Protein AF-A0AAV7Z1B2-F1 (afdb_monomer)

Organism: NCBI:txid1746091

Nearest PDB structures (foldseek):
  4up4-assembly2_B  TM=7.564E-01  e=2.086E-03  Lacrymaria velutina
  5mb4-assembly1_A  TM=7.212E-01  e=1.987E-03  Psathyrella
  2bwm-assembly1_A  TM=6.985E-01  e=1.093E-02  Lacrymaria velutina
  6y0f-assembly1_B  TM=4.339E-01  e=5.673E-05  Homo sapiens
  6ams-assembly2_D  TM=1.333E-01  e=9.569E-04  Pseudomonas aeruginosa PAO1

Solvent-accessible surface area (backbone atoms only — not comparable to full-atom values): 25175 Å² total; per-residue (Å²): 131,77,53,78,40,80,48,80,57,51,54,84,61,4,39,91,66,60,34,69,40,66,76,23,40,74,34,54,47,77,51,72,58,84,72,31,42,36,42,37,26,32,47,64,72,26,22,44,33,36,37,33,39,62,87,78,62,42,80,43,82,50,76,54,43,48,68,57,2,40,90,49,64,35,67,44,66,78,24,38,73,40,50,48,72,50,70,51,88,91,34,45,34,43,36,29,32,47,69,62,29,30,45,36,33,36,40,41,79,86,83,58,41,79,43,80,48,75,59,49,49,86,55,4,38,91,67,58,42,65,41,67,80,22,41,74,40,51,48,75,50,71,53,87,69,26,44,35,40,35,31,33,45,67,72,24,27,45,34,33,38,33,40,65,87,81,58,45,79,45,82,50,75,60,41,57,82,53,3,39,90,66,56,36,65,41,67,72,24,41,75,41,49,47,75,50,72,50,91,78,26,45,33,43,35,30,35,44,66,66,33,30,45,34,34,36,35,40,60,90,78,60,43,80,44,81,48,78,58,50,47,83,61,3,40,90,63,56,32,61,41,66,83,25,40,73,42,52,48,72,50,70,52,89,80,29,46,34,42,35,31,38,39,67,70,32,30,46,33,34,36,37,40,70,86,80,57,43,79,42,81,48,78,58,50,42,77,68,2,40,85,51,66,30,68,45,67,84,26,42,74,43,50,48,72,48,71,51,88,77,27,45,33,42,35,30,33,45,67,63,32,27,47,35,33,36,38,40,67,87,79,60,40,80,42,83,48,84,55,49,49,72,58,2,37,89,54,65,38,65,44,66,81,22,44,75,38,54,48,73,50,70,50,86,66,30,41,33,42,35,30,35,47,67,67,35,29,46,34,34,36,36,55,57,78,82,73,78,74,68,85,64,93,79,70,81,88,64,62,76,70,62,54,55,57,58,39,71,75,37,75,68,37,50,55,52,54,51,51,54,52,52,71,77,50,87,81,65,95,73,78,75,51,72,70,57,54,52,50,47,58,72,78,34,96,67,50,72,70,55,50,52,51,55,54,49,62,58,74,104

Radius of gyration: 24.75 Å; Cα contacts (8 Å, |Δi|>4): 970; chains: 1; bounding box: 58×73×54 Å

Foldseek 3Di:
DFDKDWADWFQCCFVVVVNLDCLWLLLWDWDDAAQKIKTWTEDAQWTWIWIQRNVVSDIDTADTHRCCHVVVVVSDCLWSNQWDWDDARRKIKIWTADQFWIWIWIQDPVVSDIDTFDIGRCCHVVVVVSDCLWSNQWDWDDAHRKIWTWTADQQWIWIWIQDPVVRDIDTADTGRCCHVVVVVSDCLWSLQWDWDDAHRKIKIWTADQAWIWIWIQDPVVSDIDTADIGRCCHVVVVVSDCLWSLQWDWDDAHRKIKIWTEEQAWIWIWIQDPVVRDIDTADIGGCCHVVVVNSDCLWSNQWDWDDAHRKIKIWTEDQFWIWIWIQDPVVSDIDTDDIGGCCHVVVVVSDCSWSVQWDWDDRHRKIKIWTHDNRIIIIIITHDPPPVCPPCVPPDPDDPVRVLVVLLPDPVSLVVVVVVVVVVDPPDDDQDDPVVLVVCVVVDVHDPVSSVVSVVSNVD

InterPro domains:
  IPR015915 Kelch-type beta-propeller [SSF117281] (38-338)

Mean predicted aligned error: 9.02 Å

Secondary structure (DSSP, 8-state):
---EEEE---STTSGGGTTTSHHHHTT-EEEEETTEEEEEEE-SSSEEEEEEETTTTEEEEEEEEGGGSGGGTTTSHHHHTT-EEEEETTEEEEEEE-SSSEEEEEEETTTTEEEEEEEESTTSIIIIITSHHHHTT-EEEEETTEEEEEEE-SSSEEEEEEETTTTEEEEEEEEGGGSTTTTTTSHHHHTT-EEEEETTEEEEEEE-SSSEEEEEEETTTTEEEEE---STTSIIIIITSHHHHTT-EEEEETTEEEEEEE-SSSEEEEEEETTTTEEEEE---STTSTTTTTTSHHHHTT-EEEEETTEEEEEEE-SSSEEEEEEETTTTEEEEEEEESTTSGGGTTTSHHHHTT-EEEEETTEEEEEEE-SSSEEEEEEE---------TT-SS--HHHHHHHHHT-HHHHHHHHHHHHHH-TT------HHHHHHHHHHS---HHHHHHHHHHHH-

Structure (mmCIF, N/CA/C/O backbone):
data_AF-A0AAV7Z1B2-F1
#
_entry.id   AF-A0AAV7Z1B2-F1
#
loop_
_atom_site.group_PDB
_atom_site.id
_atom_site.type_symbol
_atom_site.label_atom_id
_atom_site.label_alt_id
_atom_site.label_comp_id
_atom_site.label_asym_id
_atom_site.label_entity_id
_atom_site.label_seq_id
_atom_site.pdbx_PDB_ins_code
_atom_site.Cartn_x
_atom_site.Cartn_y
_atom_site.Cartn_z
_atom_site.occupancy
_atom_site.B_iso_or_equiv
_atom_site.auth_seq_id
_atom_site.auth_comp_id
_atom_site.auth_asym_id
_atom_site.auth_atom_id
_atom_site.pdbx_PDB_model_num
ATOM 1 N N . MET A 1 1 ? 10.833 28.748 8.405 1.00 54.78 1 MET A N 1
ATOM 2 C CA . MET A 1 1 ? 11.796 27.670 8.095 1.00 54.78 1 MET A CA 1
ATOM 3 C C . MET A 1 1 ? 11.018 26.377 7.949 1.00 54.78 1 MET A C 1
ATOM 5 O O . MET A 1 1 ? 10.050 26.204 8.675 1.00 54.78 1 MET A O 1
ATOM 9 N N . GLU A 1 2 ? 11.386 25.528 6.995 1.00 69.00 2 GLU A N 1
ATOM 10 C CA . GLU A 1 2 ? 10.828 24.178 6.873 1.00 69.00 2 GLU A CA 1
ATOM 11 C C . GLU A 1 2 ? 11.439 23.318 7.974 1.00 69.00 2 GLU A C 1
ATOM 13 O O . GLU A 1 2 ? 12.635 23.034 7.951 1.00 69.00 2 GLU A O 1
ATOM 18 N N . GLN A 1 3 ? 10.651 22.992 8.991 1.00 85.69 3 GLN A N 1
ATOM 19 C CA . GLN A 1 3 ? 11.127 22.232 10.137 1.00 85.69 3 GLN A CA 1
ATOM 20 C C . GLN A 1 3 ? 10.090 21.196 10.533 1.00 85.69 3 GLN A C 1
ATOM 22 O O . GLN A 1 3 ? 8.883 21.451 10.505 1.00 85.69 3 GLN A O 1
ATOM 27 N N . TRP A 1 4 ? 10.593 20.029 10.919 1.00 91.25 4 TRP A N 1
ATOM 28 C CA . TRP A 1 4 ? 9.795 18.989 11.539 1.00 91.25 4 TRP A CA 1
ATOM 29 C C . TRP A 1 4 ? 9.331 19.450 12.918 1.00 91.25 4 TRP A C 1
ATOM 31 O O . TRP A 1 4 ? 10.137 19.863 13.751 1.00 91.25 4 TRP A O 1
ATOM 41 N N . LYS A 1 5 ? 8.028 19.354 13.171 1.00 93.75 5 LYS A N 1
ATOM 42 C CA . LYS A 1 5 ? 7.419 19.631 14.471 1.00 93.75 5 LYS A CA 1
ATOM 43 C C . LYS A 1 5 ? 6.903 18.332 15.077 1.00 93.75 5 LYS A C 1
ATOM 45 O O . LYS A 1 5 ? 6.081 17.657 14.459 1.00 93.75 5 LYS A O 1
ATOM 50 N N . SER A 1 6 ? 7.343 18.012 16.296 1.00 93.38 6 SER A N 1
ATOM 51 C CA . SER A 1 6 ? 6.739 16.930 17.080 1.00 93.38 6 SER A CA 1
ATOM 52 C C . SER A 1 6 ? 5.316 17.308 17.481 1.00 93.38 6 SER A C 1
ATOM 54 O O . SER A 1 6 ? 5.056 18.429 17.919 1.00 93.38 6 SER A O 1
ATOM 56 N N . LEU A 1 7 ? 4.408 16.352 17.352 1.00 93.25 7 LEU A N 1
ATOM 57 C CA . LEU A 1 7 ? 3.020 16.444 17.775 1.00 93.25 7 LEU A CA 1
ATOM 58 C C . LEU A 1 7 ? 2.781 15.537 18.989 1.00 93.25 7 LEU A C 1
ATOM 60 O O . LEU A 1 7 ? 3.601 14.652 19.258 1.00 93.25 7 LEU A O 1
ATOM 64 N N . PRO A 1 8 ? 1.680 15.742 19.735 1.00 93.12 8 PRO A N 1
ATOM 65 C CA . PRO A 1 8 ? 1.323 14.867 20.841 1.00 93.12 8 PRO A CA 1
ATOM 66 C C . PRO A 1 8 ? 1.167 13.414 20.381 1.00 93.12 8 PRO A C 1
ATOM 68 O O . PRO A 1 8 ? 0.368 13.103 19.493 1.00 93.12 8 PRO A O 1
ATOM 71 N N . GLY A 1 9 ? 1.942 12.528 21.001 1.00 89.31 9 GLY A N 1
ATOM 72 C CA . GLY A 1 9 ? 1.777 11.085 20.883 1.00 89.31 9 GLY A CA 1
ATOM 73 C C . GLY A 1 9 ? 0.608 10.561 21.716 1.00 89.31 9 GLY A C 1
ATOM 74 O O . GLY A 1 9 ? -0.131 11.323 22.342 1.00 89.31 9 GLY A O 1
ATOM 75 N N . PHE A 1 10 ? 0.465 9.240 21.766 1.00 88.50 10 PHE A N 1
ATOM 76 C CA . PHE A 1 10 ? -0.424 8.563 22.708 1.00 88.50 10 PHE A CA 1
ATOM 77 C C . PHE A 1 10 ? 0.142 7.193 23.095 1.00 88.50 10 PHE A C 1
ATOM 79 O O . PHE A 1 10 ? 0.892 6.574 22.340 1.00 88.50 10 PHE A O 1
ATOM 86 N N . ASN A 1 11 ? -0.196 6.721 24.295 1.00 88.50 11 ASN A N 1
ATOM 87 C CA . ASN A 1 11 ? 0.474 5.563 24.904 1.00 88.50 11 ASN A CA 1
ATOM 88 C C . ASN A 1 11 ? -0.257 4.233 24.668 1.00 88.50 11 ASN A C 1
ATOM 90 O O . ASN A 1 11 ? 0.285 3.172 24.968 1.00 88.50 11 ASN A O 1
ATOM 94 N N . SER A 1 12 ? -1.471 4.259 24.110 1.00 87.88 12 SER A N 1
ATOM 95 C CA . SER A 1 12 ? -2.317 3.064 23.976 1.00 87.88 12 SER A CA 1
ATOM 96 C C . SER A 1 12 ? -1.752 1.993 23.034 1.00 87.88 12 SER A C 1
ATOM 98 O O . SER A 1 12 ? -2.186 0.848 23.113 1.00 87.88 12 SER A O 1
ATOM 100 N N . LEU A 1 13 ? -0.781 2.346 22.181 1.00 88.38 13 LEU A N 1
ATOM 101 C CA . LEU A 1 13 ? -0.093 1.432 21.257 1.00 88.38 13 LEU A CA 1
ATOM 102 C C . LEU A 1 13 ? 1.350 1.086 21.693 1.00 88.38 13 LEU A C 1
ATOM 104 O O . LEU A 1 13 ? 2.141 0.585 20.895 1.00 88.38 13 LEU A O 1
ATOM 108 N N . GLY A 1 14 ? 1.737 1.373 22.940 1.00 89.62 14 GLY A N 1
ATOM 109 C CA . GLY A 1 14 ? 3.069 1.046 23.469 1.00 89.62 14 GLY A CA 1
ATOM 110 C C . GLY A 1 14 ? 3.261 -0.445 23.784 1.00 89.62 14 GLY A C 1
ATOM 111 O O . GLY A 1 14 ? 2.297 -1.209 23.868 1.00 89.62 14 GLY A O 1
ATOM 112 N N . ASP A 1 15 ? 4.511 -0.870 24.013 1.00 91.44 15 ASP A N 1
ATOM 113 C CA . ASP A 1 15 ? 4.841 -2.261 24.379 1.00 91.44 15 ASP A CA 1
ATOM 114 C C . ASP A 1 15 ? 4.101 -2.722 25.645 1.00 91.44 15 ASP A C 1
ATOM 116 O O . ASP A 1 15 ? 3.648 -3.865 25.704 1.00 91.44 15 ASP A O 1
ATOM 120 N N . GLY A 1 16 ? 3.905 -1.822 26.618 1.00 87.38 16 GLY A N 1
ATOM 121 C CA . GLY A 1 16 ? 3.155 -2.102 27.849 1.00 87.38 16 GLY A CA 1
ATOM 122 C C . GLY A 1 16 ? 1.687 -2.487 27.618 1.00 87.38 16 GLY A C 1
ATOM 123 O O . GLY A 1 16 ? 1.099 -3.159 28.455 1.00 87.38 16 GLY A O 1
ATOM 124 N N . GLY A 1 17 ? 1.109 -2.127 26.466 1.00 85.62 17 GLY A N 1
ATOM 125 C CA . GLY A 1 17 ? -0.233 -2.546 26.045 1.00 85.62 17 GLY A CA 1
ATOM 126 C C . GLY A 1 17 ? -0.259 -3.857 25.251 1.00 85.62 17 GLY A C 1
ATOM 127 O O . GLY A 1 17 ? -1.279 -4.186 24.655 1.00 85.62 17 GLY A O 1
ATOM 128 N N . GLY A 1 18 ? 0.862 -4.582 25.170 1.00 90.19 18 GLY A N 1
ATOM 129 C CA . GLY A 1 18 ? 0.987 -5.832 24.415 1.00 90.19 18 GLY A CA 1
ATOM 130 C C . GLY A 1 18 ? 1.401 -5.659 22.951 1.00 90.19 18 GLY A C 1
ATOM 131 O O . GLY A 1 18 ? 1.691 -6.656 22.294 1.00 90.19 18 GLY A O 1
ATOM 132 N N . TRP A 1 19 ? 1.525 -4.425 22.448 1.00 93.94 19 TRP A N 1
ATOM 133 C CA . TRP A 1 19 ? 1.812 -4.104 21.038 1.00 93.94 19 TRP A CA 1
ATOM 134 C C . TRP A 1 19 ? 3.224 -4.452 20.557 1.00 93.94 19 TRP A C 1
ATOM 136 O O . TRP A 1 19 ? 3.553 -4.224 19.396 1.00 93.94 19 TRP A O 1
ATOM 146 N N . GLY A 1 20 ? 4.055 -5.051 21.410 1.00 93.69 20 GLY A N 1
ATOM 147 C CA . GLY A 1 20 ? 5.356 -5.589 21.017 1.00 93.69 20 GLY A CA 1
ATOM 148 C C . GLY A 1 20 ? 5.279 -6.840 20.130 1.00 93.69 20 GLY A C 1
ATOM 149 O O . GLY A 1 20 ? 6.299 -7.234 19.567 1.00 93.69 20 GLY A O 1
ATOM 150 N N . LYS A 1 21 ? 4.102 -7.474 19.981 1.00 94.50 21 LYS A N 1
ATOM 151 C CA . LYS A 1 21 ? 3.941 -8.691 19.160 1.00 94.50 21 LYS A CA 1
ATOM 152 C C . LYS A 1 21 ? 3.668 -8.364 17.679 1.00 94.50 21 LYS A C 1
ATOM 154 O O . LYS A 1 21 ? 2.816 -7.511 17.416 1.00 94.50 21 LYS A O 1
ATOM 159 N N . PRO A 1 22 ? 4.281 -9.089 16.714 1.00 93.69 22 PRO A N 1
ATOM 160 C CA . PRO A 1 22 ? 4.089 -8.869 15.273 1.00 93.69 22 PRO A CA 1
ATOM 161 C C . PRO A 1 22 ? 2.638 -8.871 14.824 1.00 93.69 22 PRO A C 1
ATOM 163 O O . PRO A 1 22 ? 2.245 -8.036 14.015 1.00 93.69 22 PRO A O 1
ATOM 166 N N . GLN A 1 23 ? 1.830 -9.766 15.387 1.00 94.25 23 GLN A N 1
ATOM 167 C CA . GLN A 1 23 ? 0.405 -9.825 15.096 1.00 94.25 23 GLN A CA 1
ATOM 168 C C . GLN A 1 23 ? -0.309 -8.497 15.355 1.00 94.25 23 GLN A C 1
ATOM 170 O O . GLN A 1 23 ? -1.238 -8.179 14.633 1.00 94.25 23 GLN A O 1
ATOM 175 N N . TYR A 1 24 ? 0.106 -7.693 16.339 1.00 95.69 24 TYR A N 1
ATOM 176 C CA . TYR A 1 24 ? -0.530 -6.408 16.637 1.00 95.69 24 TYR A CA 1
ATOM 177 C C . TYR A 1 24 ? 0.104 -5.271 15.829 1.00 95.69 24 TYR A C 1
ATOM 179 O O . TYR A 1 24 ? -0.584 -4.608 15.053 1.00 95.69 24 TYR A O 1
ATOM 187 N N . TYR A 1 25 ? 1.425 -5.070 15.915 1.00 95.19 25 TYR A N 1
ATOM 188 C CA . TYR A 1 25 ? 2.045 -3.899 15.281 1.00 95.19 25 TYR A CA 1
ATOM 189 C C . TYR A 1 25 ? 2.031 -3.933 13.742 1.00 95.19 25 TYR A C 1
ATOM 191 O O . TYR A 1 25 ? 2.014 -2.874 13.116 1.00 95.19 25 TYR A O 1
ATOM 199 N N . ASN A 1 26 ? 1.975 -5.114 13.110 1.00 94.69 26 ASN A N 1
ATOM 200 C CA . ASN A 1 26 ? 1.865 -5.217 11.646 1.00 94.69 26 ASN A CA 1
ATOM 201 C C . ASN A 1 26 ? 0.484 -4.816 11.114 1.00 94.69 26 ASN A C 1
ATOM 203 O O . ASN A 1 26 ? 0.327 -4.622 9.912 1.00 94.69 26 ASN A O 1
ATOM 207 N N . THR A 1 27 ? -0.505 -4.682 11.997 1.00 95.81 27 THR A N 1
ATOM 208 C CA . THR A 1 27 ? -1.872 -4.283 11.638 1.00 95.81 27 THR A CA 1
ATOM 209 C C . THR A 1 27 ? -2.132 -2.802 11.876 1.00 95.81 27 THR A C 1
ATOM 211 O O . THR A 1 27 ? -3.270 -2.360 11.737 1.00 95.81 27 THR A O 1
ATOM 214 N N . ILE A 1 28 ? -1.102 -2.029 12.252 1.00 95.44 28 ILE A N 1
ATOM 215 C CA . ILE A 1 28 ? -1.271 -0.594 12.444 1.00 95.44 28 ILE A CA 1
ATOM 216 C C . ILE A 1 28 ? -1.373 0.084 11.076 1.00 95.44 28 ILE A C 1
ATOM 218 O O . ILE A 1 28 ? -0.448 0.026 10.257 1.00 95.44 28 ILE A O 1
ATOM 222 N N . LEU A 1 29 ? -2.516 0.720 10.842 1.00 94.75 29 LEU A N 1
ATOM 223 C CA . LEU A 1 29 ? -2.892 1.356 9.581 1.00 94.75 29 LEU A CA 1
ATOM 224 C C . LEU A 1 29 ? -3.301 2.807 9.833 1.00 94.75 29 LEU A C 1
ATOM 226 O O . LEU A 1 29 ? -3.646 3.168 10.961 1.00 94.75 29 LEU A O 1
ATOM 230 N N . THR A 1 30 ? -3.301 3.622 8.775 1.00 94.75 30 THR A N 1
ATOM 231 C CA . THR A 1 30 ? -3.858 4.978 8.813 1.00 94.75 30 THR A CA 1
ATOM 232 C C . THR A 1 30 ? -4.670 5.338 7.596 1.00 94.75 30 THR A C 1
ATOM 234 O O . THR A 1 30 ? -4.392 4.862 6.502 1.00 94.75 30 THR A O 1
ATOM 237 N N . ASN A 1 31 ? -5.611 6.256 7.805 1.00 94.69 31 ASN A N 1
ATOM 238 C CA . ASN A 1 31 ? -6.342 6.944 6.749 1.00 94.69 31 ASN A CA 1
ATOM 239 C C . ASN A 1 31 ? -6.504 8.416 7.114 1.00 94.69 31 ASN A C 1
ATOM 241 O O . ASN A 1 31 ? -6.474 8.772 8.293 1.00 94.69 31 ASN A O 1
ATOM 245 N N . VAL A 1 32 ? -6.734 9.253 6.110 1.00 93.69 32 VAL A N 1
ATOM 246 C CA . VAL A 1 32 ? -7.042 10.673 6.284 1.00 93.69 32 VAL A CA 1
ATOM 247 C C . VAL A 1 32 ? -8.437 10.931 5.737 1.00 93.69 32 VAL A C 1
ATOM 249 O O . VAL A 1 32 ? -8.745 10.503 4.628 1.00 93.69 32 VAL A O 1
ATOM 252 N N . ILE A 1 33 ? -9.264 11.648 6.499 1.00 91.25 33 ILE A N 1
ATOM 253 C CA . ILE A 1 33 ? -10.542 12.184 6.015 1.00 91.25 33 ILE A CA 1
ATOM 254 C C . ILE A 1 33 ? -10.611 13.653 6.400 1.00 91.25 33 ILE A C 1
ATOM 256 O O . ILE A 1 33 ? -10.583 14.000 7.581 1.00 91.25 33 ILE A O 1
ATOM 260 N N . GLY A 1 34 ? -10.691 14.527 5.396 1.00 90.44 34 GLY A N 1
ATOM 261 C CA . GLY A 1 34 ? -10.634 15.968 5.611 1.00 90.44 34 GLY A CA 1
ATOM 262 C C . GLY A 1 34 ? -9.331 16.368 6.308 1.00 90.44 34 GLY A C 1
ATOM 263 O O . GLY A 1 34 ? -8.249 16.159 5.769 1.00 90.44 34 GLY A O 1
ATOM 264 N N . GLN A 1 35 ? -9.450 16.942 7.507 1.00 91.06 35 GLN A N 1
ATOM 265 C CA . GLN A 1 35 ? -8.318 17.351 8.350 1.00 91.06 35 GLN A CA 1
ATOM 266 C C . GLN A 1 35 ? -8.006 16.340 9.460 1.00 91.06 35 GLN A C 1
ATOM 268 O O . GLN A 1 35 ? -7.167 16.602 10.314 1.00 91.06 35 GLN A O 1
ATOM 273 N N . ASP A 1 36 ? -8.674 15.193 9.486 1.00 92.12 36 ASP A N 1
ATOM 274 C CA . ASP A 1 36 ? -8.531 14.221 10.559 1.00 92.12 36 ASP A CA 1
ATOM 275 C C . ASP A 1 36 ? -7.674 13.035 10.120 1.00 92.12 36 ASP A C 1
ATOM 277 O O . ASP A 1 36 ? -7.848 12.487 9.028 1.00 92.12 36 ASP A O 1
ATOM 281 N N . LEU A 1 37 ? -6.772 12.609 11.006 1.00 94.44 37 LEU A N 1
ATOM 282 C CA . LEU A 1 37 ? -6.002 11.380 10.844 1.00 94.44 37 LEU A CA 1
ATOM 283 C C . LEU A 1 37 ? -6.640 10.269 11.673 1.00 94.44 37 LEU A C 1
ATOM 285 O O . LEU A 1 37 ? -6.893 10.429 12.860 1.00 94.44 37 LEU A O 1
ATOM 289 N N . TYR A 1 38 ? -6.833 9.109 11.071 1.00 95.06 38 TYR A N 1
ATOM 290 C CA . TYR A 1 38 ? -7.411 7.941 11.715 1.00 95.06 38 TYR A CA 1
ATOM 291 C C . TYR A 1 38 ? -6.355 6.851 11.833 1.00 95.06 38 TYR A C 1
ATOM 293 O O . TYR A 1 38 ? -5.806 6.448 10.811 1.00 95.06 38 TYR A O 1
ATOM 301 N N . VAL A 1 39 ? -6.086 6.372 13.049 1.00 95.31 39 VAL A N 1
ATOM 302 C CA . VAL A 1 39 ? -5.130 5.292 13.346 1.00 95.31 39 VAL A CA 1
ATOM 303 C C . VAL A 1 39 ? -5.878 4.071 13.847 1.00 95.31 39 VAL A C 1
ATOM 305 O O . VAL A 1 39 ? -6.806 4.163 14.648 1.00 95.31 39 VAL A O 1
ATOM 308 N N . TRP A 1 40 ? -5.421 2.916 13.399 1.00 94.81 40 TRP A N 1
ATOM 309 C CA . TRP A 1 40 ? -6.079 1.641 13.606 1.00 94.81 40 TRP A CA 1
ATOM 310 C C . TRP A 1 40 ? -5.053 0.623 14.030 1.00 94.81 40 TRP A C 1
ATOM 312 O O . TRP A 1 40 ? -3.894 0.745 13.647 1.00 94.81 40 TRP A O 1
ATOM 322 N N . GLY A 1 41 ? -5.472 -0.409 14.741 1.00 95.06 41 GLY A N 1
ATOM 323 C CA . GLY A 1 41 ? -4.642 -1.582 14.925 1.00 95.06 41 GLY A CA 1
ATOM 324 C C . GLY A 1 41 ? -5.404 -2.692 15.615 1.00 95.06 41 GLY A C 1
ATOM 325 O O . GLY A 1 41 ? -6.241 -2.455 16.482 1.00 95.06 41 GLY A O 1
ATOM 326 N N . ARG A 1 42 ? -5.077 -3.927 15.277 1.00 95.25 42 ARG A N 1
ATOM 327 C CA . ARG A 1 42 ? -5.615 -5.097 15.952 1.00 95.25 42 ARG A CA 1
ATOM 328 C C . ARG A 1 42 ? -4.867 -5.307 17.267 1.00 95.25 42 ARG A C 1
ATOM 330 O O . ARG A 1 42 ? -3.649 -5.455 17.258 1.00 95.25 42 ARG A O 1
ATOM 337 N N . GLY A 1 43 ? -5.601 -5.318 18.374 1.00 93.56 43 GLY A N 1
ATOM 338 C CA . GLY A 1 43 ? -5.139 -5.747 19.693 1.00 93.56 43 GLY A CA 1
ATOM 339 C C . GLY A 1 43 ? -5.616 -7.165 20.009 1.00 93.56 43 GLY A C 1
ATOM 340 O O . GLY A 1 43 ? -6.108 -7.874 19.134 1.00 93.56 43 GLY A O 1
ATOM 341 N N . TYR A 1 44 ? -5.478 -7.583 21.268 1.00 93.56 44 TYR A N 1
ATOM 342 C CA . TYR A 1 44 ? -5.930 -8.907 21.712 1.00 93.56 44 TYR A CA 1
ATOM 343 C C . TYR A 1 44 ? -7.461 -9.045 21.635 1.00 93.56 44 TYR A C 1
ATOM 345 O O . TYR A 1 44 ? -7.972 -9.942 20.972 1.00 93.56 44 TYR A O 1
ATOM 353 N N . SER A 1 45 ? -8.201 -8.125 22.261 1.00 91.50 45 SER A N 1
ATOM 354 C CA . SER A 1 45 ? -9.664 -8.218 22.403 1.00 91.50 45 SER A CA 1
ATOM 355 C C . SER A 1 45 ? -10.460 -7.431 21.358 1.00 91.50 45 SER A C 1
ATOM 357 O O . SER A 1 45 ? -11.670 -7.609 21.239 1.00 91.50 45 SER A O 1
ATOM 359 N N . THR A 1 46 ? -9.825 -6.512 20.627 1.00 94.31 46 THR A N 1
ATOM 360 C CA . THR A 1 46 ? -10.527 -5.645 19.674 1.00 94.31 46 THR A CA 1
ATOM 361 C C . THR A 1 46 ? -9.596 -5.078 18.610 1.00 94.31 46 THR A C 1
ATOM 363 O O . THR A 1 46 ? -8.383 -4.967 18.805 1.00 94.31 46 THR A O 1
ATOM 366 N N . PHE A 1 47 ? -10.174 -4.663 17.488 1.00 94.31 47 PHE A N 1
ATOM 367 C CA . PHE A 1 47 ? -9.540 -3.748 16.550 1.00 94.31 47 PHE A CA 1
ATOM 368 C C . PHE A 1 47 ? -9.685 -2.315 17.064 1.00 94.31 47 PHE A C 1
ATOM 370 O O . PHE A 1 47 ? -10.760 -1.724 16.984 1.00 94.31 47 PHE A O 1
ATOM 377 N N . HIS A 1 48 ? -8.616 -1.781 17.649 1.00 95.12 48 HIS A N 1
ATOM 378 C CA . HIS A 1 48 ? -8.571 -0.444 18.219 1.00 95.12 48 HIS A CA 1
ATOM 379 C C . HIS A 1 48 ? -8.633 0.618 17.128 1.00 95.12 48 HIS A C 1
ATOM 381 O O . HIS A 1 48 ? -7.992 0.493 16.082 1.00 95.12 48 HIS A O 1
ATOM 387 N N . PHE A 1 49 ? -9.367 1.688 17.417 1.00 96.06 49 PHE A N 1
ATOM 388 C CA . PHE A 1 49 ? -9.626 2.752 16.471 1.00 96.06 49 PHE A CA 1
ATOM 389 C C . PHE A 1 49 ? -9.493 4.118 17.150 1.00 96.06 49 PHE A C 1
ATOM 391 O O . PHE A 1 49 ? -10.118 4.385 18.177 1.00 96.06 49 PHE A O 1
ATOM 398 N N . TYR A 1 50 ? -8.653 4.981 16.586 1.00 95.69 50 TYR A N 1
ATOM 399 C CA . TYR A 1 50 ? -8.337 6.303 17.108 1.00 95.69 50 TYR A CA 1
ATOM 400 C C . TYR A 1 50 ? -8.456 7.357 16.014 1.00 95.69 50 TYR A C 1
ATOM 402 O O . TYR A 1 50 ? -8.155 7.113 14.848 1.00 95.69 50 TYR A O 1
ATOM 410 N N . LYS A 1 51 ? -8.831 8.564 16.424 1.00 95.12 51 LYS A N 1
ATOM 411 C CA . LYS A 1 51 ? -8.866 9.765 15.597 1.00 95.12 51 LYS A CA 1
ATOM 412 C C . LYS A 1 51 ? -7.943 10.816 16.201 1.00 95.12 51 LYS A C 1
ATOM 414 O O . LYS A 1 51 ? -8.027 11.081 17.397 1.00 95.12 51 LYS A O 1
ATOM 419 N N . PHE A 1 52 ? -7.108 11.435 15.383 1.00 95.25 52 PHE A N 1
ATOM 420 C CA . PHE A 1 52 ? -6.357 12.633 15.715 1.00 95.25 52 PHE A CA 1
ATOM 421 C C . PHE A 1 52 ? -6.976 13.830 15.007 1.00 95.25 52 PHE A C 1
ATOM 423 O O . PHE A 1 52 ? -6.974 13.916 13.779 1.00 95.25 52 PHE A O 1
ATOM 430 N N . ASP A 1 53 ? -7.484 14.751 15.814 1.00 92.56 53 ASP A N 1
ATOM 431 C CA . ASP A 1 53 ? -7.937 16.060 15.372 1.00 92.56 53 ASP A CA 1
ATOM 432 C C . ASP A 1 53 ? -6.704 16.949 15.174 1.00 92.56 53 ASP A C 1
ATOM 434 O O . ASP A 1 53 ? -6.044 17.327 16.148 1.00 92.56 53 ASP A O 1
ATOM 438 N N . THR A 1 54 ? -6.366 17.271 13.924 1.00 89.00 54 THR A N 1
ATOM 439 C CA . THR A 1 54 ? -5.172 18.079 13.618 1.00 89.00 54 THR A CA 1
ATOM 440 C C . THR A 1 54 ? -5.308 19.537 14.039 1.00 89.00 54 THR A C 1
ATOM 442 O O . THR A 1 54 ? -4.297 20.172 14.351 1.00 89.00 54 THR A O 1
ATOM 445 N N . LYS A 1 55 ? -6.537 20.062 14.123 1.00 89.38 55 LYS A N 1
ATOM 446 C CA . LYS A 1 55 ? -6.809 21.438 14.548 1.00 89.38 55 LYS A CA 1
ATOM 447 C C . LYS A 1 55 ? -6.527 21.597 16.036 1.00 89.38 55 LYS A C 1
ATOM 449 O O . LYS A 1 55 ? -5.814 22.514 16.439 1.00 89.38 55 LYS A O 1
ATOM 454 N N . ASN A 1 56 ? -7.047 20.678 16.845 1.00 92.62 56 ASN A N 1
ATOM 455 C CA . ASN A 1 56 ? -6.901 20.718 18.300 1.00 92.62 56 ASN A CA 1
ATOM 456 C C . ASN A 1 56 ? -5.685 19.936 18.820 1.00 92.62 56 ASN A C 1
ATOM 458 O O . ASN A 1 56 ? -5.365 20.034 20.004 1.00 92.62 56 ASN A O 1
ATOM 462 N N . GLN A 1 57 ? -5.012 19.173 17.955 1.00 92.88 57 GLN A N 1
ATOM 463 C CA . GLN A 1 57 ? -3.888 18.285 18.273 1.00 92.88 57 GLN A CA 1
ATOM 464 C C . GLN A 1 57 ? -4.216 17.286 19.392 1.00 92.88 57 GLN A C 1
ATOM 466 O O . GLN A 1 57 ? -3.430 17.079 20.318 1.00 92.88 57 GLN A O 1
ATOM 471 N N . LYS A 1 58 ? -5.403 16.670 19.319 1.00 94.19 58 LYS A N 1
ATOM 472 C CA . LYS A 1 58 ? -5.899 15.729 20.332 1.00 94.19 58 LYS A CA 1
ATOM 473 C C . LYS A 1 58 ? -6.265 14.386 19.723 1.00 94.19 58 LYS A C 1
ATOM 475 O O . LYS A 1 58 ? -6.902 14.316 18.676 1.00 94.19 58 LYS A O 1
ATOM 480 N N . TRP A 1 59 ? -5.914 13.327 20.447 1.00 94.81 59 TRP A N 1
ATOM 481 C CA . TRP A 1 59 ? -6.368 11.971 20.171 1.00 94.81 59 TRP A CA 1
ATOM 482 C C . TRP A 1 59 ? -7.720 11.708 20.838 1.00 94.81 59 TRP A C 1
ATOM 484 O O . TRP A 1 59 ? -7.933 12.061 21.998 1.00 94.81 59 TRP A O 1
ATOM 494 N N . LYS A 1 60 ? -8.615 11.040 20.115 1.00 95.38 60 LYS A N 1
ATOM 495 C CA . LYS A 1 60 ? -9.892 10.513 20.600 1.00 95.38 60 LYS A CA 1
ATOM 496 C C . LYS A 1 60 ? -9.961 9.025 20.264 1.00 95.38 60 LYS A C 1
ATOM 498 O O . LYS A 1 60 ? -9.761 8.648 19.112 1.00 95.38 60 LYS A O 1
ATOM 503 N N . SER A 1 61 ? -10.262 8.184 21.253 1.00 95.44 61 SER A N 1
ATOM 504 C CA . SER A 1 61 ? -10.610 6.782 20.992 1.00 95.44 61 SER A CA 1
ATOM 505 C C . SER A 1 61 ? -12.015 6.708 20.409 1.00 95.44 61 SER A C 1
ATOM 507 O O . SER A 1 61 ? -12.922 7.402 20.870 1.00 95.44 61 SER A O 1
ATOM 509 N N . LEU A 1 62 ? -12.189 5.854 19.412 1.00 96.12 62 LEU A N 1
ATOM 510 C CA . LEU A 1 62 ? -13.467 5.537 18.792 1.00 96.12 62 LEU A CA 1
ATOM 511 C C . LEU A 1 62 ? -13.818 4.062 19.054 1.00 96.12 62 LEU A C 1
ATOM 513 O O . LEU A 1 62 ? -12.949 3.297 19.493 1.00 96.12 62 LEU A O 1
ATOM 517 N N . PRO A 1 63 ? -15.079 3.651 18.834 1.00 96.25 63 PRO A N 1
ATOM 518 C CA . PRO A 1 63 ? -15.478 2.255 18.982 1.00 96.25 63 PRO A CA 1
ATOM 519 C C . PRO A 1 63 ? -14.676 1.331 18.059 1.00 96.25 63 PRO A C 1
ATOM 521 O O . PRO A 1 63 ? -14.486 1.624 16.879 1.00 96.25 63 PRO A O 1
ATOM 524 N N . GLY A 1 64 ? -14.183 0.223 18.613 1.00 95.44 64 GLY A N 1
ATOM 525 C CA . GLY A 1 64 ? -13.424 -0.791 17.877 1.00 95.44 64 GLY A CA 1
ATOM 526 C C . GLY A 1 64 ? -14.287 -1.937 17.343 1.00 95.44 64 GLY A C 1
ATOM 527 O O . GLY A 1 64 ? -15.473 -2.027 17.655 1.00 95.44 64 GLY A O 1
ATOM 528 N N . ILE A 1 65 ? -13.671 -2.854 16.590 1.00 95.81 65 ILE A N 1
ATOM 529 C CA . ILE A 1 65 ? -14.332 -4.047 16.028 1.00 95.81 65 ILE A CA 1
ATOM 530 C C . ILE A 1 65 ? -13.863 -5.296 16.784 1.00 95.81 65 ILE A C 1
ATOM 532 O O . ILE A 1 65 ? -12.747 -5.775 16.570 1.00 95.81 65 ILE A O 1
ATOM 536 N N . LYS A 1 66 ? -14.706 -5.849 17.665 1.00 94.56 66 LYS A N 1
ATOM 537 C CA . LYS A 1 66 ? -14.348 -7.027 18.485 1.00 94.56 66 LYS A CA 1
ATOM 538 C C . LYS A 1 66 ? -14.099 -8.285 17.649 1.00 94.56 66 LYS A C 1
ATOM 540 O O . LYS A 1 66 ? -13.177 -9.039 17.936 1.00 94.56 66 LYS A O 1
ATOM 545 N N . THR A 1 67 ? -14.879 -8.486 16.587 1.00 94.62 67 THR A N 1
ATOM 546 C CA . THR A 1 67 ? -14.795 -9.673 15.715 1.00 94.62 67 THR A CA 1
ATOM 547 C C . THR A 1 67 ? -13.473 -9.786 14.962 1.00 94.62 67 THR A C 1
ATOM 549 O O . THR A 1 67 ? -13.146 -10.867 14.489 1.00 94.62 67 THR A O 1
ATOM 552 N N . LEU A 1 68 ? -12.702 -8.698 14.866 1.00 95.00 68 LEU A N 1
ATOM 553 C CA . LEU A 1 68 ? -11.365 -8.694 14.279 1.00 95.00 68 LEU A CA 1
ATOM 554 C C . LEU A 1 68 ? -10.251 -8.919 15.319 1.00 95.00 68 LEU A C 1
ATOM 556 O O . LEU A 1 68 ? -9.083 -8.832 14.963 1.00 95.00 68 LEU A O 1
ATOM 560 N N . GLY A 1 69 ? -10.572 -9.184 16.591 1.00 93.94 69 GLY A N 1
ATOM 561 C CA . GLY A 1 69 ? -9.605 -9.545 17.637 1.00 93.94 69 GLY A CA 1
ATOM 562 C C . GLY A 1 69 ? -9.157 -11.014 17.588 1.00 93.94 69 GLY A C 1
ATOM 563 O O . GLY A 1 69 ? -9.586 -11.792 16.733 1.00 93.94 69 GLY A O 1
ATOM 564 N N . ASP A 1 70 ? -8.307 -11.419 18.537 1.00 92.81 70 ASP A N 1
ATOM 565 C CA . ASP A 1 70 ? -7.809 -12.801 18.643 1.00 92.81 70 ASP A CA 1
ATOM 566 C C . ASP A 1 70 ? -8.936 -13.802 18.920 1.00 92.81 70 ASP A C 1
ATOM 568 O O . ASP A 1 70 ? -8.952 -14.884 18.333 1.00 92.81 70 ASP A O 1
ATOM 572 N N . GLU A 1 71 ? -9.917 -13.410 19.736 1.00 89.25 71 GLU A N 1
ATOM 573 C CA . GLU A 1 71 ? -11.131 -14.193 20.017 1.00 89.25 71 GLU A CA 1
ATOM 574 C C . GLU A 1 71 ? -11.989 -14.420 18.761 1.00 89.25 71 GLU A C 1
ATOM 576 O O . GLU A 1 71 ? -12.703 -15.413 18.667 1.00 89.25 71 GLU A O 1
ATOM 581 N N . GLY A 1 72 ? -11.872 -13.539 17.762 1.00 88.81 72 GLY A N 1
ATOM 582 C CA . GLY A 1 72 ? -12.505 -13.690 16.452 1.00 88.81 72 GLY A CA 1
ATOM 583 C C . GLY A 1 72 ? -11.725 -14.575 15.474 1.00 88.81 72 GLY A C 1
ATOM 584 O O . GLY A 1 72 ? -12.088 -14.652 14.304 1.00 88.81 72 GLY A O 1
ATOM 585 N N . GLY A 1 73 ? -10.630 -15.207 15.910 1.00 92.25 73 GLY A N 1
ATOM 586 C CA . GLY A 1 73 ? -9.795 -16.075 15.075 1.00 92.25 73 GLY A CA 1
ATOM 587 C C . GLY A 1 73 ? -8.734 -15.344 14.246 1.00 92.25 73 GLY A C 1
ATOM 588 O O . GLY A 1 73 ? -8.032 -15.980 13.461 1.00 92.25 73 GLY A O 1
ATOM 589 N N . TRP A 1 74 ? -8.550 -14.033 14.432 1.00 96.00 74 TRP A N 1
ATOM 590 C CA . TRP A 1 74 ? -7.605 -13.213 13.656 1.00 96.00 74 TRP A CA 1
ATOM 591 C C . TRP A 1 74 ? -6.168 -13.234 14.188 1.00 96.00 74 TRP A C 1
ATOM 593 O O . TRP A 1 74 ? -5.336 -12.438 13.763 1.00 96.00 74 TRP A O 1
ATOM 603 N N . SER A 1 75 ? -5.833 -14.140 15.106 1.00 95.19 75 SER A N 1
ATOM 604 C CA . SER A 1 75 ? -4.463 -14.291 15.616 1.00 95.19 75 SER A CA 1
ATOM 605 C C . SER A 1 75 ? -3.505 -14.921 14.593 1.00 95.19 75 SER A C 1
ATOM 607 O O . SER A 1 75 ? -2.286 -14.795 14.726 1.00 95.19 75 SER A O 1
ATOM 609 N N . ASN A 1 76 ? -4.029 -15.568 13.545 1.00 95.69 76 ASN A N 1
ATOM 610 C CA . ASN A 1 76 ? -3.224 -16.223 12.516 1.00 95.69 76 ASN A CA 1
ATOM 611 C C . ASN A 1 76 ? -2.667 -15.211 11.483 1.00 95.69 76 ASN A C 1
ATOM 613 O O . ASN A 1 76 ? -3.450 -14.439 10.914 1.00 95.69 76 ASN A O 1
ATOM 617 N N . PRO A 1 77 ? -1.353 -15.243 11.164 1.00 95.81 77 PRO A N 1
ATOM 618 C CA . PRO A 1 77 ? -0.727 -14.366 10.170 1.00 95.81 77 PRO A CA 1
ATOM 619 C C . PRO A 1 77 ? -1.423 -14.285 8.822 1.00 95.81 77 PRO A C 1
ATOM 621 O O . PRO A 1 77 ? -1.519 -13.189 8.270 1.00 95.81 77 PRO A O 1
ATOM 624 N N . LYS A 1 78 ? -1.954 -15.393 8.302 1.00 96.88 78 LYS A N 1
ATOM 625 C CA . LYS A 1 78 ? -2.635 -15.385 6.999 1.00 96.88 78 LYS A CA 1
ATOM 626 C C . LYS A 1 78 ? -3.966 -14.624 6.991 1.00 96.88 78 LYS A C 1
ATOM 628 O O . LYS A 1 78 ? -4.467 -14.319 5.916 1.00 96.88 78 LYS A O 1
ATOM 633 N N . TYR A 1 79 ? -4.513 -14.287 8.162 1.00 97.44 79 TYR A N 1
ATOM 634 C CA . TYR A 1 79 ? -5.709 -13.453 8.282 1.00 97.44 79 TYR A CA 1
ATOM 635 C C . TYR A 1 79 ? -5.331 -12.011 8.618 1.00 97.44 79 TYR A C 1
ATOM 637 O O . TYR A 1 79 ? -5.594 -11.111 7.822 1.00 97.44 79 TYR A O 1
ATOM 645 N N . TYR A 1 80 ? -4.628 -11.760 9.733 1.00 96.81 80 TYR A N 1
ATOM 646 C CA . TYR A 1 80 ? -4.358 -10.376 10.149 1.00 96.81 80 TYR A CA 1
ATOM 647 C C . TYR A 1 80 ? -3.486 -9.601 9.154 1.00 96.81 80 TYR A C 1
ATOM 649 O O . TYR A 1 80 ? -3.610 -8.383 9.051 1.00 96.81 80 TYR A O 1
ATOM 657 N N . SER A 1 81 ? -2.612 -10.279 8.398 1.00 96.62 81 SER A N 1
ATOM 658 C CA . SER A 1 81 ? -1.759 -9.618 7.399 1.00 96.62 81 SER A CA 1
ATOM 659 C C . SER A 1 81 ? -2.535 -9.104 6.187 1.00 96.62 81 SER A C 1
ATOM 661 O O . SER A 1 81 ? -1.987 -8.323 5.406 1.00 96.62 81 SER A O 1
ATOM 663 N N . THR A 1 82 ? -3.804 -9.490 6.049 1.00 97.38 82 THR A N 1
ATOM 664 C CA . THR A 1 82 ? -4.712 -9.026 4.994 1.00 97.38 82 THR A CA 1
ATOM 665 C C . THR A 1 82 ? -5.623 -7.894 5.451 1.00 97.38 82 THR A C 1
ATOM 667 O O . THR A 1 82 ? -6.304 -7.317 4.615 1.00 97.38 82 THR A O 1
ATOM 670 N N . ILE A 1 83 ? -5.625 -7.537 6.744 1.00 97.38 83 ILE A N 1
ATOM 671 C CA . ILE A 1 83 ? -6.453 -6.431 7.229 1.00 97.38 83 ILE A CA 1
ATOM 672 C C . ILE A 1 83 ? -5.985 -5.137 6.567 1.00 97.38 83 ILE A C 1
ATOM 674 O O . ILE A 1 83 ? -4.798 -4.795 6.609 1.00 97.38 83 ILE A O 1
ATOM 678 N N . ARG A 1 84 ? -6.913 -4.412 5.954 1.00 96.44 84 ARG A N 1
ATOM 679 C CA . ARG A 1 84 ? -6.668 -3.103 5.350 1.00 96.44 84 ARG A CA 1
ATOM 680 C C . ARG A 1 84 ? -7.850 -2.185 5.614 1.00 96.44 84 ARG A C 1
ATOM 682 O O . ARG A 1 84 ? -8.901 -2.587 6.112 1.00 96.44 84 ARG A O 1
ATOM 689 N N . THR A 1 85 ? -7.645 -0.933 5.252 1.00 96.06 85 THR A N 1
ATOM 690 C CA . THR A 1 85 ? -8.615 0.139 5.397 1.00 96.06 85 THR A CA 1
ATOM 691 C C . THR A 1 85 ? -8.717 0.921 4.100 1.00 96.06 85 THR A C 1
ATOM 693 O O . THR A 1 85 ? -7.710 1.074 3.411 1.00 96.06 85 THR A O 1
ATOM 696 N N . ASN A 1 86 ? -9.897 1.453 3.805 1.00 95.94 86 ASN A N 1
ATOM 697 C CA . ASN A 1 86 ? -10.108 2.393 2.708 1.00 95.94 86 ASN A CA 1
ATOM 698 C C . ASN A 1 86 ? -11.033 3.532 3.152 1.00 95.94 86 ASN A C 1
ATOM 700 O O . ASN A 1 86 ? -11.776 3.401 4.126 1.00 95.94 86 ASN A O 1
ATOM 704 N N . VAL A 1 87 ? -11.007 4.629 2.400 1.00 94.31 87 VAL A N 1
ATOM 705 C CA . VAL A 1 87 ? -11.962 5.737 2.511 1.00 94.31 87 VAL A CA 1
ATOM 706 C C . VAL A 1 87 ? -12.797 5.757 1.237 1.00 94.31 87 VAL A C 1
ATOM 708 O O . VAL A 1 87 ? -12.230 5.820 0.149 1.00 94.31 87 VAL A O 1
ATOM 711 N N . ILE A 1 88 ? -14.124 5.723 1.366 1.00 92.81 88 ILE A N 1
ATOM 712 C CA . ILE A 1 88 ? -15.057 5.887 0.242 1.00 92.81 88 ILE A CA 1
ATOM 713 C C . ILE A 1 88 ? -15.981 7.049 0.596 1.00 92.81 88 ILE A C 1
ATOM 715 O O . ILE A 1 88 ? -16.740 6.986 1.565 1.00 92.81 88 ILE A O 1
ATOM 719 N N . GLY A 1 89 ? -15.865 8.152 -0.143 1.00 89.44 89 GLY A N 1
ATOM 720 C CA . GLY A 1 89 ? -16.513 9.407 0.233 1.00 89.44 89 GLY A CA 1
ATOM 721 C C . GLY A 1 89 ? -16.007 9.919 1.588 1.00 89.44 89 GLY A C 1
ATOM 722 O O . GLY A 1 89 ? -14.846 10.297 1.713 1.00 89.44 89 GLY A O 1
ATOM 723 N N . GLN A 1 90 ? -16.889 9.955 2.590 1.00 89.19 90 GLN A N 1
ATOM 724 C CA . GLN A 1 90 ? -16.578 10.364 3.973 1.00 89.19 90 GLN A CA 1
ATOM 725 C C . GLN A 1 90 ? -16.603 9.187 4.960 1.00 89.19 90 GLN A C 1
ATOM 727 O O . GLN A 1 90 ? -16.462 9.384 6.166 1.00 89.19 90 GLN A O 1
ATOM 732 N N . ASP A 1 91 ? -16.789 7.972 4.450 1.00 90.88 91 ASP A N 1
ATOM 733 C CA . ASP A 1 91 ? -16.945 6.777 5.262 1.00 90.88 91 ASP A CA 1
ATOM 734 C C . ASP A 1 91 ? -15.656 5.952 5.258 1.00 90.88 91 ASP A C 1
ATOM 736 O O . ASP A 1 91 ? -14.933 5.868 4.259 1.00 90.88 91 ASP A O 1
ATOM 740 N N . LEU A 1 92 ? -15.375 5.327 6.400 1.00 95.50 92 LEU A N 1
ATOM 741 C CA . LEU A 1 92 ? -14.222 4.451 6.582 1.00 95.50 92 LEU A CA 1
ATOM 742 C C . LEU A 1 92 ? -14.648 3.007 6.419 1.00 95.50 92 LEU A C 1
ATOM 744 O O . LEU A 1 92 ? -15.641 2.580 6.999 1.00 95.50 92 LEU A O 1
ATOM 748 N N . TYR A 1 93 ? -13.849 2.246 5.691 1.00 97.25 93 TYR A N 1
ATOM 749 C CA . TYR A 1 93 ? -14.061 0.825 5.495 1.00 97.25 93 TYR A CA 1
ATOM 750 C C . TYR A 1 93 ? -12.877 0.062 6.064 1.00 97.25 93 TYR A C 1
ATOM 752 O O . TYR A 1 93 ? -11.727 0.452 5.860 1.00 97.25 93 TYR A O 1
ATOM 760 N N . VAL A 1 94 ? -13.162 -1.035 6.755 1.00 97.62 94 VAL A N 1
ATOM 761 C CA . VAL A 1 94 ? -12.174 -2.017 7.204 1.00 97.62 94 VAL A CA 1
ATOM 762 C C . VAL A 1 94 ? -12.534 -3.337 6.563 1.00 97.62 94 VAL A C 1
ATOM 764 O O . VAL A 1 94 ? -13.693 -3.744 6.579 1.00 97.62 94 VAL A O 1
ATOM 767 N N . TRP A 1 95 ? -11.543 -4.024 6.022 1.00 97.69 95 TRP A N 1
ATOM 768 C CA . TRP A 1 95 ? -11.742 -5.362 5.500 1.00 97.69 95 TRP A CA 1
ATOM 769 C C . TRP A 1 95 ? -10.580 -6.269 5.845 1.00 97.69 95 TRP A C 1
ATOM 771 O O . TRP A 1 95 ? -9.492 -5.813 6.198 1.00 97.69 95 TRP A O 1
ATOM 781 N N . GLY A 1 96 ? -10.823 -7.566 5.730 1.00 97.56 96 GLY A N 1
ATOM 782 C CA . GLY A 1 96 ? -9.800 -8.585 5.857 1.00 97.56 96 GLY A CA 1
ATOM 783 C C . GLY A 1 96 ? -10.296 -9.918 5.324 1.00 97.56 96 GLY A C 1
ATOM 784 O O . GLY A 1 96 ? -11.495 -10.175 5.235 1.00 97.56 96 GLY A O 1
ATOM 785 N N . ARG A 1 97 ? -9.353 -10.798 5.026 1.00 97.25 97 ARG A N 1
ATOM 786 C CA . ARG A 1 97 ? -9.602 -12.182 4.650 1.00 97.25 97 ARG A CA 1
ATOM 787 C C . ARG A 1 97 ? -9.614 -13.067 5.899 1.00 97.25 97 ARG A C 1
ATOM 789 O O . ARG A 1 97 ? -8.595 -13.190 6.578 1.00 97.25 97 ARG A O 1
ATOM 796 N N . GLY A 1 98 ? -10.752 -13.682 6.190 1.00 96.81 98 GLY A N 1
ATOM 797 C CA . GLY A 1 98 ? -10.898 -14.689 7.237 1.00 96.81 98 GLY A CA 1
ATOM 798 C C . GLY A 1 98 ? -10.612 -16.106 6.733 1.00 96.81 98 GLY A C 1
ATOM 799 O O . GLY A 1 98 ? -10.123 -16.317 5.621 1.00 96.81 98 GLY A O 1
ATOM 800 N N . TYR A 1 99 ? -10.943 -17.098 7.563 1.00 96.31 99 TYR A N 1
ATOM 801 C CA . TYR A 1 99 ? -10.842 -18.515 7.196 1.00 96.31 99 TYR A CA 1
ATOM 802 C C . TYR A 1 99 ? -11.768 -18.870 6.024 1.00 96.31 99 TYR A C 1
ATOM 804 O O . TYR A 1 99 ? -11.329 -19.472 5.047 1.00 96.31 99 TYR A O 1
ATOM 812 N N . SER A 1 100 ? -13.048 -18.500 6.114 1.00 95.12 100 SER A N 1
ATOM 813 C CA . SER A 1 100 ? -14.067 -18.878 5.129 1.00 95.12 100 SER A CA 1
ATOM 814 C C . SER A 1 100 ? -14.365 -17.792 4.102 1.00 95.12 100 SER A C 1
ATOM 816 O O . SER A 1 100 ? -14.686 -18.135 2.973 1.00 95.12 100 SER A O 1
ATOM 818 N N . ALA A 1 101 ? -14.250 -16.517 4.480 1.00 95.62 101 ALA A N 1
ATOM 819 C CA . ALA A 1 101 ? -14.773 -15.410 3.690 1.00 95.62 101 ALA A CA 1
ATOM 820 C C . ALA A 1 101 ? -13.897 -14.155 3.762 1.00 95.62 101 ALA A C 1
ATOM 822 O O . ALA A 1 101 ? -13.094 -13.964 4.679 1.00 95.62 101 ALA A O 1
ATOM 823 N N . PHE A 1 102 ? -14.109 -13.262 2.805 1.00 97.38 102 PHE A N 1
ATOM 824 C CA . PHE A 1 102 ? -13.741 -11.858 2.891 1.00 97.38 102 PHE A CA 1
ATOM 825 C C . PHE A 1 102 ? -14.752 -11.119 3.777 1.00 97.38 102 PHE A C 1
ATOM 827 O O . PHE A 1 102 ? -15.955 -11.214 3.551 1.00 97.38 102 PHE A O 1
ATOM 834 N N . HIS A 1 103 ? -14.279 -10.373 4.771 1.00 97.69 103 HIS A N 1
ATOM 835 C CA . HIS A 1 103 ? -15.113 -9.585 5.677 1.00 97.69 103 HIS A CA 1
ATOM 836 C C . HIS A 1 103 ? -14.963 -8.098 5.367 1.00 97.69 103 HIS A C 1
ATOM 838 O O . HIS A 1 103 ? -13.837 -7.622 5.229 1.00 97.69 103 HIS A O 1
ATOM 844 N N . LEU A 1 104 ? -16.077 -7.366 5.327 1.00 98.12 104 LEU A N 1
ATOM 845 C CA . LEU A 1 104 ? -16.116 -5.923 5.102 1.00 98.12 104 LEU A CA 1
ATOM 846 C C . LEU A 1 104 ? -16.954 -5.250 6.193 1.00 98.12 104 LEU A C 1
ATOM 848 O O . LEU A 1 104 ? -18.036 -5.714 6.542 1.00 98.12 104 LEU A O 1
ATOM 852 N N . TYR A 1 105 ? -16.454 -4.139 6.716 1.00 97.94 105 TYR A N 1
ATOM 853 C CA . TYR A 1 105 ? -17.129 -3.307 7.701 1.00 97.94 105 TYR A CA 1
ATOM 854 C C . TYR A 1 105 ? -17.051 -1.851 7.264 1.00 97.94 105 TYR A C 1
ATOM 856 O O . TYR A 1 105 ? -16.018 -1.409 6.759 1.00 97.94 105 TYR A O 1
ATOM 864 N N . LYS A 1 106 ? -18.117 -1.100 7.515 1.00 96.94 106 LYS A N 1
ATOM 865 C CA . LYS A 1 106 ? -18.206 0.344 7.308 1.00 96.94 106 LYS A CA 1
ATOM 866 C C . LYS A 1 106 ? -18.357 1.045 8.654 1.00 96.94 106 LYS A C 1
ATOM 868 O O . LYS A 1 106 ? -19.157 0.615 9.476 1.00 96.94 106 LYS A O 1
ATOM 873 N N . PHE A 1 107 ? -17.627 2.130 8.873 1.00 96.06 107 PHE A N 1
ATOM 874 C CA . PHE A 1 107 ? -17.844 3.021 10.006 1.00 96.06 107 PHE A CA 1
ATOM 875 C C . PHE A 1 107 ? -18.836 4.106 9.614 1.00 96.06 107 PHE A C 1
ATOM 877 O O . PHE A 1 107 ? -18.547 4.923 8.737 1.00 96.06 107 PHE A O 1
ATOM 884 N N . ASP A 1 108 ? -19.981 4.139 10.282 1.00 88.62 108 ASP A N 1
ATOM 885 C CA . ASP A 1 108 ? -20.898 5.264 10.184 1.00 88.62 108 ASP A CA 1
ATOM 886 C C . ASP A 1 108 ? -20.395 6.388 11.094 1.00 88.62 108 ASP A C 1
ATOM 888 O O . ASP A 1 108 ? -20.403 6.297 12.322 1.00 88.62 108 ASP A O 1
ATOM 892 N N . THR A 1 109 ? -19.931 7.474 10.478 1.00 83.88 109 THR A N 1
ATOM 893 C CA . THR A 1 109 ? -19.381 8.625 11.202 1.00 83.88 109 THR A CA 1
ATOM 894 C C . THR A 1 109 ? -20.430 9.394 12.011 1.00 83.88 109 THR A C 1
ATOM 896 O O . THR A 1 109 ? -20.056 10.093 12.957 1.00 83.88 109 THR A O 1
ATOM 899 N N . LYS A 1 110 ? -21.725 9.265 11.686 1.00 85.31 110 LYS A N 1
ATOM 900 C CA . LYS A 1 110 ? -22.826 9.925 12.402 1.00 85.31 110 LYS A CA 1
ATOM 901 C C . LYS A 1 110 ? -23.188 9.166 13.672 1.00 85.31 110 LYS A C 1
ATOM 903 O O . LYS A 1 110 ? -23.219 9.777 14.739 1.00 85.31 110 LYS A O 1
ATOM 908 N N . SER A 1 111 ? -23.432 7.858 13.573 1.00 90.31 111 SER A N 1
ATOM 909 C CA . SER A 1 111 ? -23.743 7.018 14.742 1.00 90.31 111 SER A CA 1
ATOM 910 C C . SER A 1 111 ? -22.498 6.620 15.544 1.00 90.31 111 SER A C 1
ATOM 912 O O . SER A 1 111 ? -22.613 6.277 16.715 1.00 90.31 111 SER A O 1
ATOM 914 N N . GLN A 1 112 ? -21.302 6.737 14.953 1.00 90.56 112 GLN A N 1
ATOM 915 C CA . GLN A 1 112 ? -20.033 6.222 15.485 1.00 90.56 112 GLN A CA 1
ATOM 916 C C . GLN A 1 112 ? -20.043 4.698 15.675 1.00 90.56 112 GLN A C 1
ATOM 918 O O . GLN A 1 112 ? -19.413 4.180 16.596 1.00 90.56 112 GLN A O 1
ATOM 923 N N . GLU A 1 113 ? -20.717 3.971 14.784 1.00 94.38 113 GLU A N 1
ATOM 924 C CA . GLU A 1 113 ? -20.855 2.516 14.854 1.00 94.38 113 GLU A CA 1
ATOM 925 C C . GLU A 1 113 ? -20.251 1.803 13.644 1.00 94.38 113 GLU A C 1
ATOM 927 O O . GLU A 1 113 ? -20.116 2.354 12.551 1.00 94.38 113 GLU A O 1
ATOM 932 N N . TRP A 1 114 ? -19.892 0.537 13.860 1.00 96.88 114 TRP A N 1
ATOM 933 C CA . TRP A 1 114 ? -19.432 -0.369 12.817 1.00 96.88 114 TRP A CA 1
ATOM 934 C C . TRP A 1 114 ? -20.591 -1.179 12.265 1.00 96.88 114 TRP A C 1
ATOM 936 O O . TRP A 1 114 ? -21.217 -1.950 12.988 1.00 96.88 114 TRP A O 1
ATOM 946 N N . ILE A 1 115 ? -20.818 -1.047 10.965 1.00 97.12 115 ILE A N 1
ATOM 947 C CA . ILE A 1 115 ? -21.843 -1.766 10.222 1.00 97.12 115 ILE A CA 1
ATOM 948 C C . ILE A 1 115 ? -21.147 -2.879 9.430 1.00 97.12 115 ILE A C 1
ATOM 950 O O . ILE A 1 115 ? -20.334 -2.569 8.551 1.00 97.12 115 ILE A O 1
ATOM 954 N N . PRO A 1 116 ? -21.403 -4.166 9.727 1.00 97.38 116 PRO A N 1
ATOM 955 C CA . PRO A 1 116 ? -20.932 -5.249 8.877 1.00 97.38 116 PRO A CA 1
ATOM 956 C C . PRO A 1 116 ? -21.641 -5.172 7.523 1.00 97.38 116 PRO A C 1
ATOM 958 O O . PRO A 1 116 ? -22.850 -4.962 7.455 1.00 97.38 116 PRO A O 1
ATOM 961 N N . LEU A 1 117 ? -20.878 -5.345 6.451 1.00 98.00 117 LEU A N 1
ATOM 962 C CA . LEU A 1 117 ? -21.378 -5.387 5.082 1.00 98.00 117 LEU A CA 1
ATOM 963 C C . LEU A 1 117 ? -21.237 -6.805 4.514 1.00 98.00 117 LEU A C 1
ATOM 965 O O . LEU A 1 117 ? -20.481 -7.611 5.070 1.00 98.00 117 LEU A O 1
ATOM 969 N N . PRO A 1 118 ? -21.941 -7.127 3.413 1.00 97.75 118 PRO A N 1
ATOM 970 C CA . PRO A 1 118 ? -21.802 -8.420 2.757 1.00 97.75 118 PRO A CA 1
ATOM 971 C C . PRO A 1 118 ? -20.344 -8.748 2.411 1.00 97.75 118 PRO A C 1
ATOM 973 O O . PRO A 1 118 ? -19.592 -7.915 1.898 1.00 97.75 118 PRO A O 1
ATOM 976 N N . GLY A 1 119 ? -19.948 -9.976 2.737 1.00 96.50 119 GLY A N 1
ATOM 977 C CA . GLY A 1 119 ? -18.673 -10.578 2.356 1.00 96.50 119 GLY A CA 1
ATOM 978 C C . GLY A 1 119 ? -18.813 -11.490 1.139 1.00 96.50 119 GLY A C 1
ATOM 979 O O . GLY A 1 119 ? -19.881 -11.567 0.537 1.00 96.50 119 GLY A O 1
ATOM 980 N N . PHE A 1 120 ? -17.748 -12.217 0.800 1.00 96.81 120 PHE A N 1
ATOM 981 C CA . PHE A 1 120 ? -17.794 -13.278 -0.213 1.00 96.81 120 PHE A CA 1
ATOM 982 C C . PHE A 1 120 ? -16.717 -14.347 0.027 1.00 96.81 120 PHE A C 1
ATOM 984 O O . PHE A 1 120 ? -15.664 -14.065 0.605 1.00 96.81 120 PHE A O 1
ATOM 991 N N . ASP A 1 121 ? -16.960 -15.570 -0.445 1.00 96.81 121 ASP A N 1
ATOM 992 C CA . ASP A 1 121 ? -16.165 -16.752 -0.068 1.00 96.81 121 ASP A CA 1
ATOM 993 C C . ASP A 1 121 ? -15.034 -17.084 -1.057 1.00 96.81 121 ASP A C 1
ATOM 995 O O . ASP A 1 121 ? -14.127 -17.853 -0.740 1.00 96.81 121 ASP A O 1
ATOM 999 N N . SER A 1 122 ? -15.022 -16.462 -2.243 1.00 96.62 122 SER A N 1
ATOM 1000 C CA . SER A 1 122 ? -14.056 -16.750 -3.322 1.00 96.62 122 SER A CA 1
ATOM 1001 C C . SER A 1 122 ? -12.598 -16.427 -2.968 1.00 96.62 122 SER A C 1
ATOM 1003 O O . SER A 1 122 ? -11.673 -16.810 -3.685 1.00 96.62 122 SER A O 1
ATOM 1005 N N . LEU A 1 123 ? -12.391 -15.704 -1.866 1.00 96.50 123 LEU A N 1
ATOM 1006 C CA . LEU A 1 123 ? -11.102 -15.475 -1.228 1.00 96.50 123 LEU A CA 1
ATOM 1007 C C . LEU A 1 123 ? -11.082 -16.153 0.149 1.00 96.50 123 LEU A C 1
ATOM 1009 O O . LEU A 1 123 ? -10.679 -15.504 1.107 1.00 96.50 123 LEU A O 1
ATOM 1013 N N . GLY A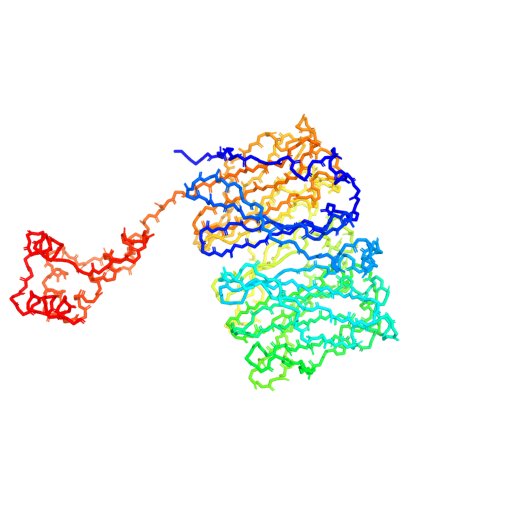 1 124 ? -11.527 -17.409 0.283 1.00 96.75 124 GLY A N 1
ATOM 1014 C CA . GLY A 1 124 ? -11.478 -18.250 1.500 1.00 96.75 124 GLY A CA 1
ATOM 1015 C C . GLY A 1 124 ? -10.328 -19.278 1.486 1.00 96.75 124 GLY A C 1
ATOM 1016 O O . GLY A 1 124 ? -9.648 -19.439 0.478 1.00 96.75 124 GLY A O 1
ATOM 1017 N N . ASP A 1 125 ? -9.983 -19.915 2.614 1.00 97.75 125 ASP A N 1
ATOM 1018 C CA . ASP A 1 125 ? -8.918 -20.949 2.691 1.00 97.75 125 ASP A CA 1
ATOM 1019 C C . ASP A 1 125 ? -9.221 -22.145 1.779 1.00 97.75 125 ASP A C 1
ATOM 1021 O O . ASP A 1 125 ? -8.306 -22.683 1.158 1.00 97.75 125 ASP A O 1
ATOM 1025 N N . LYS A 1 126 ? -10.500 -22.532 1.679 1.00 97.12 126 LYS A N 1
ATOM 1026 C CA . LYS A 1 126 ? -10.968 -23.639 0.827 1.00 97.12 126 LYS A CA 1
ATOM 1027 C C . LYS A 1 126 ? -10.656 -23.414 -0.654 1.00 97.12 126 LYS A C 1
ATOM 1029 O O . LYS A 1 126 ? -10.378 -24.370 -1.365 1.00 97.12 126 LYS A O 1
ATOM 1034 N N . GLU A 1 127 ? -10.590 -22.151 -1.065 1.00 97.12 127 GLU A N 1
ATOM 1035 C CA . GLU A 1 127 ? -10.254 -21.720 -2.424 1.00 97.12 127 GLU A CA 1
ATOM 1036 C C . GLU A 1 127 ? -8.732 -21.594 -2.652 1.00 97.12 127 GLU A C 1
ATOM 1038 O O . GLU A 1 127 ? -8.280 -21.019 -3.639 1.00 97.12 127 GLU A O 1
ATOM 1043 N N . GLY A 1 128 ? -7.903 -22.086 -1.721 1.00 97.19 128 GLY A N 1
ATOM 1044 C CA . GLY A 1 128 ? -6.441 -22.129 -1.844 1.00 97.19 128 GLY A CA 1
ATOM 1045 C C . GLY A 1 128 ? -5.709 -20.870 -1.372 1.00 97.19 128 GLY A C 1
ATOM 1046 O O . GLY A 1 128 ? -4.491 -20.884 -1.221 1.00 97.19 128 GLY A O 1
ATOM 1047 N N . TRP A 1 129 ? -6.426 -19.800 -1.037 1.00 98.19 129 TRP A N 1
ATOM 1048 C CA . TRP A 1 129 ? -5.859 -18.517 -0.598 1.00 98.19 129 TRP A CA 1
ATOM 1049 C C . TRP A 1 129 ? -5.228 -18.536 0.805 1.00 98.19 129 TRP A C 1
ATOM 1051 O O . TRP A 1 129 ? -4.802 -17.498 1.305 1.00 98.19 129 TRP A O 1
ATOM 1061 N N . GLY A 1 130 ? -5.154 -19.697 1.459 1.00 97.75 130 GLY A N 1
ATOM 1062 C CA . GLY A 1 130 ? -4.400 -19.863 2.704 1.00 97.75 130 GLY A CA 1
ATOM 1063 C C . GLY A 1 130 ? -2.877 -19.814 2.517 1.00 97.75 130 GLY A C 1
ATOM 1064 O O . GLY A 1 130 ? -2.155 -19.670 3.504 1.00 97.75 130 GLY A O 1
ATOM 1065 N N . ASP A 1 131 ? -2.389 -19.919 1.277 1.00 98.00 131 ASP A N 1
ATOM 1066 C CA . ASP A 1 131 ? -0.964 -19.875 0.936 1.00 98.00 131 ASP A CA 1
ATOM 1067 C C . ASP A 1 131 ? -0.429 -18.420 0.894 1.00 98.00 131 ASP A C 1
ATOM 1069 O O . ASP A 1 131 ? -1.021 -17.564 0.217 1.00 98.00 131 ASP A O 1
ATOM 1073 N N . PRO A 1 132 ? 0.703 -18.119 1.570 1.00 97.56 132 PRO A N 1
ATOM 1074 C CA . PRO A 1 132 ? 1.358 -16.811 1.540 1.00 97.56 132 PRO A CA 1
ATOM 1075 C C . PRO A 1 132 ? 1.567 -16.202 0.161 1.00 97.56 132 PRO A C 1
ATOM 1077 O O . PRO A 1 132 ? 1.425 -14.984 0.030 1.00 97.56 132 PRO A O 1
ATOM 1080 N N . LYS A 1 133 ? 1.860 -16.996 -0.876 1.00 97.94 133 LYS A N 1
ATOM 1081 C CA . LYS A 1 133 ? 2.081 -16.452 -2.229 1.00 97.94 133 LYS A CA 1
ATOM 1082 C C . LYS A 1 133 ? 0.809 -15.925 -2.903 1.00 97.94 133 LYS A C 1
ATOM 1084 O O . LYS A 1 133 ? 0.912 -15.253 -3.929 1.00 97.94 133 LYS A O 1
ATOM 1089 N N . TYR A 1 134 ? -0.369 -16.210 -2.340 1.00 98.50 134 TYR A N 1
ATOM 1090 C CA . TYR A 1 134 ? -1.645 -15.676 -2.814 1.00 98.50 134 TYR A CA 1
ATOM 1091 C C . TYR A 1 134 ? -2.155 -14.565 -1.895 1.00 98.50 134 TYR A C 1
ATOM 1093 O O . TYR A 1 134 ? -2.304 -13.430 -2.349 1.00 98.50 134 TYR A O 1
ATOM 1101 N N . TYR A 1 135 ? -2.351 -14.815 -0.590 1.00 98.12 135 TYR A N 1
ATOM 1102 C CA . TYR A 1 135 ? -2.968 -13.798 0.280 1.00 98.12 135 TYR A CA 1
ATOM 1103 C C . TYR A 1 135 ? -2.118 -12.532 0.439 1.00 98.12 135 TYR A C 1
ATOM 1105 O O . TYR A 1 135 ? -2.666 -11.451 0.650 1.00 98.12 135 TYR A O 1
ATOM 1113 N N . SER A 1 136 ? -0.788 -12.628 0.313 1.00 97.44 136 SER A N 1
ATOM 1114 C CA . SER A 1 136 ? 0.096 -11.455 0.401 1.00 97.44 136 SER A CA 1
ATOM 1115 C C . SER A 1 136 ? -0.054 -10.493 -0.779 1.00 97.44 136 SER A C 1
ATOM 1117 O O . SER A 1 136 ? 0.397 -9.351 -0.699 1.00 97.44 136 SER A O 1
ATOM 1119 N N . THR A 1 137 ? -0.708 -10.936 -1.855 1.00 98.12 137 THR A N 1
ATOM 1120 C CA . THR A 1 137 ? -0.987 -10.115 -3.034 1.00 98.12 137 THR A CA 1
ATOM 1121 C C . THR A 1 137 ? -2.335 -9.402 -2.956 1.00 98.12 137 THR A C 1
ATOM 1123 O O . THR A 1 137 ? -2.571 -8.520 -3.778 1.00 98.12 137 THR A O 1
ATOM 1126 N N . ILE A 1 138 ? -3.192 -9.740 -1.977 1.00 98.25 138 ILE A N 1
ATOM 1127 C CA . ILE A 1 138 ? -4.524 -9.141 -1.853 1.00 98.25 138 ILE A CA 1
ATOM 1128 C C . ILE A 1 138 ? -4.393 -7.658 -1.513 1.00 98.25 138 ILE A C 1
ATOM 1130 O O . ILE A 1 138 ? -3.776 -7.270 -0.515 1.00 98.25 138 ILE A O 1
ATOM 1134 N N . GLN A 1 139 ? -4.998 -6.831 -2.349 1.00 97.38 139 GLN A N 1
ATOM 1135 C CA . GLN A 1 139 ? -4.937 -5.379 -2.284 1.00 97.38 139 GLN A CA 1
ATOM 1136 C C . GLN A 1 139 ? -6.294 -4.796 -2.690 1.00 97.38 139 GLN A C 1
ATOM 1138 O O . GLN A 1 139 ? -7.140 -5.482 -3.268 1.00 97.38 139 GLN A O 1
ATOM 1143 N N . THR A 1 140 ? -6.501 -3.519 -2.370 1.00 97.12 140 THR A N 1
ATOM 1144 C CA . THR A 1 140 ? -7.725 -2.795 -2.721 1.00 97.12 140 THR A CA 1
ATOM 1145 C C . THR A 1 140 ? -7.452 -1.446 -3.333 1.00 97.12 140 THR A C 1
ATOM 1147 O O . THR A 1 140 ? -6.447 -0.815 -3.018 1.00 97.12 140 THR A O 1
ATOM 1150 N N . ASN A 1 141 ? -8.402 -0.984 -4.140 1.00 97.19 141 ASN A N 1
ATOM 1151 C CA . ASN A 1 141 ? -8.466 0.390 -4.615 1.00 97.19 141 ASN A CA 1
ATOM 1152 C C . ASN A 1 141 ? -9.912 0.879 -4.565 1.00 97.19 141 ASN A C 1
ATOM 1154 O O . ASN A 1 141 ? -10.839 0.079 -4.666 1.00 97.19 141 ASN A O 1
ATOM 1158 N N . VAL A 1 142 ? -10.095 2.190 -4.453 1.00 97.06 142 VAL A N 1
ATOM 1159 C CA . VAL A 1 142 ? -11.407 2.832 -4.559 1.00 97.06 142 VAL A CA 1
ATOM 1160 C C . VAL A 1 142 ? -11.457 3.580 -5.886 1.00 97.06 142 VAL A C 1
ATOM 1162 O O . VAL A 1 142 ? -10.554 4.367 -6.174 1.00 97.06 142 VAL A O 1
ATOM 1165 N N . ILE A 1 143 ? -12.488 3.325 -6.692 1.00 96.75 143 ILE A N 1
ATOM 1166 C CA . ILE A 1 143 ? -12.735 4.019 -7.963 1.00 96.75 143 ILE A CA 1
ATOM 1167 C C . ILE A 1 143 ? -14.176 4.516 -7.928 1.00 96.75 143 ILE A C 1
ATOM 1169 O O . ILE A 1 143 ? -15.112 3.727 -7.825 1.00 96.75 143 ILE A O 1
ATOM 1173 N N . GLY A 1 144 ? -14.362 5.836 -7.953 1.00 95.25 144 GLY A N 1
ATOM 1174 C CA . GLY A 1 144 ? -15.678 6.426 -7.719 1.00 95.25 144 GLY A CA 1
ATOM 1175 C C . GLY A 1 144 ? -16.190 6.114 -6.308 1.00 95.25 144 GLY A C 1
ATOM 1176 O O . GLY A 1 144 ? -15.586 6.544 -5.326 1.00 95.25 144 GLY A O 1
ATOM 1177 N N . GLN A 1 145 ? -17.314 5.400 -6.217 1.00 95.56 145 GLN A N 1
ATOM 1178 C CA . GLN A 1 145 ? -17.905 4.938 -4.952 1.00 95.56 145 GLN A CA 1
ATOM 1179 C C . GLN A 1 145 ? -17.678 3.441 -4.703 1.00 95.56 145 GLN A C 1
ATOM 1181 O O . GLN A 1 145 ? -18.139 2.921 -3.691 1.00 95.56 145 GLN A O 1
ATOM 1186 N N . ASP A 1 146 ? -16.950 2.761 -5.584 1.00 96.75 146 ASP A N 1
ATOM 1187 C CA . ASP A 1 146 ? -16.833 1.310 -5.544 1.00 96.75 146 ASP A CA 1
ATOM 1188 C C . ASP A 1 146 ? -15.475 0.880 -4.998 1.00 96.75 146 ASP A C 1
ATOM 1190 O O . ASP A 1 146 ? -14.441 1.523 -5.225 1.00 96.75 146 ASP A O 1
ATOM 1194 N N . LEU A 1 147 ? -15.477 -0.244 -4.284 1.00 97.94 147 LEU A N 1
ATOM 1195 C CA . LEU A 1 147 ? -14.275 -0.857 -3.736 1.00 97.94 147 LEU A CA 1
ATOM 1196 C C . LEU A 1 147 ? -13.863 -2.047 -4.598 1.00 97.94 147 LEU A C 1
ATOM 1198 O O . LEU A 1 147 ? -14.540 -3.067 -4.638 1.00 97.94 147 LEU A O 1
ATOM 1202 N N . TYR A 1 148 ? -12.702 -1.950 -5.227 1.00 98.38 148 TYR A N 1
ATOM 1203 C CA . TYR A 1 148 ? -12.117 -3.033 -6.004 1.00 98.38 148 TYR A CA 1
ATOM 1204 C C . TYR A 1 148 ? -11.172 -3.839 -5.120 1.00 98.38 148 TYR A C 1
ATOM 1206 O O . TYR A 1 148 ? -10.223 -3.279 -4.570 1.00 98.38 148 TYR A O 1
ATOM 1214 N N . VAL A 1 149 ? -11.400 -5.147 -5.016 1.00 98.38 149 VAL A N 1
ATOM 1215 C CA . VAL A 1 149 ? -10.509 -6.115 -4.363 1.00 98.38 149 VAL A CA 1
ATOM 1216 C C . VAL A 1 149 ? -9.876 -6.980 -5.429 1.00 98.38 149 VAL A C 1
ATOM 1218 O O . VAL A 1 149 ? -10.550 -7.499 -6.315 1.00 98.38 149 VAL A O 1
ATOM 1221 N N . TRP A 1 150 ? -8.577 -7.192 -5.321 1.00 97.94 150 TRP A N 1
ATOM 1222 C CA . TRP A 1 150 ? -7.872 -8.055 -6.248 1.00 97.94 150 TRP A CA 1
ATOM 1223 C C . TRP A 1 150 ? -6.779 -8.836 -5.548 1.00 97.94 150 TRP A C 1
ATOM 1225 O O . TRP A 1 150 ? -6.347 -8.486 -4.452 1.00 97.94 150 TRP A O 1
ATOM 1235 N N . GLY A 1 151 ? -6.327 -9.895 -6.202 1.00 98.00 151 GLY A N 1
ATOM 1236 C CA . GLY A 1 151 ? -5.199 -10.694 -5.755 1.00 98.00 151 GLY A CA 1
ATOM 1237 C C . GLY A 1 151 ? -4.803 -11.707 -6.816 1.00 98.00 151 GLY A C 1
ATOM 1238 O O . GLY A 1 151 ? -5.563 -12.023 -7.731 1.00 98.00 151 GLY A O 1
ATOM 1239 N N . ARG A 1 152 ? -3.615 -12.267 -6.671 1.00 98.06 152 ARG A N 1
ATOM 1240 C CA . ARG A 1 152 ? -3.093 -13.319 -7.530 1.00 98.06 152 ARG A CA 1
ATOM 1241 C C . ARG A 1 152 ? -3.410 -14.690 -6.931 1.00 98.06 152 ARG A C 1
ATOM 1243 O O . ARG A 1 152 ? -2.930 -15.012 -5.848 1.00 98.06 152 ARG A O 1
ATOM 1250 N N . GLY A 1 153 ? -4.197 -15.487 -7.646 1.00 98.19 153 GLY A N 1
ATOM 1251 C CA . GLY A 1 153 ? -4.387 -16.910 -7.373 1.00 98.19 153 GLY A CA 1
ATOM 1252 C C . GLY A 1 153 ? -3.371 -17.769 -8.131 1.00 98.19 153 GLY A C 1
ATOM 1253 O O . GLY A 1 153 ? -2.487 -17.259 -8.821 1.00 98.19 153 GLY A O 1
ATOM 1254 N N . SER A 1 154 ? -3.515 -19.091 -8.040 1.00 98.06 154 SER A N 1
ATOM 1255 C CA . SER A 1 154 ? -2.638 -20.038 -8.746 1.00 98.06 154 SER A CA 1
ATOM 1256 C C . SER A 1 154 ? -2.782 -19.954 -10.269 1.00 98.06 154 SER A C 1
ATOM 1258 O O . SER A 1 154 ? -1.787 -20.002 -10.990 1.00 98.06 154 SER A O 1
ATOM 1260 N N . SER A 1 155 ? -4.014 -19.808 -10.762 1.00 97.62 155 SER A N 1
ATOM 1261 C CA . SER A 1 155 ? -4.350 -19.879 -12.189 1.00 97.62 155 SER A CA 1
ATOM 1262 C C . SER A 1 155 ? -4.468 -18.520 -12.872 1.00 97.62 155 SER A C 1
ATOM 1264 O O . SER A 1 155 ? -4.272 -18.433 -14.082 1.00 97.62 155 SER A O 1
ATOM 1266 N N . LYS A 1 156 ? -4.791 -17.462 -12.121 1.00 97.31 156 LYS A N 1
ATOM 1267 C CA . LYS A 1 156 ? -4.978 -16.109 -12.650 1.00 97.31 156 LYS A CA 1
ATOM 1268 C C . LYS A 1 156 ? -4.904 -15.047 -11.560 1.00 97.31 156 LYS A C 1
ATOM 1270 O O . LYS A 1 156 ? -4.990 -15.326 -10.367 1.00 97.31 156 LYS A O 1
ATOM 1275 N N . PHE A 1 157 ? -4.813 -13.802 -11.995 1.00 97.75 157 PHE A N 1
ATOM 1276 C CA . PHE A 1 157 ? -5.170 -12.627 -11.217 1.00 97.75 157 PHE A CA 1
ATOM 1277 C C . PHE A 1 157 ? -6.698 -12.511 -11.125 1.00 97.75 157 PHE A C 1
ATOM 1279 O O . PHE A 1 157 ? -7.375 -12.556 -12.151 1.00 97.75 157 PHE A O 1
ATOM 1286 N N . HIS A 1 158 ? -7.239 -12.372 -9.918 1.00 98.31 158 HIS A N 1
ATOM 1287 C CA . HIS A 1 158 ? -8.664 -12.212 -9.641 1.00 98.31 158 HIS A CA 1
ATOM 1288 C C . HIS A 1 158 ? -8.985 -10.749 -9.337 1.00 98.31 158 HIS A C 1
ATOM 1290 O O . HIS A 1 158 ? -8.228 -10.093 -8.623 1.00 98.31 158 HIS A O 1
ATOM 1296 N N . LEU A 1 159 ? -10.127 -10.275 -9.834 1.00 98.50 159 LEU A N 1
ATOM 1297 C CA . LEU A 1 159 ? -10.658 -8.942 -9.579 1.00 98.50 159 LEU A CA 1
ATOM 1298 C C . LEU A 1 159 ? -12.132 -9.058 -9.173 1.00 98.50 159 LEU A C 1
ATOM 1300 O O . LEU A 1 159 ? -12.908 -9.775 -9.807 1.00 98.50 159 LEU A O 1
ATOM 1304 N N . TYR A 1 160 ? -12.501 -8.349 -8.117 1.00 98.50 160 TYR A N 1
ATOM 1305 C CA . TYR A 1 160 ? -13.860 -8.218 -7.611 1.00 98.50 160 TYR A CA 1
ATOM 1306 C C . TYR A 1 160 ? -14.146 -6.741 -7.365 1.00 98.50 160 TYR A C 1
ATOM 1308 O O . TYR A 1 160 ? -13.239 -5.990 -7.000 1.00 98.50 160 TYR A O 1
ATOM 1316 N N . VAL A 1 161 ? -15.396 -6.333 -7.532 1.00 98.31 161 VAL A N 1
ATOM 1317 C CA . VAL A 1 161 ? -15.869 -4.988 -7.203 1.00 98.31 161 VAL A CA 1
ATOM 1318 C C . VAL A 1 161 ? -17.028 -5.089 -6.224 1.00 98.31 161 VAL A C 1
ATOM 1320 O O . VAL A 1 161 ? -17.920 -5.912 -6.413 1.00 98.31 161 VAL A O 1
ATOM 1323 N N . PHE A 1 162 ? -16.986 -4.280 -5.173 1.00 98.31 162 PHE A N 1
ATOM 1324 C CA . PHE A 1 162 ? -18.100 -4.039 -4.273 1.00 98.31 162 PHE A CA 1
ATOM 1325 C C . PHE A 1 162 ? -18.753 -2.721 -4.652 1.00 98.31 162 PHE A C 1
ATOM 1327 O O . PHE A 1 162 ? -18.127 -1.663 -4.525 1.00 98.31 162 PHE A O 1
ATOM 1334 N N . ASP A 1 163 ? -19.999 -2.804 -5.096 1.00 97.06 163 ASP A N 1
ATOM 1335 C CA . ASP A 1 163 ? -20.828 -1.634 -5.343 1.00 97.06 163 ASP A CA 1
ATOM 1336 C C . ASP A 1 163 ? -21.357 -1.127 -3.997 1.00 97.06 163 ASP A C 1
ATOM 1338 O O . ASP A 1 163 ? -22.159 -1.789 -3.334 1.00 97.06 163 ASP A O 1
ATOM 1342 N N . ALA A 1 164 ? -20.905 0.051 -3.562 1.00 93.50 164 ALA A N 1
ATOM 1343 C CA . ALA A 1 164 ? -21.281 0.570 -2.246 1.00 93.50 164 ALA A CA 1
ATOM 1344 C C . ALA A 1 164 ? -22.750 1.015 -2.161 1.00 93.50 164 ALA A C 1
ATOM 1346 O O . ALA A 1 164 ? -23.294 1.129 -1.058 1.00 93.50 164 ALA A O 1
ATOM 1347 N N . LYS A 1 165 ? -23.399 1.274 -3.303 1.00 92.81 165 LYS A N 1
ATOM 1348 C CA . LYS A 1 165 ? -24.806 1.673 -3.375 1.00 92.81 165 LYS A CA 1
ATOM 1349 C C . LYS A 1 165 ? -25.722 0.462 -3.228 1.00 92.81 165 LYS A C 1
ATOM 1351 O O . LYS A 1 165 ? -26.700 0.547 -2.488 1.00 92.81 165 LYS A O 1
ATOM 1356 N N . PHE A 1 166 ? -25.421 -0.637 -3.917 1.00 96.31 166 PHE A N 1
ATOM 1357 C CA . PHE A 1 166 ? -26.213 -1.871 -3.860 1.00 96.31 166 PHE A CA 1
ATOM 1358 C C . PHE A 1 166 ? -25.735 -2.856 -2.788 1.00 96.31 166 PHE A C 1
ATOM 1360 O O . PHE A 1 166 ? -26.464 -3.783 -2.453 1.00 96.31 166 PHE A O 1
ATOM 1367 N N . GLN A 1 167 ? -24.558 -2.612 -2.206 1.00 96.06 167 GLN A N 1
ATOM 1368 C CA . GLN A 1 167 ? -23.906 -3.457 -1.207 1.00 96.06 167 GLN A CA 1
ATOM 1369 C C . GLN A 1 167 ? -23.688 -4.895 -1.686 1.00 96.06 167 GLN A C 1
ATOM 1371 O O . GLN A 1 167 ? -23.917 -5.841 -0.936 1.00 96.06 167 GLN A O 1
ATOM 1376 N N . ASP A 1 168 ? -23.222 -5.057 -2.923 1.00 97.75 168 ASP A N 1
ATOM 1377 C CA . ASP A 1 168 ? -23.041 -6.371 -3.540 1.00 97.75 168 ASP A CA 1
ATOM 1378 C C . ASP A 1 168 ? -21.669 -6.521 -4.206 1.00 97.75 168 ASP A C 1
ATOM 1380 O O . ASP A 1 168 ? -21.054 -5.538 -4.628 1.00 97.75 168 ASP A O 1
ATOM 1384 N N . TRP A 1 169 ? -21.194 -7.765 -4.289 1.00 98.38 169 TRP A N 1
ATOM 1385 C CA . TRP A 1 169 ? -19.919 -8.133 -4.895 1.00 98.38 169 TRP A CA 1
ATOM 1386 C C . TRP A 1 169 ? -20.115 -8.730 -6.284 1.00 98.38 169 TRP A C 1
ATOM 1388 O O . TRP A 1 169 ? -20.806 -9.726 -6.464 1.00 98.38 169 TRP A O 1
ATOM 1398 N N . THR A 1 170 ? -19.393 -8.197 -7.265 1.00 98.31 170 THR A N 1
ATOM 1399 C CA . THR A 1 170 ? -19.327 -8.755 -8.619 1.00 98.31 170 THR A CA 1
ATOM 1400 C C . THR A 1 170 ? -17.906 -9.205 -8.938 1.00 98.31 170 THR A C 1
ATOM 1402 O O . THR A 1 170 ? -16.943 -8.469 -8.717 1.00 98.31 170 THR A O 1
ATOM 1405 N N . SER A 1 171 ? -17.752 -10.419 -9.476 1.00 98.19 171 SER A N 1
ATOM 1406 C CA . SER A 1 171 ? -16.473 -10.867 -10.035 1.00 98.19 171 SER A CA 1
ATOM 1407 C C . SER A 1 171 ? -16.285 -10.284 -11.431 1.00 98.19 171 SER A C 1
ATOM 1409 O O . SER A 1 171 ? -17.172 -10.381 -12.275 1.00 98.19 171 SER A O 1
ATOM 1411 N N . LEU A 1 172 ? -15.116 -9.699 -11.668 1.00 98.44 172 LEU A N 1
ATOM 1412 C CA . LEU A 1 172 ? -14.736 -9.107 -12.944 1.00 98.44 172 LEU A CA 1
ATOM 1413 C C . LEU A 1 172 ? -13.705 -9.991 -13.667 1.00 98.44 172 LEU A C 1
ATOM 1415 O O . LEU A 1 172 ? -13.092 -10.874 -13.048 1.00 98.44 172 LEU A O 1
ATOM 1419 N N . PRO A 1 173 ? -13.479 -9.773 -14.976 1.00 98.06 173 PRO A N 1
ATOM 1420 C CA . PRO A 1 173 ? -12.454 -10.495 -15.721 1.00 98.06 173 PRO A CA 1
ATOM 1421 C C . PRO A 1 173 ? -11.068 -10.405 -15.067 1.00 98.06 173 PRO A C 1
ATOM 1423 O O . PRO A 1 173 ? -10.665 -9.370 -14.537 1.00 98.06 173 PRO A O 1
ATOM 1426 N N . GLY A 1 174 ? -10.333 -11.518 -15.098 1.00 96.94 174 GLY A N 1
ATOM 1427 C CA . GLY A 1 174 ? -8.987 -11.648 -14.531 1.00 96.94 174 GLY A CA 1
ATOM 1428 C C . GLY A 1 174 ? -7.878 -11.664 -15.587 1.00 96.94 174 GLY A C 1
ATOM 1429 O O . GLY A 1 174 ? -8.153 -11.586 -16.781 1.00 96.94 174 GLY A O 1
ATOM 1430 N N . ILE A 1 175 ? -6.624 -11.839 -15.151 1.00 96.69 175 ILE A N 1
ATOM 1431 C CA . ILE A 1 175 ? -5.442 -11.935 -16.036 1.00 96.69 175 ILE A CA 1
ATOM 1432 C C . ILE A 1 175 ? -4.709 -13.261 -15.807 1.00 96.69 175 ILE A C 1
ATOM 1434 O O . ILE A 1 175 ? -4.194 -13.506 -14.717 1.00 96.69 175 ILE A O 1
ATOM 1438 N N . ASN A 1 176 ? -4.581 -14.097 -16.839 1.00 97.25 176 ASN A N 1
ATOM 1439 C CA . ASN A 1 176 ? -3.853 -15.375 -16.739 1.00 97.25 176 ASN A CA 1
ATOM 1440 C C . ASN A 1 176 ? -2.321 -15.203 -16.777 1.00 97.25 176 ASN A C 1
ATOM 1442 O O . ASN A 1 176 ? -1.590 -16.040 -16.252 1.00 97.25 176 ASN A O 1
ATOM 1446 N N . ALA A 1 177 ? -1.835 -14.098 -17.355 1.00 96.94 177 ALA A N 1
ATOM 1447 C CA . ALA A 1 177 ? -0.409 -13.802 -17.523 1.00 96.94 177 ALA A CA 1
ATOM 1448 C C . ALA A 1 177 ? 0.363 -13.607 -16.199 1.00 96.94 177 ALA A C 1
ATOM 1450 O O . ALA A 1 177 ? 1.588 -13.574 -16.205 1.00 96.94 177 ALA A O 1
ATOM 1451 N N . LEU A 1 178 ? -0.348 -13.483 -15.070 1.00 96.88 178 LEU A N 1
ATOM 1452 C CA . LEU A 1 178 ? 0.218 -13.353 -13.722 1.00 96.88 178 LEU A CA 1
ATOM 1453 C C . LEU A 1 178 ? 0.065 -14.647 -12.890 1.00 96.88 178 LEU A C 1
ATOM 1455 O O . LEU A 1 178 ? 0.009 -14.608 -11.662 1.00 96.88 178 LEU A O 1
ATOM 1459 N N . SER A 1 179 ? -0.074 -15.808 -13.533 1.00 97.81 179 SER A N 1
ATOM 1460 C CA . SER A 1 179 ? -0.313 -17.099 -12.863 1.00 97.81 179 SER A CA 1
ATOM 1461 C C . SER A 1 179 ? 0.973 -17.828 -12.447 1.00 97.81 179 SER A C 1
ATOM 1463 O O . SER A 1 179 ? 2.077 -17.451 -12.839 1.00 97.81 179 SER A O 1
ATOM 1465 N N . ASP A 1 180 ? 0.839 -18.905 -11.661 1.00 98.25 180 ASP A N 1
ATOM 1466 C CA . ASP A 1 180 ? 1.971 -19.775 -11.294 1.00 98.25 180 ASP A CA 1
ATOM 1467 C C . ASP A 1 180 ? 2.636 -20.401 -12.516 1.00 98.25 180 ASP A C 1
ATOM 1469 O O . ASP A 1 180 ? 3.860 -20.513 -12.559 1.00 98.25 180 ASP A O 1
ATOM 1473 N N . LYS A 1 181 ? 1.830 -20.773 -13.517 1.00 97.94 181 LYS A N 1
ATOM 1474 C CA . LYS A 1 181 ? 2.308 -21.357 -14.774 1.00 97.94 181 LYS A CA 1
ATOM 1475 C C . LYS A 1 181 ? 3.250 -20.408 -15.520 1.00 97.94 181 LYS A C 1
ATOM 1477 O O . LYS A 1 181 ? 4.203 -20.865 -16.137 1.00 97.94 181 LYS A O 1
ATOM 1482 N N . GLU A 1 182 ? 3.013 -19.105 -15.399 1.00 97.62 182 GLU A N 1
ATOM 1483 C CA . GLU A 1 182 ? 3.837 -18.050 -15.999 1.00 97.62 182 GLU A CA 1
ATOM 1484 C C . GLU A 1 182 ? 5.007 -17.621 -15.086 1.00 97.62 182 GLU A C 1
ATOM 1486 O O . GLU A 1 182 ? 5.641 -16.595 -15.313 1.00 97.62 182 GLU A O 1
ATOM 1491 N N . GLY A 1 183 ? 5.294 -18.381 -14.022 1.00 97.62 183 GLY A N 1
ATOM 1492 C CA . GLY A 1 183 ? 6.425 -18.153 -13.119 1.00 97.62 183 GLY A CA 1
ATOM 1493 C C . GLY A 1 183 ? 6.141 -17.218 -11.941 1.00 97.62 183 GLY A C 1
ATOM 1494 O O . GLY A 1 183 ? 6.980 -17.096 -11.052 1.00 97.62 183 GLY A O 1
ATOM 1495 N N . TRP A 1 184 ? 4.949 -16.619 -11.843 1.00 98.31 184 TRP A N 1
ATOM 1496 C CA . TRP A 1 184 ? 4.615 -15.667 -10.770 1.00 98.31 184 TRP A CA 1
ATOM 1497 C C . TRP A 1 184 ? 4.414 -16.302 -9.390 1.00 98.31 184 TRP A C 1
ATOM 1499 O O . TRP A 1 184 ? 4.088 -15.604 -8.434 1.00 98.31 184 TRP A O 1
ATOM 1509 N N . GLY A 1 185 ? 4.628 -17.610 -9.254 1.00 98.06 185 GLY A N 1
ATOM 1510 C CA . GLY A 1 185 ? 4.690 -18.275 -7.953 1.00 98.06 185 GLY A CA 1
ATOM 1511 C C . GLY A 1 185 ? 5.941 -17.925 -7.133 1.00 98.06 185 GLY A C 1
ATOM 1512 O O . GLY A 1 185 ? 5.948 -18.170 -5.929 1.00 98.06 185 GLY A O 1
ATOM 1513 N N . ASP A 1 186 ? 6.980 -17.348 -7.749 1.00 98.12 186 ASP A N 1
ATOM 1514 C CA . ASP A 1 186 ? 8.233 -16.985 -7.072 1.00 98.12 186 ASP A CA 1
ATOM 1515 C C . ASP A 1 186 ? 8.096 -15.668 -6.264 1.00 98.12 186 ASP A C 1
ATOM 1517 O O . ASP A 1 186 ? 7.641 -14.650 -6.812 1.00 98.12 186 ASP A O 1
ATOM 1521 N N . PRO A 1 187 ? 8.520 -15.638 -4.980 1.00 97.62 187 PRO A N 1
ATOM 1522 C CA . PRO A 1 187 ? 8.533 -14.438 -4.143 1.00 97.62 187 PRO A CA 1
ATOM 1523 C C . PRO A 1 187 ? 9.150 -13.196 -4.772 1.00 97.62 187 PRO A C 1
ATOM 1525 O O . PRO A 1 187 ? 8.633 -12.101 -4.537 1.00 97.62 187 PRO A O 1
ATOM 1528 N N . LYS A 1 188 ? 10.202 -13.316 -5.588 1.00 97.81 188 LYS A N 1
ATOM 1529 C CA . LYS A 1 188 ? 10.838 -12.144 -6.221 1.00 97.81 188 LYS A CA 1
ATOM 1530 C C . LYS A 1 188 ? 9.991 -11.499 -7.326 1.00 97.81 188 LYS A C 1
ATOM 1532 O O . LYS A 1 188 ? 10.340 -10.410 -7.787 1.00 97.81 188 LYS A O 1
ATOM 1537 N N . TYR A 1 189 ? 8.897 -12.148 -7.735 1.00 98.50 189 TYR A N 1
ATOM 1538 C CA . TYR A 1 189 ? 7.940 -11.631 -8.711 1.00 98.50 189 TYR A CA 1
ATOM 1539 C C . TYR A 1 189 ? 6.627 -11.221 -8.035 1.00 98.50 189 TYR A C 1
ATOM 1541 O O . TYR A 1 189 ? 6.288 -10.035 -8.057 1.00 98.50 189 TYR A O 1
ATOM 1549 N N . TYR A 1 190 ? 5.912 -12.125 -7.342 1.00 98.19 190 TYR A N 1
ATOM 1550 C CA . TYR A 1 190 ? 4.591 -11.773 -6.785 1.00 98.19 190 TYR A CA 1
ATOM 1551 C C . TYR A 1 190 ? 4.652 -10.672 -5.722 1.00 98.19 190 TYR A C 1
ATOM 1553 O O . TYR A 1 190 ? 3.723 -9.874 -5.604 1.00 98.19 190 TYR A O 1
ATOM 1561 N N . SER A 1 191 ? 5.755 -10.575 -4.968 1.00 97.50 191 SER A N 1
ATOM 1562 C CA . SER A 1 191 ? 5.910 -9.536 -3.942 1.00 97.50 191 SER A CA 1
ATOM 1563 C C . SER A 1 191 ? 6.057 -8.130 -4.526 1.00 97.50 191 SER A C 1
ATOM 1565 O O . SER A 1 191 ? 5.964 -7.149 -3.784 1.00 97.50 191 SER A O 1
ATOM 1567 N N . THR A 1 192 ? 6.244 -8.017 -5.843 1.00 98.00 192 THR A N 1
ATOM 1568 C CA . THR A 1 192 ? 6.323 -6.747 -6.572 1.00 98.00 192 THR A CA 1
ATOM 1569 C C . THR A 1 192 ? 4.997 -6.340 -7.207 1.00 98.00 192 THR A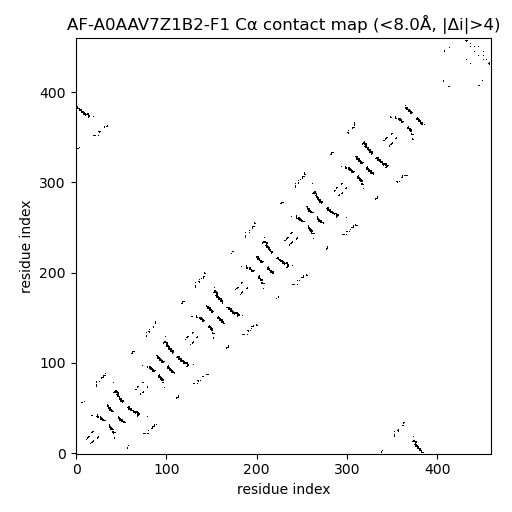 C 1
ATOM 1571 O O . THR A 1 192 ? 4.900 -5.216 -7.682 1.00 98.00 192 THR A O 1
ATOM 1574 N N . ILE A 1 193 ? 3.969 -7.201 -7.192 1.00 98.12 193 ILE A N 1
ATOM 1575 C CA . ILE A 1 193 ? 2.682 -6.873 -7.815 1.00 98.12 193 ILE A CA 1
ATOM 1576 C C . ILE A 1 193 ? 2.001 -5.754 -7.026 1.00 98.12 193 ILE A C 1
ATOM 1578 O O . ILE A 1 193 ? 1.807 -5.856 -5.808 1.00 98.12 193 ILE A O 1
ATOM 1582 N N . ARG A 1 194 ? 1.614 -4.682 -7.708 1.00 97.19 194 ARG A N 1
ATOM 1583 C CA . ARG A 1 194 ? 0.879 -3.554 -7.121 1.00 97.19 194 ARG A CA 1
ATOM 1584 C C . ARG A 1 194 ? -0.183 -3.061 -8.086 1.00 97.19 194 ARG A C 1
ATOM 1586 O O . ARG A 1 194 ? -0.167 -3.386 -9.274 1.00 97.19 194 ARG A O 1
ATOM 1593 N N . THR A 1 195 ? -1.052 -2.206 -7.562 1.00 96.56 195 THR A N 1
ATOM 1594 C CA . THR A 1 195 ? -2.004 -1.444 -8.360 1.00 96.56 195 THR A CA 1
ATOM 1595 C C . THR A 1 195 ? -1.930 0.040 -8.116 1.00 96.56 195 THR A C 1
ATOM 1597 O O . THR A 1 195 ? -1.523 0.484 -7.047 1.00 96.56 195 THR A O 1
ATOM 1600 N N . ASN A 1 196 ? -2.410 0.790 -9.101 1.00 96.50 196 ASN A N 1
ATOM 1601 C CA . ASN A 1 196 ? -2.729 2.199 -8.965 1.00 96.50 196 ASN A CA 1
ATOM 1602 C C . ASN A 1 196 ? -4.036 2.496 -9.704 1.00 96.50 196 ASN A C 1
ATOM 1604 O O . ASN A 1 196 ? -4.409 1.764 -10.618 1.00 96.50 196 ASN A O 1
ATOM 1608 N N . VAL A 1 197 ? -4.694 3.592 -9.343 1.00 96.81 197 VAL A N 1
ATOM 1609 C CA . VAL A 1 197 ? -5.845 4.127 -10.079 1.00 96.81 197 VAL A CA 1
ATOM 1610 C C . VAL A 1 197 ? -5.401 5.393 -10.798 1.00 96.81 197 VAL A C 1
ATOM 1612 O O . VAL A 1 197 ? -4.803 6.269 -10.174 1.00 96.81 197 VAL A O 1
ATOM 1615 N N . ILE A 1 198 ? -5.678 5.485 -12.100 1.00 95.06 198 ILE A N 1
ATOM 1616 C CA . ILE A 1 198 ? -5.426 6.686 -12.907 1.00 95.06 198 ILE A CA 1
ATOM 1617 C C . ILE A 1 198 ? -6.714 7.004 -13.659 1.00 95.06 198 ILE A C 1
ATOM 1619 O O . ILE A 1 198 ? -7.202 6.193 -14.449 1.00 95.06 198 ILE A O 1
ATOM 1623 N N . GLY A 1 199 ? -7.296 8.168 -13.377 1.00 94.25 199 GLY A N 1
ATOM 1624 C CA . GLY A 1 199 ? -8.640 8.493 -13.847 1.00 94.25 199 GLY A CA 1
ATOM 1625 C C . GLY A 1 199 ? -9.675 7.525 -13.267 1.00 94.25 199 GLY A C 1
ATOM 1626 O O . GLY A 1 199 ? -9.817 7.431 -12.051 1.00 94.25 199 GLY A O 1
ATOM 1627 N N . GLN A 1 200 ? -10.397 6.824 -14.142 1.00 95.69 200 GLN A N 1
ATOM 1628 C CA . GLN A 1 200 ? -11.400 5.813 -13.775 1.00 95.69 200 GLN A CA 1
ATOM 1629 C C . GLN A 1 200 ? -10.906 4.382 -14.003 1.00 95.69 200 GLN A C 1
ATOM 1631 O O . GLN A 1 200 ? -11.693 3.449 -13.915 1.00 95.69 200 GLN A O 1
ATOM 1636 N N . ASP A 1 201 ? -9.622 4.196 -14.304 1.00 96.50 201 ASP A N 1
ATOM 1637 C CA . ASP A 1 201 ? -9.077 2.896 -14.675 1.00 96.50 201 ASP A CA 1
ATOM 1638 C C . ASP A 1 201 ? -8.102 2.377 -13.622 1.00 96.50 201 ASP A C 1
ATOM 1640 O O . ASP A 1 201 ? -7.369 3.132 -12.973 1.00 96.50 201 ASP A O 1
ATOM 1644 N N . LEU A 1 202 ? -8.086 1.054 -13.475 1.00 97.69 202 LEU A N 1
ATOM 1645 C CA . LEU A 1 202 ? -7.177 0.347 -12.585 1.00 97.69 202 LEU A CA 1
ATOM 1646 C C . LEU A 1 202 ? -5.952 -0.102 -13.377 1.00 97.69 202 LEU A C 1
ATOM 1648 O O . LEU A 1 202 ? -6.073 -0.676 -14.448 1.00 97.69 202 LEU A O 1
ATOM 1652 N N . TYR A 1 203 ? -4.762 0.096 -12.834 1.00 97.88 203 TYR A N 1
ATOM 1653 C CA . TYR A 1 203 ? -3.516 -0.343 -13.446 1.00 97.88 203 TYR A CA 1
ATOM 1654 C C . TYR A 1 203 ? -2.851 -1.366 -12.543 1.00 97.88 203 TYR A C 1
ATOM 1656 O O . TYR A 1 203 ? -2.673 -1.094 -11.359 1.00 97.88 203 TYR A O 1
ATOM 1664 N N . VAL A 1 204 ? -2.456 -2.511 -13.096 1.00 97.94 204 VAL A N 1
ATOM 1665 C CA . VAL A 1 204 ? -1.698 -3.564 -12.408 1.00 97.94 204 VAL A CA 1
ATOM 1666 C C . VAL A 1 204 ? -0.315 -3.636 -13.015 1.00 97.94 204 VAL A C 1
ATOM 1668 O O . VAL A 1 204 ? -0.158 -3.644 -14.234 1.00 97.94 204 VAL A O 1
ATOM 1671 N N . TRP A 1 205 ? 0.693 -3.752 -12.168 1.00 97.88 205 TRP A N 1
ATOM 1672 C CA . TRP A 1 205 ? 2.046 -4.010 -12.623 1.00 97.88 205 TRP A CA 1
ATOM 1673 C C . TRP A 1 205 ? 2.768 -4.969 -11.700 1.00 97.88 205 TRP A C 1
ATOM 1675 O O . TRP A 1 205 ? 2.381 -5.159 -10.548 1.00 97.88 205 TRP A O 1
ATOM 1685 N N . GLY A 1 206 ? 3.843 -5.548 -12.216 1.00 97.88 206 GLY A N 1
ATOM 1686 C CA . GLY A 1 206 ? 4.770 -6.360 -11.453 1.00 97.88 206 GLY A CA 1
ATOM 1687 C C . GLY A 1 206 ? 6.065 -6.559 -12.226 1.00 97.88 206 GLY A C 1
ATOM 1688 O O . GLY A 1 206 ? 6.121 -6.439 -13.448 1.00 97.88 206 GLY A O 1
ATOM 1689 N N . ARG A 1 207 ? 7.120 -6.902 -11.506 1.00 97.69 207 ARG A N 1
ATOM 1690 C CA . ARG A 1 207 ? 8.421 -7.220 -12.076 1.00 97.69 207 ARG A CA 1
ATOM 1691 C C . ARG A 1 207 ? 8.487 -8.716 -12.391 1.00 97.69 207 ARG A C 1
ATOM 1693 O O . ARG A 1 207 ? 8.396 -9.531 -11.477 1.00 97.69 207 ARG A O 1
ATOM 1700 N N . GLY A 1 208 ? 8.646 -9.062 -13.665 1.00 97.62 208 GLY A N 1
ATOM 1701 C CA . GLY A 1 208 ? 8.950 -10.421 -14.114 1.00 97.62 208 GLY A CA 1
ATOM 1702 C C . GLY A 1 208 ? 10.457 -10.679 -14.169 1.00 97.62 208 GLY A C 1
ATOM 1703 O O . GLY A 1 208 ? 11.266 -9.841 -13.764 1.00 97.62 208 GLY A O 1
ATOM 1704 N N . SER A 1 209 ? 10.852 -11.838 -14.697 1.00 97.62 209 SER A N 1
ATOM 1705 C CA . SER A 1 209 ? 12.266 -12.204 -14.854 1.00 97.62 209 SER A CA 1
ATOM 1706 C C . SER A 1 209 ? 13.005 -11.282 -15.829 1.00 97.62 209 SER A C 1
ATOM 1708 O O . SER A 1 209 ? 14.096 -10.810 -15.515 1.00 97.62 209 SER A O 1
ATOM 1710 N N . SER A 1 210 ? 12.397 -10.980 -16.978 1.00 96.88 210 SER A N 1
ATOM 1711 C CA . SER A 1 210 ? 13.010 -10.221 -18.078 1.00 96.88 210 SER A CA 1
ATOM 1712 C C . SER A 1 210 ? 12.422 -8.823 -18.281 1.00 96.88 210 SER A C 1
ATOM 1714 O O . SER A 1 210 ? 13.091 -7.944 -18.824 1.00 96.88 210 SER A O 1
ATOM 1716 N N . THR A 1 211 ? 11.183 -8.587 -17.845 1.00 96.50 211 THR A N 1
ATOM 1717 C CA . THR A 1 211 ? 10.473 -7.330 -18.101 1.00 96.50 211 THR A CA 1
ATOM 1718 C C . THR A 1 211 ? 9.596 -6.905 -16.931 1.00 96.50 211 THR A C 1
ATOM 1720 O O . THR A 1 211 ? 9.150 -7.714 -16.116 1.00 96.50 211 THR A O 1
ATOM 1723 N N . PHE A 1 212 ? 9.332 -5.609 -16.855 1.00 96.88 212 PHE A N 1
ATOM 1724 C CA . PHE A 1 212 ? 8.259 -5.040 -16.060 1.00 96.88 212 PHE A CA 1
ATOM 1725 C C . PHE A 1 212 ? 6.928 -5.247 -16.791 1.00 96.88 212 PHE A C 1
ATOM 1727 O O . PHE A 1 212 ? 6.720 -4.703 -17.872 1.00 96.88 212 PHE A O 1
ATOM 1734 N N . HIS A 1 213 ? 6.028 -6.039 -16.218 1.00 97.88 213 HIS A N 1
ATOM 1735 C CA . HIS A 1 213 ? 4.703 -6.286 -16.776 1.00 97.88 213 HIS A CA 1
ATOM 1736 C C . HIS A 1 213 ? 3.741 -5.193 -16.329 1.00 97.88 213 HIS A C 1
ATOM 1738 O O . HIS A 1 213 ? 3.699 -4.857 -15.145 1.00 97.88 213 HIS A O 1
ATOM 1744 N N . PHE A 1 214 ? 2.953 -4.668 -17.265 1.00 98.00 214 PHE A N 1
ATOM 1745 C CA . PHE A 1 214 ? 2.042 -3.562 -17.011 1.00 98.00 214 PHE A CA 1
ATOM 1746 C C . PHE A 1 214 ? 0.723 -3.766 -17.755 1.00 98.00 214 PHE A C 1
ATOM 1748 O O . PHE A 1 214 ? 0.713 -4.047 -18.950 1.00 98.00 214 PHE A O 1
ATOM 1755 N N . TYR A 1 215 ? -0.389 -3.645 -17.039 1.00 98.19 215 TYR A N 1
ATOM 1756 C CA . TYR A 1 215 ? -1.735 -3.847 -17.556 1.00 98.19 215 TYR A CA 1
ATOM 1757 C C . TYR A 1 215 ? -2.651 -2.733 -17.064 1.00 98.19 215 TYR A C 1
ATOM 1759 O O . TYR A 1 215 ? -2.529 -2.268 -15.930 1.00 98.19 215 TYR A O 1
ATOM 1767 N N . LYS A 1 216 ? -3.611 -2.361 -17.901 1.00 97.75 216 LYS A N 1
ATOM 1768 C CA . LYS A 1 216 ? -4.712 -1.458 -17.581 1.00 97.75 216 LYS A CA 1
ATOM 1769 C C . LYS A 1 216 ? -6.019 -2.239 -17.628 1.00 97.75 216 LYS A C 1
ATOM 1771 O O . LYS A 1 216 ? -6.291 -2.892 -18.623 1.00 97.75 216 LYS A O 1
ATOM 1776 N N . PHE A 1 217 ? -6.835 -2.154 -16.591 1.00 98.31 217 PHE A N 1
ATOM 1777 C CA . PHE A 1 217 ? -8.230 -2.563 -16.616 1.00 98.31 217 PHE A CA 1
ATOM 1778 C C . PHE A 1 217 ? -9.090 -1.347 -16.932 1.00 98.31 217 PHE A C 1
ATOM 1780 O O . PHE A 1 217 ? -9.178 -0.415 -16.126 1.00 98.31 217 PHE A O 1
ATOM 1787 N N . HIS A 1 218 ? -9.697 -1.357 -18.113 1.00 97.69 218 HIS A N 1
ATOM 1788 C CA . HIS A 1 218 ? -10.640 -0.330 -18.521 1.00 97.69 218 HIS A CA 1
ATOM 1789 C C . HIS A 1 218 ? -11.981 -0.599 -17.837 1.00 97.69 218 HIS A C 1
ATOM 1791 O O . HIS A 1 218 ? -12.685 -1.534 -18.212 1.00 97.69 218 HIS A O 1
ATOM 1797 N N . THR A 1 219 ? -12.369 0.208 -16.850 1.00 96.19 219 THR A N 1
ATOM 1798 C CA . THR A 1 219 ? -13.514 -0.131 -15.976 1.00 96.19 219 THR A CA 1
ATOM 1799 C C . THR A 1 219 ? -14.846 -0.180 -16.716 1.00 96.19 219 THR A C 1
ATOM 1801 O O . THR A 1 219 ? -15.637 -1.088 -16.483 1.00 96.19 219 THR A O 1
ATOM 1804 N N . GLN A 1 220 ? -15.076 0.743 -17.656 1.00 95.69 220 GLN A N 1
ATOM 1805 C CA . GLN A 1 220 ? -16.318 0.771 -18.444 1.00 95.69 220 GLN A CA 1
ATOM 1806 C C . GLN A 1 220 ? -16.444 -0.413 -19.415 1.00 95.69 220 GLN A C 1
ATOM 1808 O O . GLN A 1 220 ? -17.518 -0.991 -19.533 1.00 95.69 220 GLN A O 1
ATOM 1813 N N . ALA A 1 221 ? -15.355 -0.779 -20.099 1.00 97.56 221 ALA A N 1
ATOM 1814 C CA . ALA A 1 221 ? -15.324 -1.903 -21.034 1.00 97.56 221 ALA A CA 1
ATOM 1815 C C . ALA A 1 221 ? -15.113 -3.262 -20.335 1.00 97.56 221 ALA A C 1
ATOM 1817 O O . ALA A 1 221 ? -15.284 -4.306 -20.955 1.00 97.56 221 ALA A O 1
ATOM 1818 N N . GLN A 1 222 ? -14.756 -3.248 -19.046 1.00 97.44 222 GLN A N 1
ATOM 1819 C CA . GLN A 1 222 ? -14.418 -4.417 -18.233 1.00 97.44 222 GLN A CA 1
ATOM 1820 C C . GLN A 1 222 ? -13.354 -5.323 -18.870 1.00 97.44 222 GLN A C 1
ATOM 1822 O O . GLN A 1 222 ? -13.416 -6.548 -18.775 1.00 97.44 222 GLN A O 1
ATOM 1827 N N . GLU A 1 223 ? -12.343 -4.722 -19.493 1.00 97.88 223 GLU A N 1
ATOM 1828 C CA . GLU A 1 223 ? -11.296 -5.442 -20.218 1.00 97.88 223 GLU A CA 1
ATOM 1829 C C . GLU A 1 223 ? -9.894 -5.100 -19.715 1.00 97.88 223 GLU A C 1
ATOM 1831 O O . GLU A 1 223 ? -9.627 -3.991 -19.248 1.00 97.88 223 GLU A O 1
ATOM 1836 N N . TRP A 1 224 ? -8.981 -6.065 -19.841 1.00 98.31 224 TRP A N 1
ATOM 1837 C CA . TRP A 1 224 ? -7.562 -5.874 -19.563 1.00 98.31 224 TRP A CA 1
ATOM 1838 C C . TRP A 1 224 ? -6.793 -5.593 -20.849 1.00 98.31 224 TRP A C 1
ATOM 1840 O O . TRP A 1 224 ? -6.785 -6.403 -21.772 1.00 98.31 224 TRP A O 1
ATOM 1850 N N . ILE A 1 225 ? -6.075 -4.477 -20.860 1.00 98.06 225 ILE A N 1
ATOM 1851 C CA . ILE A 1 225 ? -5.233 -4.014 -21.955 1.00 98.06 225 ILE A CA 1
ATOM 1852 C C . ILE A 1 225 ? -3.772 -4.131 -21.499 1.00 98.06 225 ILE A C 1
ATOM 1854 O O . ILE A 1 225 ? -3.387 -3.469 -20.526 1.00 98.06 225 ILE A O 1
ATOM 1858 N N . PRO A 1 226 ? -2.938 -4.969 -22.142 1.00 97.81 226 PRO A N 1
ATOM 1859 C CA . PRO A 1 226 ? -1.507 -4.977 -21.875 1.00 97.81 226 PRO A CA 1
ATOM 1860 C C . PRO A 1 226 ? -0.886 -3.661 -22.350 1.00 97.81 226 PRO A C 1
ATOM 1862 O O . PRO A 1 226 ? -1.189 -3.175 -23.437 1.00 97.81 226 PRO A O 1
ATOM 1865 N N . LEU A 1 227 ? -0.003 -3.096 -21.534 1.00 97.88 227 LEU A N 1
ATOM 1866 C CA . LEU A 1 227 ? 0.735 -1.876 -21.839 1.00 97.88 227 LEU A CA 1
ATOM 1867 C C . LEU A 1 227 ? 2.232 -2.174 -21.992 1.00 97.88 227 LEU A C 1
ATOM 1869 O O . LEU A 1 227 ? 2.712 -3.199 -21.495 1.00 97.88 227 LEU A O 1
ATOM 1873 N N . PRO A 1 228 ? 2.997 -1.286 -22.652 1.00 97.44 228 PRO A N 1
ATOM 1874 C CA . PRO A 1 228 ? 4.435 -1.464 -22.797 1.00 97.44 228 PRO A CA 1
ATOM 1875 C C . PRO A 1 228 ? 5.156 -1.583 -21.448 1.00 97.44 228 PRO A C 1
ATOM 1877 O O . PRO A 1 228 ? 4.964 -0.780 -20.531 1.00 97.44 228 PRO A O 1
ATOM 1880 N N . GLY A 1 229 ? 5.998 -2.610 -21.344 1.00 96.38 229 GLY A N 1
ATOM 1881 C CA . GLY A 1 229 ? 6.917 -2.831 -20.230 1.00 96.38 229 GLY A CA 1
ATOM 1882 C C . GLY A 1 229 ? 8.293 -2.207 -20.462 1.00 96.38 229 GLY A C 1
AT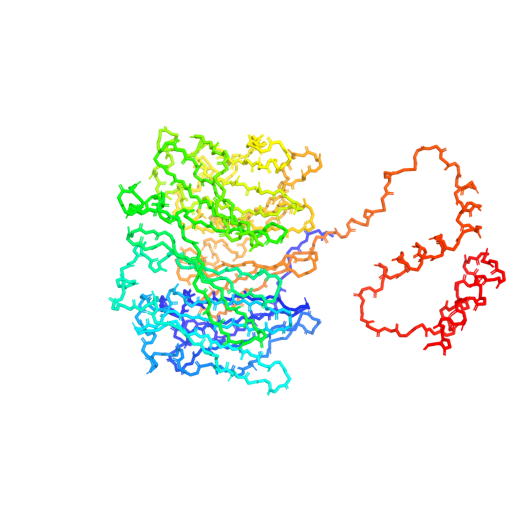OM 1883 O O . GLY A 1 229 ? 8.520 -1.509 -21.448 1.00 96.38 229 GLY A O 1
ATOM 1884 N N . PHE A 1 230 ? 9.240 -2.496 -19.569 1.00 96.06 230 PHE A N 1
ATOM 1885 C CA . PHE A 1 230 ? 10.658 -2.160 -19.745 1.00 96.06 230 PHE A CA 1
ATOM 1886 C C . PHE A 1 230 ? 11.561 -3.122 -18.955 1.00 96.06 230 PHE A C 1
ATOM 1888 O O . PHE A 1 230 ? 11.150 -3.687 -17.942 1.00 96.06 230 PHE A O 1
ATOM 1895 N N . SER A 1 231 ? 12.802 -3.322 -19.406 1.00 96.06 231 SER A N 1
ATOM 1896 C CA . SER A 1 231 ? 13.713 -4.356 -18.878 1.00 96.06 231 SER A CA 1
ATOM 1897 C C . SER A 1 231 ? 14.686 -3.871 -17.799 1.00 96.06 231 SER A C 1
ATOM 1899 O O . SER A 1 231 ? 15.400 -4.678 -17.205 1.00 96.06 231 SER A O 1
ATOM 1901 N N . SER A 1 232 ? 14.731 -2.569 -17.497 1.00 95.81 232 SER A N 1
ATOM 1902 C CA . SER A 1 232 ? 15.732 -2.010 -16.572 1.00 95.81 232 SER A CA 1
ATOM 1903 C C . SER A 1 232 ? 15.596 -2.486 -15.120 1.00 95.81 232 SER A C 1
ATOM 1905 O O . SER A 1 232 ? 16.530 -2.310 -14.340 1.00 95.81 232 SER A O 1
ATOM 1907 N N . LEU A 1 233 ? 14.454 -3.085 -14.760 1.00 96.06 233 LEU A N 1
ATOM 1908 C CA . LEU A 1 233 ? 14.194 -3.702 -13.455 1.00 96.06 233 LEU A CA 1
ATOM 1909 C C . LEU A 1 233 ? 14.180 -5.246 -13.528 1.00 96.06 233 LEU A C 1
ATOM 1911 O O . LEU A 1 233 ? 13.509 -5.905 -12.743 1.00 96.06 233 LEU A O 1
ATOM 1915 N N . SER A 1 234 ? 14.865 -5.857 -14.493 1.00 96.75 234 SER A N 1
ATOM 1916 C CA . SER A 1 234 ? 14.904 -7.319 -14.685 1.00 96.75 234 SER A CA 1
ATOM 1917 C C . SER A 1 234 ? 15.902 -8.041 -13.763 1.00 96.75 234 SER A C 1
ATOM 1919 O O . SER A 1 234 ? 16.712 -7.415 -13.072 1.00 96.75 234 SER A O 1
ATOM 1921 N N . ASP A 1 235 ? 15.857 -9.379 -13.767 1.00 97.88 235 ASP A N 1
ATOM 1922 C CA . ASP A 1 235 ? 16.835 -10.231 -13.073 1.00 97.88 235 ASP A CA 1
ATOM 1923 C C . ASP A 1 235 ? 18.259 -9.997 -13.593 1.00 97.88 235 ASP A C 1
ATOM 1925 O O . ASP A 1 235 ? 19.188 -9.909 -12.791 1.00 97.88 235 ASP A O 1
ATOM 1929 N N . GLU A 1 236 ? 18.421 -9.808 -14.906 1.00 96.69 236 GLU A N 1
ATOM 1930 C CA . GLU A 1 236 ? 19.707 -9.482 -15.542 1.00 96.69 236 GLU A CA 1
ATOM 1931 C C . GLU A 1 236 ? 20.277 -8.148 -15.039 1.00 96.69 236 GLU A C 1
ATOM 1933 O O . GLU A 1 236 ? 21.485 -8.005 -14.865 1.00 96.69 236 GLU A O 1
ATOM 1938 N N . GLY A 1 237 ? 19.402 -7.188 -14.716 1.00 94.69 237 GLY A N 1
ATOM 1939 C CA . GLY A 1 237 ? 19.771 -5.925 -14.073 1.00 94.69 237 GLY A CA 1
ATOM 1940 C C . GLY A 1 237 ? 20.099 -6.042 -12.577 1.00 94.69 237 GLY A C 1
ATOM 1941 O O . GLY A 1 237 ? 20.310 -5.023 -11.922 1.00 94.69 237 GLY A O 1
ATOM 1942 N N . GLY A 1 238 ? 20.102 -7.254 -12.013 1.00 96.62 238 GLY A N 1
ATOM 1943 C CA . GLY A 1 238 ? 20.361 -7.522 -10.598 1.00 96.62 238 GLY A CA 1
ATOM 1944 C C . GLY A 1 238 ? 19.136 -7.386 -9.690 1.00 96.62 238 GLY A C 1
ATOM 1945 O O . GLY A 1 238 ? 19.250 -7.611 -8.487 1.00 96.62 238 GLY A O 1
ATOM 1946 N N . TRP A 1 239 ? 17.950 -7.078 -10.225 1.00 98.00 239 TRP A N 1
ATOM 1947 C CA . TRP A 1 239 ? 16.733 -6.865 -9.426 1.00 98.00 239 TRP A CA 1
ATOM 1948 C C . TRP A 1 239 ? 16.093 -8.150 -8.900 1.00 98.00 239 TRP A C 1
ATOM 1950 O O . TRP A 1 239 ? 15.057 -8.091 -8.246 1.00 98.00 239 TRP A O 1
ATOM 1960 N N . GLY A 1 240 ? 16.714 -9.307 -9.127 1.00 97.75 240 GLY A N 1
ATOM 1961 C CA . GLY A 1 240 ? 16.343 -10.550 -8.453 1.00 97.75 240 GLY A CA 1
ATOM 1962 C C . GLY A 1 240 ? 16.683 -10.564 -6.954 1.00 97.75 240 GLY A C 1
ATOM 1963 O O . GLY A 1 240 ? 16.141 -11.392 -6.226 1.00 97.75 240 GLY A O 1
ATOM 1964 N N . ASP A 1 241 ? 17.546 -9.658 -6.471 1.00 97.81 241 ASP A N 1
ATOM 1965 C CA . ASP A 1 241 ? 17.928 -9.579 -5.053 1.00 97.81 241 ASP A CA 1
ATOM 1966 C C . ASP A 1 241 ? 16.829 -8.892 -4.200 1.00 97.81 241 ASP A C 1
ATOM 1968 O O . ASP A 1 241 ? 16.405 -7.771 -4.527 1.00 97.81 241 ASP A O 1
ATOM 1972 N N . PRO A 1 242 ? 16.399 -9.504 -3.073 1.00 97.12 242 PRO A N 1
ATOM 1973 C CA . PRO A 1 242 ? 15.424 -8.934 -2.143 1.00 97.12 242 PRO A CA 1
ATOM 1974 C C . PRO A 1 242 ? 15.676 -7.495 -1.721 1.00 97.12 242 PRO A C 1
ATOM 1976 O O . PRO A 1 242 ? 14.718 -6.733 -1.602 1.00 97.12 242 PRO A O 1
ATOM 1979 N N . LYS A 1 243 ? 16.933 -7.079 -1.535 1.00 97.31 243 LYS A N 1
ATOM 1980 C CA . LYS A 1 243 ? 17.247 -5.707 -1.095 1.00 97.31 243 LYS A CA 1
ATOM 1981 C C . LYS A 1 243 ? 17.019 -4.639 -2.175 1.00 97.31 243 LYS A C 1
ATOM 1983 O O . LYS A 1 243 ? 17.150 -3.445 -1.879 1.00 97.31 243 LYS A O 1
ATOM 1988 N N . TYR A 1 244 ? 16.732 -5.055 -3.411 1.00 98.19 244 TYR A N 1
ATOM 1989 C CA . TYR A 1 244 ? 16.380 -4.179 -4.526 1.00 98.19 244 TYR A CA 1
ATOM 1990 C C . TYR A 1 244 ? 14.887 -4.295 -4.850 1.00 98.19 244 TYR A C 1
ATOM 1992 O O . TYR A 1 244 ? 14.176 -3.293 -4.730 1.00 98.19 244 TYR A O 1
ATOM 2000 N N . TYR A 1 245 ? 14.356 -5.489 -5.159 1.00 97.94 245 TYR A N 1
ATOM 2001 C CA . TYR A 1 245 ? 12.945 -5.597 -5.570 1.00 97.94 245 TYR A CA 1
ATOM 2002 C C . TYR A 1 245 ? 11.956 -5.201 -4.469 1.00 97.94 245 TYR A C 1
ATOM 2004 O O . TYR A 1 245 ? 10.886 -4.675 -4.772 1.00 97.94 245 TYR A O 1
ATOM 2012 N N . SER A 1 246 ? 12.304 -5.375 -3.185 1.00 97.19 246 SER A N 1
ATOM 2013 C CA . SER A 1 246 ? 11.418 -4.982 -2.081 1.00 97.19 246 SER A CA 1
ATOM 2014 C C . SER A 1 246 ? 11.253 -3.465 -1.956 1.00 97.19 246 SER A C 1
ATOM 2016 O O . SER A 1 246 ? 10.450 -2.993 -1.153 1.00 97.19 246 SER A O 1
ATOM 2018 N N . THR A 1 247 ? 12.066 -2.696 -2.682 1.00 97.62 247 THR A N 1
ATOM 2019 C CA . THR A 1 247 ? 12.030 -1.232 -2.692 1.00 97.62 247 THR A CA 1
ATOM 2020 C C . THR A 1 247 ? 11.255 -0.671 -3.878 1.00 97.62 247 THR A C 1
ATOM 2022 O O . THR A 1 247 ? 11.035 0.535 -3.904 1.00 97.62 247 THR A O 1
ATOM 2025 N N . ILE A 1 248 ? 10.825 -1.515 -4.828 1.00 98.00 248 ILE A N 1
ATOM 2026 C CA . ILE A 1 248 ? 10.066 -1.058 -5.992 1.00 98.00 248 ILE A CA 1
ATOM 2027 C C . ILE A 1 248 ? 8.687 -0.583 -5.535 1.00 98.00 248 ILE A C 1
ATOM 2029 O O . ILE A 1 248 ? 7.937 -1.320 -4.886 1.00 98.00 248 ILE A O 1
ATOM 2033 N N . GLN A 1 249 ? 8.356 0.660 -5.861 1.00 96.94 249 GLN A N 1
ATOM 2034 C CA . GLN A 1 249 ? 7.084 1.293 -5.519 1.00 96.94 249 GLN A CA 1
ATOM 2035 C C . GLN A 1 249 ? 6.614 2.172 -6.677 1.00 96.94 249 GLN A C 1
ATOM 2037 O O . GLN A 1 249 ? 7.385 2.520 -7.576 1.00 96.94 249 GLN A O 1
ATOM 2042 N N . THR A 1 250 ? 5.340 2.555 -6.626 1.00 96.31 250 THR A N 1
ATOM 2043 C CA . THR A 1 250 ? 4.737 3.482 -7.581 1.00 96.31 250 THR A CA 1
ATOM 2044 C C . THR A 1 250 ? 4.021 4.628 -6.913 1.00 96.31 250 THR A C 1
ATOM 2046 O O . THR A 1 250 ? 3.562 4.505 -5.782 1.00 96.31 250 THR A O 1
ATOM 2049 N N . ASN A 1 251 ? 3.890 5.723 -7.655 1.00 96.00 251 ASN A N 1
ATOM 2050 C CA . ASN A 1 251 ? 3.007 6.828 -7.314 1.00 96.00 251 ASN A CA 1
ATOM 2051 C C . ASN A 1 251 ? 2.339 7.351 -8.584 1.00 96.00 251 ASN A C 1
ATOM 2053 O O . ASN A 1 251 ? 2.938 7.306 -9.657 1.00 96.00 251 ASN A O 1
ATOM 2057 N N . VAL A 1 252 ? 1.132 7.887 -8.448 1.00 95.00 252 VAL A N 1
ATOM 2058 C CA . VAL A 1 252 ? 0.441 8.604 -9.524 1.00 95.00 252 VAL A CA 1
ATOM 2059 C C . VAL A 1 252 ? 0.560 10.099 -9.252 1.00 95.00 252 VAL A C 1
ATOM 2061 O O . VAL A 1 252 ? 0.266 10.543 -8.143 1.00 95.00 252 VAL A O 1
ATOM 2064 N N . ILE A 1 253 ? 1.010 10.867 -10.245 1.00 93.00 253 ILE A N 1
ATOM 2065 C CA . ILE A 1 253 ? 1.102 12.332 -10.176 1.00 93.00 253 ILE A CA 1
ATOM 2066 C C . ILE A 1 253 ? 0.429 12.885 -11.427 1.00 93.00 253 ILE A C 1
ATOM 2068 O O . ILE A 1 253 ? 0.872 12.629 -12.547 1.00 93.00 253 ILE A O 1
ATOM 2072 N N . GLY A 1 254 ? -0.678 13.605 -11.242 1.00 90.38 254 GLY A N 1
ATOM 2073 C CA . GLY A 1 254 ? -1.544 13.982 -12.357 1.00 90.38 254 GLY A CA 1
ATOM 2074 C C . GLY A 1 254 ? -2.137 12.743 -13.035 1.00 90.38 254 GLY A C 1
ATOM 2075 O O . GLY A 1 254 ? -2.833 11.964 -12.389 1.00 90.38 254 GLY A O 1
ATOM 2076 N N . GLN A 1 255 ? -1.866 12.576 -14.331 1.00 91.44 255 GLN A N 1
ATOM 2077 C CA . GLN A 1 255 ? -2.293 11.416 -15.130 1.00 91.44 255 GLN A CA 1
ATOM 2078 C C . GLN A 1 255 ? -1.158 10.416 -15.381 1.00 91.44 255 GLN A C 1
ATOM 2080 O O . GLN A 1 255 ? -1.343 9.453 -16.114 1.00 91.44 255 GLN A O 1
ATOM 2085 N N . ASP A 1 256 ? 0.013 10.628 -14.785 1.00 92.62 256 ASP A N 1
ATOM 2086 C CA . ASP A 1 256 ? 1.192 9.822 -15.073 1.00 92.62 256 ASP A CA 1
ATOM 2087 C C . ASP A 1 256 ? 1.5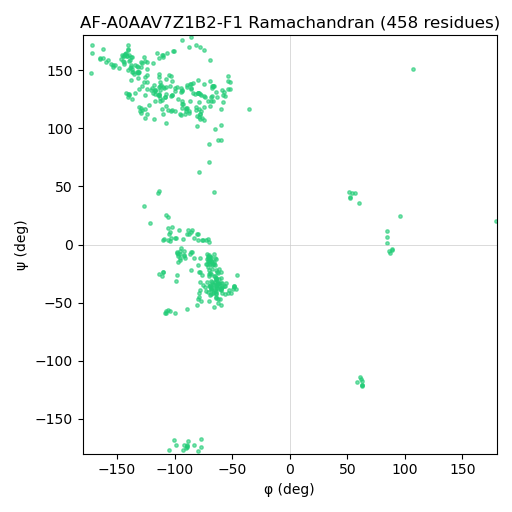29 8.890 -13.911 1.00 92.62 256 ASP A C 1
ATOM 2089 O O . ASP A 1 256 ? 1.424 9.250 -12.732 1.00 92.62 256 ASP A O 1
ATOM 2093 N N . LEU A 1 257 ? 1.977 7.684 -14.259 1.00 96.00 257 LEU A N 1
ATOM 2094 C CA . LEU A 1 257 ? 2.478 6.707 -13.302 1.00 96.00 257 LEU A CA 1
ATOM 2095 C C . LEU A 1 257 ? 3.990 6.840 -13.180 1.00 96.00 257 LEU A C 1
ATOM 2097 O O . LEU A 1 257 ? 4.706 6.821 -14.173 1.00 96.00 257 LEU A O 1
ATOM 2101 N N . TYR A 1 258 ? 4.491 6.884 -11.957 1.00 97.31 258 TYR A N 1
ATOM 2102 C CA . TYR A 1 258 ? 5.916 6.901 -11.678 1.00 97.31 258 TYR A CA 1
ATOM 2103 C C . TYR A 1 258 ? 6.306 5.607 -10.984 1.00 97.31 258 TYR A C 1
ATOM 2105 O O . TYR A 1 258 ? 5.694 5.251 -9.978 1.00 97.31 258 TYR A O 1
ATOM 2113 N N . VAL A 1 259 ? 7.337 4.932 -11.487 1.00 97.75 259 VAL A N 1
ATOM 2114 C CA . VAL A 1 259 ? 7.944 3.741 -10.877 1.00 97.75 259 VAL A CA 1
ATOM 2115 C C . VAL A 1 259 ? 9.330 4.109 -10.394 1.00 97.75 259 VAL A C 1
ATOM 2117 O O . VAL A 1 259 ? 10.101 4.757 -11.100 1.00 97.75 259 VAL A O 1
ATOM 2120 N N . TRP A 1 260 ? 9.681 3.651 -9.205 1.00 97.56 260 TRP A N 1
ATOM 2121 C CA . TRP A 1 260 ? 11.037 3.782 -8.708 1.00 97.56 260 TRP A CA 1
ATOM 2122 C C . TRP A 1 260 ? 11.470 2.554 -7.938 1.00 97.56 260 TRP A C 1
ATOM 2124 O O . TRP A 1 260 ? 10.649 1.769 -7.473 1.00 97.56 260 TRP A O 1
ATOM 2134 N N . GLY A 1 261 ? 12.779 2.424 -7.774 1.00 97.38 261 GLY A N 1
ATOM 2135 C CA . GLY A 1 261 ? 13.386 1.425 -6.920 1.00 97.38 261 GLY A CA 1
ATOM 2136 C C . GLY A 1 261 ? 14.806 1.824 -6.554 1.00 97.38 261 GLY A C 1
ATOM 2137 O O . GLY A 1 261 ? 15.484 2.572 -7.260 1.00 97.38 261 GLY A O 1
ATOM 2138 N N . ARG A 1 262 ? 15.294 1.286 -5.448 1.00 97.00 262 ARG A N 1
ATOM 2139 C CA . ARG A 1 262 ? 16.656 1.495 -4.980 1.00 97.00 262 ARG A CA 1
ATOM 2140 C C . ARG A 1 262 ? 17.572 0.413 -5.555 1.00 97.00 262 ARG A C 1
ATOM 2142 O O . ARG A 1 262 ? 17.434 -0.754 -5.200 1.00 97.00 262 ARG A O 1
ATOM 2149 N N . GLY A 1 263 ? 18.519 0.806 -6.401 1.00 96.25 263 GLY A N 1
ATOM 2150 C CA . GLY A 1 263 ? 19.563 -0.070 -6.927 1.00 96.25 263 GLY A CA 1
ATOM 2151 C C . GLY A 1 263 ? 20.843 -0.045 -6.087 1.00 96.25 263 GLY A C 1
ATOM 2152 O O . GLY A 1 263 ? 20.949 0.640 -5.063 1.00 96.25 263 GLY A O 1
ATOM 2153 N N . SER A 1 264 ? 21.858 -0.778 -6.545 1.00 96.31 264 SER A N 1
ATOM 2154 C CA . SER A 1 264 ? 23.169 -0.850 -5.886 1.00 96.31 264 SER A CA 1
ATOM 2155 C C . SER A 1 264 ? 23.906 0.496 -5.877 1.00 96.31 264 SER A C 1
ATOM 2157 O O . SER A 1 264 ? 24.504 0.874 -4.868 1.00 96.31 264 SER A O 1
ATOM 2159 N N . SER A 1 265 ? 23.837 1.246 -6.979 1.00 95.00 265 SER A N 1
ATOM 2160 C CA . SER A 1 265 ? 24.585 2.491 -7.199 1.00 95.00 265 SER A CA 1
ATOM 2161 C C . SER A 1 265 ? 23.714 3.747 -7.222 1.00 95.00 265 SER A C 1
ATOM 2163 O O . SER A 1 265 ? 24.200 4.828 -6.885 1.00 95.00 265 SER A O 1
ATOM 2165 N N . THR A 1 266 ? 22.442 3.620 -7.600 1.00 95.19 266 THR A N 1
ATOM 2166 C CA . THR A 1 266 ? 21.531 4.749 -7.791 1.00 95.19 266 THR A CA 1
ATOM 2167 C C . THR A 1 266 ? 20.096 4.388 -7.421 1.00 95.19 266 THR A C 1
ATOM 2169 O O . THR A 1 266 ? 19.709 3.221 -7.379 1.00 95.19 266 THR A O 1
ATOM 2172 N N . PHE A 1 267 ? 19.298 5.411 -7.153 1.00 95.19 267 PHE A N 1
ATOM 2173 C CA . PHE A 1 267 ? 17.849 5.345 -7.147 1.00 95.19 267 PHE A CA 1
ATOM 2174 C C . PHE A 1 267 ? 17.352 5.401 -8.595 1.00 95.19 267 PHE A C 1
ATOM 2176 O O . PHE A 1 267 ? 17.587 6.384 -9.293 1.00 95.19 267 PHE A O 1
ATOM 2183 N N . HIS A 1 268 ? 16.710 4.336 -9.059 1.00 96.75 268 HIS A N 1
ATOM 2184 C CA . HIS A 1 268 ? 16.145 4.258 -10.399 1.00 96.75 268 HIS A CA 1
ATOM 2185 C C . HIS A 1 268 ? 14.747 4.861 -10.390 1.00 96.75 268 HIS A C 1
ATOM 2187 O O . HIS A 1 268 ? 13.954 4.547 -9.503 1.00 96.75 268 HIS A O 1
ATOM 2193 N N . PHE A 1 269 ? 14.450 5.712 -11.368 1.00 97.69 269 PHE A N 1
ATOM 2194 C CA . PHE A 1 269 ? 13.197 6.446 -11.429 1.00 97.69 269 PHE A CA 1
ATOM 2195 C C . PHE A 1 269 ? 12.709 6.545 -12.870 1.00 97.69 269 PHE A C 1
ATOM 2197 O O . PHE A 1 269 ? 13.472 6.905 -13.762 1.00 97.69 269 PHE A O 1
ATOM 2204 N N . TYR A 1 270 ? 11.445 6.205 -13.091 1.00 97.81 270 TYR A N 1
ATOM 2205 C CA . TYR A 1 270 ? 10.811 6.168 -14.400 1.00 97.81 270 TYR A CA 1
ATOM 2206 C C . TYR A 1 270 ? 9.427 6.794 -14.316 1.00 97.81 270 TYR A C 1
ATOM 2208 O O . TYR A 1 270 ? 8.736 6.670 -13.304 1.00 97.81 270 TYR A O 1
ATOM 2216 N N . LYS A 1 271 ? 9.010 7.412 -15.413 1.00 96.88 271 LYS A N 1
ATOM 2217 C CA . LYS A 1 271 ? 7.661 7.919 -15.640 1.00 96.88 271 LYS A CA 1
ATOM 2218 C C . LYS A 1 271 ? 7.048 7.165 -16.813 1.00 96.88 271 LYS A C 1
ATOM 2220 O O . LYS A 1 271 ? 7.692 7.044 -17.847 1.00 96.88 271 LYS A O 1
ATOM 2225 N N . PHE A 1 272 ? 5.820 6.692 -16.680 1.00 97.19 272 PHE A N 1
ATOM 2226 C CA . PHE A 1 272 ? 5.017 6.250 -17.808 1.00 97.19 272 PHE A CA 1
ATOM 2227 C C . PHE A 1 272 ? 4.269 7.453 -18.371 1.00 97.19 272 PHE A C 1
ATOM 2229 O O . PHE A 1 272 ? 3.413 8.026 -17.696 1.00 97.19 272 PHE A O 1
ATOM 2236 N N . ASP A 1 273 ? 4.621 7.837 -19.590 1.00 91.06 273 ASP A N 1
ATOM 2237 C CA . ASP A 1 273 ? 3.869 8.811 -20.365 1.00 91.06 273 ASP A CA 1
ATOM 2238 C C . ASP A 1 273 ? 2.619 8.121 -20.912 1.00 91.06 273 ASP A C 1
ATOM 2240 O O . ASP A 1 273 ? 2.704 7.252 -21.782 1.00 91.06 273 ASP A O 1
ATOM 2244 N N . THR A 1 274 ? 1.457 8.482 -20.370 1.00 87.62 274 THR A N 1
ATOM 2245 C CA . THR A 1 274 ? 0.184 7.865 -20.761 1.00 87.62 274 THR A CA 1
ATOM 2246 C C . THR A 1 274 ? -0.257 8.229 -22.175 1.00 87.62 274 THR A C 1
ATOM 2248 O O . THR A 1 274 ? -0.980 7.446 -22.792 1.00 87.62 274 THR A O 1
ATOM 2251 N N . GLN A 1 275 ? 0.189 9.367 -22.715 1.00 88.12 275 GLN A N 1
ATOM 2252 C CA . GLN A 1 275 ? -0.151 9.802 -24.070 1.00 88.12 275 GLN A CA 1
ATOM 2253 C C . GLN A 1 275 ? 0.703 9.073 -25.105 1.00 88.12 275 GLN A C 1
ATOM 2255 O O . GLN A 1 275 ? 0.178 8.551 -26.086 1.00 88.12 275 GLN A O 1
ATOM 2260 N N . ALA A 1 276 ? 2.013 9.002 -24.867 1.00 92.50 276 ALA A N 1
ATOM 2261 C CA . ALA A 1 276 ? 2.952 8.327 -25.760 1.00 92.50 276 ALA A CA 1
ATOM 2262 C C . ALA A 1 276 ? 3.072 6.811 -25.500 1.00 92.50 276 ALA A C 1
ATOM 2264 O O . ALA A 1 276 ? 3.747 6.115 -26.254 1.00 92.50 276 ALA A O 1
ATOM 2265 N N . GLN A 1 277 ? 2.435 6.301 -24.439 1.00 93.25 277 GLN A N 1
ATOM 2266 C CA . GLN A 1 277 ? 2.487 4.906 -23.986 1.00 93.25 277 GLN A CA 1
ATOM 2267 C C . GLN A 1 277 ? 3.915 4.364 -23.828 1.00 93.25 277 GLN A C 1
ATOM 2269 O O . GLN A 1 277 ? 4.226 3.247 -24.238 1.00 93.25 277 GLN A O 1
ATOM 2274 N N . GLN A 1 278 ? 4.801 5.145 -23.214 1.00 96.06 278 GLN A N 1
ATOM 2275 C CA . GLN A 1 278 ? 6.211 4.778 -23.073 1.00 96.06 278 GLN A CA 1
ATOM 2276 C C . GLN A 1 278 ? 6.762 5.090 -21.686 1.00 96.06 278 GLN A C 1
ATOM 2278 O O . GLN A 1 278 ? 6.349 6.041 -21.023 1.00 96.06 278 GLN A O 1
ATOM 2283 N N . TRP A 1 279 ? 7.748 4.297 -21.268 1.00 97.81 279 TRP A N 1
ATOM 2284 C CA . TRP A 1 279 ? 8.518 4.553 -20.057 1.00 97.81 279 TRP A CA 1
ATOM 2285 C C . TRP A 1 279 ? 9.688 5.486 -20.355 1.00 97.81 279 TRP A C 1
ATOM 2287 O O . TRP A 1 279 ? 10.548 5.188 -21.180 1.00 97.81 279 TRP A O 1
ATOM 2297 N N . ILE A 1 280 ? 9.738 6.599 -19.635 1.00 97.44 280 ILE A N 1
ATOM 2298 C CA . ILE A 1 280 ? 10.773 7.620 -19.720 1.00 97.44 280 ILE A CA 1
ATOM 2299 C C . ILE A 1 280 ? 11.641 7.512 -18.461 1.00 97.44 280 ILE A C 1
ATOM 2301 O O . ILE A 1 280 ? 11.120 7.681 -17.352 1.00 97.44 280 ILE A O 1
ATOM 2305 N N . PRO A 1 281 ? 12.951 7.229 -18.581 1.00 97.38 281 PRO A N 1
ATOM 2306 C CA . PRO A 1 281 ? 13.853 7.289 -17.441 1.00 97.38 281 PRO A CA 1
ATOM 2307 C C . PRO A 1 281 ? 14.005 8.739 -16.977 1.00 97.38 281 PRO A C 1
ATOM 2309 O O . PRO A 1 281 ? 14.213 9.647 -17.779 1.00 97.38 281 PRO A O 1
ATOM 2312 N N . LEU A 1 282 ? 13.927 8.946 -15.669 1.00 97.62 282 LEU A N 1
ATOM 2313 C CA . LEU A 1 282 ? 14.131 10.237 -15.025 1.00 97.62 282 LEU A CA 1
ATOM 2314 C C . LEU A 1 282 ? 15.445 10.243 -14.231 1.00 97.62 282 LEU A C 1
ATOM 2316 O O . LEU A 1 282 ? 15.972 9.178 -13.889 1.00 97.62 282 LEU A O 1
ATOM 2320 N N . PRO A 1 283 ? 15.989 11.430 -13.902 1.00 97.00 283 PRO A N 1
ATOM 2321 C CA . PRO A 1 283 ? 17.194 11.527 -13.092 1.00 97.00 283 PRO A CA 1
ATOM 2322 C C . PRO A 1 283 ? 17.045 10.812 -11.743 1.00 97.00 283 PRO A C 1
ATOM 2324 O O . PRO A 1 283 ? 16.100 11.049 -10.989 1.00 97.00 283 PRO A O 1
ATOM 2327 N N . GLY A 1 284 ? 18.002 9.936 -11.439 1.00 95.50 284 GLY A N 1
ATOM 2328 C CA . GLY A 1 284 ? 18.146 9.281 -10.140 1.00 95.50 284 GLY A CA 1
ATOM 2329 C C . GLY A 1 284 ? 19.021 10.071 -9.164 1.00 95.50 284 GLY A C 1
ATOM 2330 O O . GLY A 1 284 ? 19.486 11.170 -9.463 1.00 95.50 284 GLY A O 1
ATOM 2331 N N . PHE A 1 285 ? 19.298 9.485 -7.999 1.00 95.19 285 PHE A N 1
ATOM 2332 C CA . PHE A 1 285 ? 20.286 10.000 -7.042 1.00 9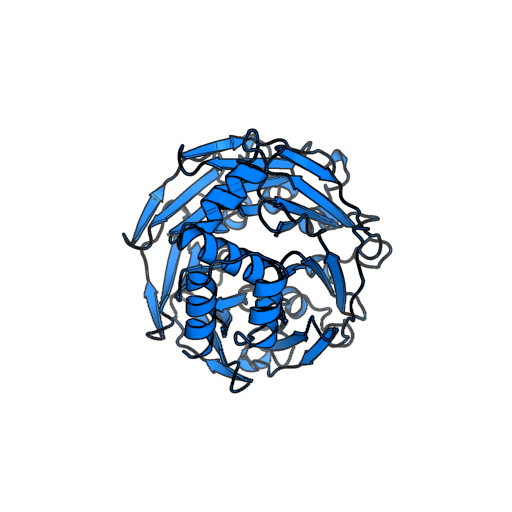5.19 285 PHE A CA 1
ATOM 2333 C C . PHE A 1 285 ? 20.894 8.867 -6.199 1.00 95.19 285 PHE A C 1
ATOM 2335 O O . PHE A 1 285 ? 20.288 7.814 -6.015 1.00 95.19 285 PHE A O 1
ATOM 2342 N N . SER A 1 286 ? 22.111 9.054 -5.682 1.00 95.06 286 SER A N 1
ATOM 2343 C CA . SER A 1 286 ? 22.894 7.975 -5.050 1.00 95.06 286 SER A CA 1
ATOM 2344 C C . SER A 1 286 ? 22.798 7.915 -3.522 1.00 95.06 286 SER A C 1
ATOM 2346 O O . SER A 1 286 ? 23.242 6.933 -2.924 1.00 95.06 286 SER A O 1
ATOM 2348 N N . SER A 1 287 ? 22.212 8.920 -2.863 1.00 95.12 287 SER A N 1
ATOM 2349 C CA . SER A 1 287 ? 22.223 9.031 -1.394 1.00 95.12 287 SER A CA 1
ATOM 2350 C C . SER A 1 287 ? 21.484 7.902 -0.668 1.00 95.12 287 SER A C 1
ATOM 2352 O O . SER A 1 287 ? 21.785 7.639 0.493 1.00 95.12 287 SER A O 1
ATOM 2354 N N . LEU A 1 288 ? 20.559 7.215 -1.349 1.00 95.56 288 LEU A N 1
ATOM 2355 C CA . LEU A 1 288 ? 19.837 6.047 -0.829 1.00 95.56 288 LEU A CA 1
ATOM 2356 C C . LEU A 1 288 ? 20.379 4.707 -1.367 1.00 95.56 288 LEU A C 1
ATOM 2358 O O . LEU A 1 288 ? 19.712 3.687 -1.264 1.00 95.56 288 LEU A O 1
ATOM 2362 N N . SER A 1 289 ? 21.569 4.669 -1.970 1.00 95.19 289 SER A N 1
ATOM 2363 C CA . SER A 1 289 ? 22.152 3.453 -2.572 1.00 95.19 289 SER A CA 1
ATOM 2364 C C . SER A 1 289 ? 22.919 2.569 -1.568 1.00 95.19 289 SER A C 1
ATOM 2366 O O . SER A 1 289 ? 23.072 2.925 -0.397 1.00 95.19 289 SER A O 1
ATOM 2368 N N . ASP A 1 290 ? 23.454 1.422 -2.020 1.00 94.75 290 ASP A N 1
ATOM 2369 C CA . ASP A 1 290 ? 24.316 0.568 -1.179 1.00 94.75 290 ASP A CA 1
ATOM 2370 C C . ASP A 1 290 ? 25.566 1.333 -0.730 1.00 94.75 290 ASP A C 1
ATOM 2372 O O . ASP A 1 290 ? 25.963 1.234 0.431 1.00 94.75 290 ASP A O 1
ATOM 2376 N N . LYS A 1 291 ? 26.128 2.170 -1.616 1.00 88.31 291 LYS A N 1
ATOM 2377 C CA . LYS A 1 291 ? 27.256 3.062 -1.299 1.00 88.31 291 LYS A CA 1
ATOM 2378 C C . LYS A 1 291 ? 26.908 4.073 -0.203 1.00 88.31 291 LYS A C 1
ATOM 2380 O O . LYS A 1 291 ? 27.781 4.462 0.561 1.00 88.31 291 LYS A O 1
ATOM 2385 N N . GLY A 1 292 ? 25.636 4.463 -0.106 1.00 88.62 292 GLY A N 1
ATOM 2386 C CA . GLY A 1 292 ? 25.111 5.316 0.962 1.00 88.62 292 GLY A CA 1
ATOM 2387 C C . GLY A 1 292 ? 24.817 4.578 2.275 1.00 88.62 292 GLY A C 1
ATOM 2388 O O . GLY A 1 292 ? 24.269 5.182 3.190 1.00 88.62 292 GLY A O 1
ATOM 2389 N N . GLY A 1 293 ? 25.125 3.278 2.377 1.00 94.19 293 GLY A N 1
ATOM 2390 C CA . GLY A 1 293 ? 24.880 2.472 3.577 1.00 94.19 293 GLY A CA 1
ATOM 2391 C C . GLY A 1 293 ? 23.469 1.884 3.684 1.00 94.19 293 GLY A C 1
ATOM 2392 O O . GLY A 1 293 ? 23.121 1.338 4.731 1.00 94.19 293 GLY A O 1
ATOM 2393 N N . TRP A 1 294 ? 22.662 1.939 2.619 1.00 97.19 294 TRP A N 1
ATOM 2394 C CA . TRP A 1 294 ? 21.258 1.496 2.625 1.00 97.19 294 TRP A CA 1
ATOM 2395 C C . TRP A 1 294 ? 21.051 0.012 2.316 1.00 97.19 294 TRP A C 1
ATOM 2397 O O . TRP A 1 294 ? 19.919 -0.432 2.166 1.00 97.19 294 TRP A O 1
ATOM 2407 N N . SER A 1 295 ? 22.116 -0.786 2.257 1.00 96.88 295 SER A N 1
ATOM 2408 C CA . SER A 1 295 ? 22.024 -2.218 1.942 1.00 96.88 295 SER A CA 1
ATOM 2409 C C . SER A 1 295 ? 21.388 -3.067 3.052 1.00 96.88 295 SER A C 1
ATOM 2411 O O . SER A 1 295 ? 21.024 -4.216 2.809 1.00 96.88 295 SER A O 1
ATOM 2413 N N . LYS A 1 296 ? 21.238 -2.534 4.275 1.00 97.12 296 LYS A N 1
ATOM 2414 C CA . LYS A 1 296 ? 20.674 -3.277 5.415 1.00 97.12 296 LYS A CA 1
ATOM 2415 C C . LYS A 1 296 ? 19.134 -3.227 5.418 1.00 97.12 296 LYS A C 1
ATOM 2417 O O . LYS A 1 296 ? 18.583 -2.134 5.267 1.00 97.12 296 LYS A O 1
ATOM 2422 N N . PRO A 1 297 ? 18.434 -4.342 5.729 1.00 96.62 297 PRO A N 1
ATOM 2423 C CA . PRO A 1 297 ? 16.966 -4.398 5.787 1.00 96.62 297 PRO A CA 1
ATOM 2424 C C . PRO A 1 297 ? 16.314 -3.308 6.626 1.00 96.62 297 PRO A C 1
ATOM 2426 O O . PRO A 1 297 ? 15.348 -2.687 6.190 1.00 96.62 297 PRO A O 1
ATOM 2429 N N . LYS A 1 298 ? 16.891 -2.997 7.790 1.00 96.50 298 LYS A N 1
ATOM 2430 C CA . LYS A 1 298 ? 16.394 -1.946 8.689 1.00 96.50 298 LYS A CA 1
ATOM 2431 C C . LYS A 1 298 ? 16.475 -0.515 8.138 1.00 96.50 298 LYS A C 1
ATOM 2433 O O . LYS A 1 298 ? 15.962 0.398 8.776 1.00 96.50 298 LYS A O 1
ATOM 2438 N N . TYR A 1 299 ? 17.128 -0.315 6.992 1.00 97.69 299 TYR A N 1
ATOM 2439 C CA . TYR A 1 299 ? 17.200 0.971 6.302 1.00 97.69 299 TYR A CA 1
ATOM 2440 C C . TYR A 1 299 ? 16.342 0.941 5.035 1.00 97.69 299 TYR A C 1
ATOM 2442 O O . TYR A 1 299 ? 15.361 1.678 4.958 1.00 97.69 299 TYR A O 1
ATOM 2450 N N . TYR A 1 300 ? 16.603 0.039 4.078 1.00 97.50 300 TYR A N 1
ATOM 2451 C CA . TYR A 1 300 ? 15.861 0.055 2.806 1.00 97.50 300 TYR A CA 1
ATOM 2452 C C . TYR A 1 300 ? 14.359 -0.236 2.953 1.00 97.50 300 TYR A C 1
ATOM 2454 O O . TYR A 1 300 ? 13.565 0.284 2.174 1.00 97.50 300 TYR A O 1
ATOM 2462 N N . SER A 1 301 ? 13.934 -1.018 3.956 1.00 96.75 301 SER A N 1
ATOM 2463 C CA . SER A 1 301 ? 12.503 -1.313 4.179 1.00 96.75 301 SER A CA 1
ATOM 2464 C C . SER A 1 301 ? 11.692 -0.089 4.623 1.00 96.75 301 SER A C 1
ATOM 2466 O O . SER A 1 301 ? 10.461 -0.072 4.510 1.00 96.75 301 SER A O 1
ATOM 2468 N N . THR A 1 302 ? 12.389 0.947 5.096 1.00 97.31 302 THR A N 1
ATOM 2469 C CA . THR A 1 302 ? 11.803 2.211 5.549 1.00 97.31 302 THR A CA 1
ATOM 2470 C C . THR A 1 302 ? 11.722 3.259 4.446 1.00 97.31 302 THR A C 1
ATOM 2472 O O . THR A 1 302 ? 11.147 4.315 4.685 1.00 97.31 302 THR A O 1
ATOM 2475 N N . ILE A 1 303 ? 12.271 2.993 3.252 1.00 97.56 303 ILE A N 1
ATOM 2476 C CA . ILE A 1 303 ? 12.167 3.932 2.134 1.00 97.56 303 ILE A CA 1
ATOM 2477 C C . ILE A 1 303 ? 10.721 3.935 1.643 1.00 97.56 303 ILE A C 1
ATOM 2479 O O . ILE A 1 303 ? 10.178 2.884 1.289 1.00 97.56 303 ILE A O 1
ATOM 2483 N N . LYS A 1 304 ? 10.092 5.105 1.622 1.00 96.31 304 LYS A N 1
ATOM 2484 C CA . LYS A 1 304 ? 8.711 5.303 1.170 1.00 96.31 304 LYS A CA 1
ATOM 2485 C C . LYS A 1 304 ? 8.598 6.597 0.381 1.00 96.31 304 LYS A C 1
ATOM 2487 O O . LYS A 1 304 ? 9.478 7.459 0.436 1.00 96.31 304 LYS A O 1
ATOM 2492 N N . THR A 1 305 ? 7.469 6.741 -0.297 1.00 95.81 305 THR A N 1
ATOM 2493 C CA . THR A 1 305 ? 7.109 7.957 -1.019 1.00 95.81 305 THR A CA 1
ATOM 2494 C C . THR A 1 305 ? 5.780 8.535 -0.596 1.00 95.81 305 THR A C 1
ATOM 2496 O O . THR A 1 305 ? 4.912 7.824 -0.099 1.00 95.81 305 THR A O 1
ATOM 2499 N N . ASN A 1 306 ? 5.627 9.832 -0.838 1.00 95.44 306 ASN A N 1
ATOM 2500 C CA . ASN A 1 306 ? 4.346 10.520 -0.823 1.00 95.44 306 ASN A CA 1
ATOM 2501 C C . ASN A 1 306 ? 4.296 11.504 -1.989 1.00 95.44 306 ASN A C 1
ATOM 2503 O O . ASN A 1 306 ? 5.330 12.037 -2.389 1.00 95.44 306 ASN A O 1
ATOM 2507 N N . VAL A 1 307 ? 3.098 11.787 -2.482 1.00 94.56 307 VAL A N 1
ATOM 2508 C CA . VAL A 1 307 ? 2.858 12.871 -3.439 1.00 94.56 307 VAL A CA 1
ATOM 2509 C C . VAL A 1 307 ? 2.232 14.032 -2.680 1.00 94.56 307 VAL A C 1
ATOM 2511 O O . VAL A 1 307 ? 1.261 13.837 -1.951 1.00 94.56 307 VAL A O 1
ATOM 2514 N N . ILE A 1 308 ? 2.804 15.228 -2.820 1.00 92.44 308 ILE A N 1
ATOM 2515 C CA . ILE A 1 308 ? 2.268 16.459 -2.225 1.00 92.44 308 ILE A CA 1
ATOM 2516 C C . ILE A 1 308 ? 2.182 17.493 -3.343 1.00 92.44 308 ILE A C 1
ATOM 2518 O O . ILE A 1 308 ? 3.198 17.895 -3.911 1.00 92.44 308 ILE A O 1
ATOM 2522 N N . GLY A 1 309 ? 0.960 17.885 -3.705 1.00 90.12 309 GLY A N 1
ATOM 2523 C CA . GLY A 1 309 ? 0.736 18.686 -4.907 1.00 90.12 309 GLY A CA 1
ATOM 2524 C C . GLY A 1 309 ? 1.158 17.927 -6.169 1.00 90.12 309 GLY A C 1
ATOM 2525 O O . GLY A 1 309 ? 0.642 16.846 -6.436 1.00 90.12 309 GLY A O 1
ATOM 2526 N N . GLN A 1 310 ? 2.087 18.502 -6.936 1.00 91.12 310 GLN A N 1
ATOM 2527 C CA . GLN A 1 310 ? 2.642 17.916 -8.168 1.00 91.12 310 GLN A CA 1
ATOM 2528 C C . GLN A 1 310 ? 4.049 17.340 -7.970 1.00 91.12 310 GLN A C 1
ATOM 2530 O O . GLN A 1 310 ? 4.726 17.018 -8.941 1.00 91.12 310 GLN A O 1
ATOM 2535 N N . ASP A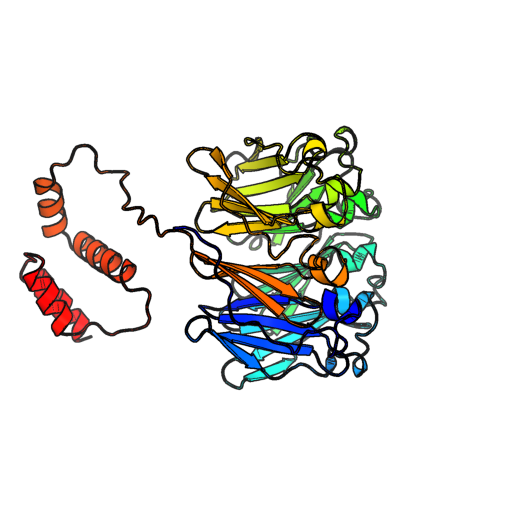 1 311 ? 4.507 17.230 -6.726 1.00 92.75 311 ASP A N 1
ATOM 2536 C CA . ASP A 1 311 ? 5.868 16.821 -6.412 1.00 92.75 311 ASP A CA 1
ATOM 2537 C C . ASP A 1 311 ? 5.889 15.468 -5.702 1.00 92.75 311 ASP A C 1
ATOM 2539 O O . ASP A 1 311 ? 5.027 15.150 -4.872 1.00 92.75 311 ASP A O 1
ATOM 2543 N N . LEU A 1 312 ? 6.918 14.676 -6.009 1.00 95.56 312 LEU A N 1
ATOM 2544 C CA . LEU A 1 312 ? 7.178 13.408 -5.339 1.00 95.56 312 LEU A CA 1
ATOM 2545 C C . LEU A 1 312 ? 8.158 13.624 -4.196 1.00 95.56 312 LEU A C 1
ATOM 2547 O O . LEU A 1 312 ? 9.226 14.201 -4.373 1.00 95.56 312 LEU A O 1
ATOM 2551 N N . TYR A 1 313 ? 7.846 13.081 -3.033 1.00 96.56 313 TYR A N 1
ATOM 2552 C CA . TYR A 1 313 ? 8.721 13.108 -1.876 1.00 96.56 313 TYR A CA 1
ATOM 2553 C C . TYR A 1 313 ? 9.167 11.695 -1.548 1.00 96.56 313 TYR A C 1
ATOM 2555 O O . TYR A 1 313 ? 8.327 10.814 -1.389 1.00 96.56 313 TYR A O 1
ATOM 2563 N N . VAL A 1 314 ? 10.473 11.487 -1.400 1.00 97.25 314 VAL A N 1
ATOM 2564 C CA . VAL A 1 314 ? 11.068 10.226 -0.940 1.00 97.25 314 VAL A CA 1
ATOM 2565 C C . VAL A 1 314 ? 11.642 10.450 0.444 1.00 97.25 314 VAL A C 1
ATOM 2567 O O . VAL A 1 314 ? 12.342 11.429 0.691 1.00 97.25 314 VAL A O 1
ATOM 2570 N N . TRP A 1 315 ? 11.399 9.517 1.348 1.00 96.94 315 TRP A N 1
ATOM 2571 C CA . TRP A 1 315 ? 12.038 9.521 2.651 1.00 96.94 315 TRP A CA 1
ATOM 2572 C C . TRP A 1 315 ? 12.483 8.129 3.047 1.00 96.94 315 TRP A C 1
ATOM 2574 O O . TRP A 1 315 ? 12.005 7.134 2.509 1.00 96.94 315 TRP A O 1
ATOM 2584 N N . GLY A 1 316 ? 13.393 8.067 4.009 1.00 97.19 316 GLY A N 1
ATOM 2585 C CA . GLY A 1 316 ? 13.824 6.821 4.614 1.00 97.19 316 GLY A CA 1
ATOM 2586 C C . GLY A 1 316 ? 14.521 7.066 5.941 1.00 97.19 316 GLY A C 1
ATOM 2587 O O . GLY A 1 316 ? 15.041 8.147 6.215 1.00 97.19 316 GLY A O 1
ATOM 2588 N N . ARG A 1 317 ? 14.591 6.023 6.757 1.00 96.75 317 ARG A N 1
ATOM 2589 C CA . ARG A 1 317 ? 15.287 6.032 8.037 1.00 96.75 317 ARG A CA 1
ATOM 2590 C C . ARG A 1 317 ? 16.710 5.492 7.882 1.00 96.75 317 ARG A C 1
ATOM 2592 O O . ARG A 1 317 ? 16.905 4.302 7.635 1.00 96.75 317 ARG A O 1
ATOM 2599 N N . GLY A 1 318 ? 17.700 6.362 8.051 1.00 96.44 318 GLY A N 1
ATOM 2600 C CA . GLY A 1 318 ? 19.108 5.982 8.115 1.00 96.44 318 GLY A CA 1
ATOM 2601 C C . GLY A 1 318 ? 19.523 5.508 9.511 1.00 96.44 318 GLY A C 1
ATOM 2602 O O . GLY A 1 318 ? 18.708 5.368 10.427 1.00 96.44 318 GLY A O 1
ATOM 2603 N N . SER A 1 319 ? 20.824 5.283 9.694 1.00 95.75 319 SER A N 1
ATOM 2604 C CA . SER A 1 319 ? 21.394 4.927 11.000 1.00 95.75 319 SER A CA 1
ATOM 2605 C C . SER A 1 319 ? 21.331 6.079 12.006 1.00 95.75 319 SER A C 1
ATOM 2607 O O . SER A 1 319 ? 21.056 5.847 13.178 1.00 95.75 319 SER A O 1
ATOM 2609 N N . SER A 1 320 ? 21.551 7.319 11.572 1.00 92.94 320 SER A N 1
ATOM 2610 C CA . SER A 1 320 ? 21.606 8.497 12.451 1.00 92.94 320 SER A CA 1
ATOM 2611 C C . SER A 1 320 ? 20.473 9.494 12.221 1.00 92.94 320 SER A C 1
ATOM 2613 O O . SER A 1 320 ? 20.123 10.235 13.137 1.00 92.94 320 SER A O 1
ATOM 2615 N N . THR A 1 321 ? 19.894 9.527 11.020 1.00 92.81 321 THR A N 1
ATOM 2616 C CA . THR A 1 321 ? 18.942 10.571 10.636 1.00 92.81 321 THR A CA 1
ATOM 2617 C C . THR A 1 321 ? 17.826 10.042 9.741 1.00 92.81 321 THR A C 1
ATOM 2619 O O . THR A 1 321 ? 17.956 9.013 9.074 1.00 92.81 321 THR A O 1
ATOM 2622 N N . PHE A 1 322 ? 16.710 10.756 9.739 1.00 94.44 322 PHE A N 1
ATOM 2623 C CA . PHE A 1 322 ? 15.640 10.618 8.765 1.00 94.44 322 PHE A CA 1
ATOM 2624 C C . PHE A 1 322 ? 16.022 11.391 7.502 1.00 94.44 322 PHE A C 1
ATOM 2626 O O . PHE A 1 322 ? 16.164 12.609 7.546 1.00 94.44 322 PHE A O 1
ATOM 2633 N N . HIS A 1 323 ? 16.197 10.702 6.382 1.00 96.31 323 HIS A N 1
ATOM 2634 C CA . HIS A 1 323 ? 16.527 11.324 5.105 1.00 96.31 323 HIS A CA 1
ATOM 2635 C C . HIS A 1 323 ? 15.249 11.699 4.365 1.00 96.31 323 HIS A C 1
ATOM 2637 O O . HIS A 1 323 ? 14.313 10.902 4.318 1.00 96.31 323 HIS A O 1
ATOM 2643 N N . PHE A 1 324 ? 15.222 12.892 3.771 1.00 96.19 324 PHE A N 1
ATOM 2644 C CA . PHE A 1 324 ? 14.045 13.421 3.094 1.00 96.19 324 PHE A CA 1
ATOM 2645 C C . PHE A 1 324 ? 14.445 14.150 1.814 1.00 96.19 324 PHE A C 1
ATOM 2647 O O . PHE A 1 324 ? 15.307 15.025 1.836 1.00 96.19 324 PHE A O 1
ATOM 2654 N N . TYR A 1 325 ? 13.825 13.777 0.702 1.00 96.75 325 TYR A N 1
ATOM 2655 C CA . TYR A 1 325 ? 14.105 14.293 -0.630 1.00 96.75 325 TYR A CA 1
ATOM 2656 C C . TYR A 1 325 ? 12.802 14.665 -1.325 1.00 96.75 325 TYR A C 1
ATOM 2658 O O . TYR A 1 325 ? 11.776 14.016 -1.130 1.00 96.75 325 TYR A O 1
ATOM 2666 N N . LYS A 1 326 ? 12.872 15.679 -2.178 1.00 95.81 326 LYS A N 1
ATOM 2667 C CA . LYS A 1 326 ? 11.804 16.105 -3.077 1.00 95.81 326 LYS A CA 1
ATOM 2668 C C . LYS A 1 326 ? 12.290 15.973 -4.513 1.00 95.81 326 LYS A C 1
ATOM 2670 O O . LYS A 1 326 ? 13.365 16.472 -4.824 1.00 95.81 326 LYS A O 1
ATOM 2675 N N . PHE A 1 327 ? 11.513 15.344 -5.377 1.00 96.62 327 PHE A N 1
ATOM 2676 C CA . PHE A 1 327 ? 11.651 15.480 -6.818 1.00 96.62 327 PHE A CA 1
ATOM 2677 C C . PHE A 1 327 ? 10.753 16.622 -7.274 1.00 96.62 327 PHE A C 1
ATOM 2679 O O . PHE A 1 327 ? 9.529 16.532 -7.179 1.00 96.62 327 PHE A O 1
ATOM 2686 N N . ASP A 1 328 ? 11.383 17.697 -7.725 1.00 91.38 328 ASP A N 1
ATOM 2687 C CA . ASP A 1 328 ? 10.703 18.808 -8.374 1.00 91.38 328 ASP A CA 1
ATOM 2688 C C . ASP A 1 328 ? 10.388 18.405 -9.816 1.00 91.38 328 ASP A C 1
ATOM 2690 O O . ASP A 1 328 ? 11.298 18.205 -10.627 1.00 91.38 328 ASP A O 1
ATOM 2694 N N . THR A 1 329 ? 9.099 18.254 -10.124 1.00 88.44 329 THR A N 1
ATOM 2695 C CA . THR A 1 329 ? 8.653 17.796 -11.446 1.00 88.44 329 THR A CA 1
ATOM 2696 C C . THR A 1 329 ? 8.874 18.830 -12.546 1.00 88.44 329 THR A C 1
ATOM 2698 O O . THR A 1 329 ? 8.999 18.439 -13.707 1.00 88.44 329 THR A O 1
ATOM 2701 N N . GLN A 1 330 ? 8.999 20.118 -12.209 1.00 88.56 330 GLN A N 1
ATOM 2702 C CA . GLN A 1 330 ? 9.272 21.180 -13.180 1.00 88.56 330 GLN A CA 1
ATOM 2703 C C . GLN A 1 330 ? 10.744 21.187 -13.586 1.00 88.56 330 GLN A C 1
ATOM 2705 O O . GLN A 1 330 ? 11.067 21.203 -14.771 1.00 88.56 330 GLN A O 1
ATOM 2710 N N . SER A 1 331 ? 11.651 21.149 -12.604 1.00 93.19 331 SER A N 1
ATOM 2711 C CA . SER A 1 331 ? 13.095 21.160 -12.876 1.00 93.19 331 SER A CA 1
ATOM 2712 C C . SER A 1 331 ? 13.696 19.772 -13.124 1.00 93.19 331 SER A C 1
ATOM 2714 O O . SER A 1 331 ? 14.862 19.682 -13.513 1.00 93.19 331 SER A O 1
ATOM 2716 N N . GLN A 1 332 ? 12.917 18.705 -12.904 1.00 94.00 332 GLN A N 1
ATOM 2717 C CA . GLN A 1 332 ? 13.324 17.296 -12.953 1.00 94.00 332 GLN A CA 1
ATOM 2718 C C . GLN A 1 332 ? 14.556 16.990 -12.092 1.00 94.00 332 GLN A C 1
ATOM 2720 O O . GLN A 1 332 ? 15.459 16.250 -12.489 1.00 94.00 332 GLN A O 1
ATOM 2725 N N . LYS A 1 333 ? 14.615 17.578 -10.894 1.00 95.75 333 LYS A N 1
ATOM 2726 C CA . LYS A 1 333 ? 15.756 17.443 -9.981 1.00 95.75 333 LYS A CA 1
ATOM 2727 C C . LYS A 1 333 ? 15.332 16.960 -8.608 1.00 95.75 333 LYS A C 1
ATOM 2729 O O . LYS A 1 333 ? 14.304 17.362 -8.067 1.00 95.75 333 LYS A O 1
ATOM 2734 N N . TRP A 1 334 ? 16.199 16.143 -8.017 1.00 97.19 334 TRP A N 1
ATOM 2735 C CA . TRP A 1 334 ? 16.117 15.781 -6.609 1.00 97.19 334 TRP A CA 1
ATOM 2736 C C . TRP A 1 334 ? 16.744 16.869 -5.741 1.00 97.19 334 TRP A C 1
ATOM 2738 O O . TRP A 1 334 ? 17.885 17.279 -5.951 1.00 97.19 334 TRP A O 1
ATOM 2748 N N . ILE A 1 335 ? 15.999 17.299 -4.732 1.00 96.00 335 ILE A N 1
ATOM 2749 C CA . ILE A 1 335 ? 16.389 18.291 -3.739 1.00 96.00 335 ILE A CA 1
ATOM 2750 C C . ILE A 1 335 ? 16.399 17.589 -2.384 1.00 96.00 335 ILE A C 1
ATOM 2752 O O . ILE A 1 335 ? 15.390 17.023 -1.965 1.00 96.00 335 ILE A O 1
ATOM 2756 N N . SER A 1 336 ? 17.537 17.618 -1.689 1.00 95.38 336 SER A N 1
ATOM 2757 C CA . SER A 1 336 ? 17.602 17.154 -0.302 1.00 95.38 336 SER A CA 1
ATOM 2758 C C . SER A 1 336 ? 16.935 18.182 0.601 1.00 95.38 336 SER A C 1
ATOM 2760 O O . SER A 1 336 ? 17.300 19.356 0.588 1.00 95.38 336 SER A O 1
ATOM 2762 N N . LEU A 1 337 ? 15.987 17.729 1.408 1.00 94.69 337 LEU A N 1
ATOM 2763 C CA . LEU A 1 337 ? 15.309 18.532 2.414 1.00 94.69 337 LEU A CA 1
ATOM 2764 C C . LEU A 1 337 ? 15.887 18.241 3.800 1.00 94.69 337 LEU A C 1
ATOM 2766 O O . LEU A 1 337 ? 16.630 17.276 4.005 1.00 94.69 337 LEU A O 1
ATOM 2770 N N . HIS A 1 338 ? 15.553 19.091 4.770 1.00 92.19 338 HIS A N 1
ATOM 2771 C CA . HIS A 1 338 ? 16.016 18.897 6.136 1.00 92.19 338 HIS A CA 1
ATOM 2772 C C . HIS A 1 338 ? 15.346 17.665 6.769 1.00 92.19 338 HIS A C 1
ATOM 2774 O O . HIS A 1 338 ? 14.125 17.595 6.922 1.00 92.19 338 HIS A O 1
ATOM 2780 N N . GLY A 1 339 ? 16.182 16.696 7.144 1.00 91.19 339 GLY A N 1
ATOM 2781 C CA . GLY A 1 339 ? 15.825 15.540 7.963 1.00 91.19 339 GLY A CA 1
ATOM 2782 C C . GLY A 1 339 ? 15.690 15.838 9.459 1.00 91.19 339 GLY A C 1
ATOM 2783 O O . GLY A 1 339 ? 15.696 16.992 9.879 1.00 91.19 339 GLY A O 1
ATOM 2784 N N . PHE A 1 340 ? 15.618 14.794 10.286 1.00 90.88 340 PHE A N 1
ATOM 2785 C CA . PHE A 1 340 ? 15.671 14.915 11.749 1.00 90.88 340 PHE A CA 1
ATOM 2786 C C . PHE A 1 340 ? 16.174 13.622 12.410 1.00 90.88 340 PHE A C 1
ATOM 2788 O O . PHE A 1 340 ? 16.062 12.535 11.847 1.00 90.88 340 PHE A O 1
ATOM 2795 N N . ASN A 1 341 ? 16.748 13.724 13.612 1.00 91.50 341 ASN A N 1
ATOM 2796 C CA . ASN A 1 341 ? 17.547 12.635 14.197 1.00 91.50 341 ASN A CA 1
ATOM 2797 C C . ASN A 1 341 ? 16.770 11.710 15.149 1.00 91.50 341 ASN A C 1
ATOM 2799 O O . ASN A 1 341 ? 17.249 10.625 15.474 1.00 91.50 341 ASN A O 1
ATOM 2803 N N . SER A 1 342 ? 15.566 12.090 15.593 1.00 90.38 342 SER A N 1
ATOM 2804 C CA . SER A 1 342 ? 14.831 11.324 16.618 1.00 90.38 342 SER A CA 1
ATOM 2805 C C . SER A 1 342 ? 14.368 9.943 16.148 1.00 90.38 342 SER A C 1
ATOM 2807 O O . SER A 1 342 ? 14.058 9.093 16.979 1.00 90.38 342 SER A O 1
ATOM 2809 N N . LEU A 1 343 ? 14.348 9.706 14.834 1.00 92.25 343 LEU A N 1
ATOM 2810 C CA . LEU A 1 343 ? 14.041 8.409 14.239 1.00 92.25 343 LEU A CA 1
ATOM 2811 C C . LEU A 1 343 ? 15.298 7.595 13.896 1.00 92.25 343 LEU A C 1
ATOM 28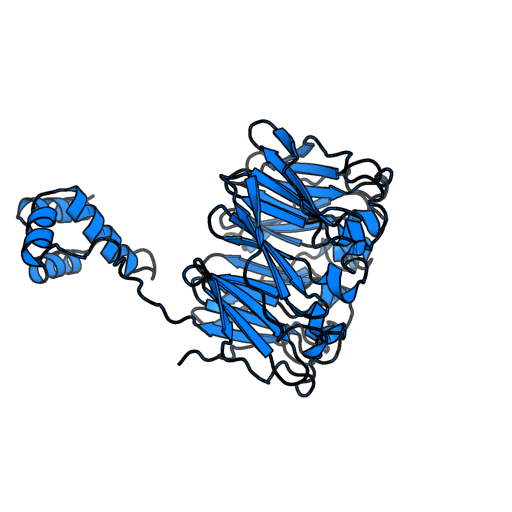13 O O . LEU A 1 343 ? 15.168 6.619 13.175 1.00 92.25 343 LEU A O 1
ATOM 2817 N N . GLY A 1 344 ? 16.501 7.955 14.363 1.00 93.75 344 GLY A N 1
ATOM 2818 C CA . GLY A 1 344 ? 17.757 7.211 14.142 1.00 93.75 344 GLY A CA 1
ATOM 2819 C C . GLY A 1 344 ? 17.926 5.973 15.043 1.00 93.75 344 GLY A C 1
ATOM 2820 O O . GLY A 1 344 ? 17.120 5.723 15.936 1.00 93.75 344 GLY A O 1
ATOM 2821 N N . ASP A 1 345 ? 18.930 5.118 14.785 1.00 95.62 345 ASP A N 1
ATOM 2822 C CA . ASP A 1 345 ? 19.240 3.907 15.580 1.00 95.62 345 ASP A CA 1
ATOM 2823 C C . ASP A 1 345 ? 19.398 4.263 17.070 1.00 95.62 345 ASP A C 1
ATOM 2825 O O . ASP A 1 345 ? 18.851 3.579 17.932 1.00 95.62 345 ASP A O 1
ATOM 2829 N N . GLN A 1 346 ? 20.067 5.385 17.360 1.00 91.94 346 GLN A N 1
ATOM 2830 C CA . GLN A 1 346 ? 20.251 5.920 18.715 1.00 91.94 346 GLN A CA 1
ATOM 2831 C C . GLN A 1 346 ? 18.932 6.322 19.397 1.00 91.94 346 GLN A C 1
ATOM 2833 O O . GLN A 1 346 ? 18.855 6.322 20.620 1.00 91.94 346 GLN A O 1
ATOM 2838 N N . GLY A 1 347 ? 17.883 6.614 18.622 1.00 89.75 347 GLY A N 1
ATOM 2839 C CA . GLY A 1 347 ? 16.535 6.885 19.127 1.00 89.75 347 GLY A CA 1
ATOM 2840 C C . GLY A 1 347 ? 15.728 5.623 19.455 1.00 89.75 347 GLY A C 1
ATOM 2841 O O . GLY A 1 347 ? 14.523 5.718 19.659 1.00 89.75 347 GLY A O 1
ATOM 2842 N N . GLY A 1 348 ? 16.345 4.436 19.438 1.00 93.12 348 GLY A N 1
ATOM 2843 C CA . GLY A 1 348 ? 15.684 3.152 19.707 1.00 93.12 348 GLY A CA 1
ATOM 2844 C C . GLY A 1 348 ? 15.020 2.514 18.485 1.00 93.12 348 GLY A C 1
ATOM 2845 O O . GLY A 1 348 ? 14.602 1.365 18.540 1.00 93.12 348 GLY A O 1
ATOM 2846 N N . TRP A 1 349 ? 14.992 3.199 17.343 1.00 95.69 349 TRP A N 1
ATOM 2847 C CA . TRP A 1 349 ? 14.310 2.761 16.120 1.00 95.69 349 TRP A CA 1
ATOM 2848 C C . TRP A 1 349 ? 15.085 1.722 15.292 1.00 95.69 349 TRP A C 1
ATOM 2850 O O . TRP A 1 349 ? 14.712 1.422 14.161 1.00 95.69 349 TRP A O 1
ATOM 2860 N N . GLY A 1 350 ? 16.180 1.174 15.825 1.00 95.75 350 GLY A N 1
ATOM 2861 C CA . GLY A 1 350 ? 16.937 0.096 15.179 1.00 95.75 350 GLY A CA 1
ATOM 2862 C C . GLY A 1 350 ? 16.241 -1.269 15.206 1.00 95.75 350 GLY A C 1
ATOM 2863 O O . GLY A 1 350 ? 16.615 -2.151 14.432 1.00 95.75 350 GLY A O 1
ATOM 2864 N N . ASP A 1 351 ? 15.234 -1.439 16.066 1.00 95.69 351 ASP A N 1
ATOM 2865 C CA . ASP A 1 351 ? 14.475 -2.681 16.232 1.00 95.69 351 ASP A CA 1
ATOM 2866 C C . ASP A 1 351 ? 13.337 -2.797 15.186 1.00 95.69 351 ASP A C 1
ATOM 2868 O O . ASP A 1 351 ? 12.550 -1.849 15.031 1.00 95.69 351 ASP A O 1
ATOM 2872 N N . PRO A 1 352 ? 13.209 -3.946 14.481 1.00 95.50 352 PRO A N 1
ATOM 2873 C CA . PRO A 1 352 ? 12.120 -4.223 13.544 1.00 95.50 352 PRO A CA 1
ATOM 2874 C C . PRO A 1 352 ? 10.722 -3.893 14.047 1.00 95.50 352 PRO A C 1
ATOM 2876 O O . PRO A 1 352 ? 9.929 -3.364 13.269 1.00 95.50 352 PRO A O 1
ATOM 2879 N N . LYS A 1 353 ? 10.407 -4.127 15.325 1.00 95.62 353 LYS A N 1
ATOM 2880 C CA . LYS A 1 353 ? 9.056 -3.866 15.858 1.00 95.62 353 LYS A CA 1
ATOM 2881 C C . LYS A 1 353 ? 8.698 -2.378 15.965 1.00 95.62 353 LYS A C 1
ATOM 2883 O O . LYS A 1 353 ? 7.546 -2.060 16.266 1.00 95.62 353 LYS A O 1
ATOM 2888 N N . TYR A 1 354 ? 9.667 -1.481 15.761 1.00 96.31 354 TYR A N 1
ATOM 2889 C CA . TYR A 1 354 ? 9.448 -0.036 15.728 1.00 96.31 354 TYR A CA 1
ATOM 2890 C C . TYR A 1 354 ? 9.530 0.494 14.298 1.00 96.31 354 TYR A C 1
ATOM 2892 O O . TYR A 1 354 ? 8.550 1.046 13.801 1.00 96.31 354 TYR A O 1
ATOM 2900 N N . TYR A 1 355 ? 10.637 0.278 13.573 1.00 96.12 355 TYR A N 1
ATOM 2901 C CA . TYR A 1 355 ? 10.771 0.872 12.233 1.00 96.12 355 TYR A CA 1
ATOM 2902 C C . TYR A 1 355 ? 9.768 0.310 11.216 1.00 96.12 355 TYR A C 1
ATOM 2904 O O . TYR A 1 355 ? 9.379 1.023 10.293 1.00 96.12 355 TYR A O 1
ATOM 2912 N N . SER A 1 356 ? 9.296 -0.933 11.386 1.00 95.38 356 SER A N 1
ATOM 2913 C CA . SER A 1 356 ? 8.257 -1.517 10.519 1.00 95.38 356 SER A CA 1
ATOM 2914 C C . SER A 1 356 ? 6.891 -0.844 10.674 1.00 95.38 356 SER A C 1
ATOM 2916 O O . SER A 1 356 ? 6.019 -1.021 9.823 1.00 95.38 356 SER A O 1
ATOM 2918 N N . THR A 1 357 ? 6.708 -0.043 11.726 1.00 95.88 357 THR A N 1
ATOM 2919 C CA . THR A 1 357 ? 5.487 0.730 11.988 1.00 95.88 357 THR A CA 1
ATOM 2920 C C . THR A 1 357 ? 5.566 2.160 11.465 1.00 95.88 357 THR A C 1
ATOM 2922 O O . THR A 1 357 ? 4.580 2.882 11.560 1.00 95.88 357 THR A O 1
ATOM 2925 N N . LEU A 1 358 ? 6.709 2.577 10.901 1.00 96.19 358 LEU A N 1
ATOM 2926 C CA . LEU A 1 358 ? 6.836 3.902 10.304 1.00 96.19 358 LEU A CA 1
ATOM 2927 C C . LEU A 1 358 ? 5.894 4.038 9.110 1.00 96.19 358 LEU A C 1
ATOM 2929 O O . LEU A 1 358 ? 5.845 3.178 8.221 1.00 96.19 358 LEU A O 1
ATOM 2933 N N . ARG A 1 359 ? 5.142 5.128 9.090 1.00 94.56 359 ARG A N 1
ATOM 2934 C CA . ARG A 1 359 ? 4.156 5.442 8.059 1.00 94.56 359 ARG A CA 1
ATOM 2935 C C . ARG A 1 359 ? 4.122 6.943 7.831 1.00 94.56 359 ARG A C 1
ATOM 2937 O O . ARG A 1 359 ? 4.561 7.730 8.674 1.00 94.56 359 ARG A O 1
ATOM 2944 N N . THR A 1 360 ? 3.543 7.318 6.700 1.00 94.69 360 THR A N 1
ATOM 2945 C CA . THR A 1 360 ? 3.264 8.707 6.368 1.00 94.69 360 THR A CA 1
ATOM 2946 C C . THR A 1 360 ? 1.834 8.913 5.937 1.00 94.69 360 THR A C 1
ATOM 2948 O O . THR A 1 360 ? 1.202 8.004 5.410 1.00 94.69 360 THR A O 1
ATOM 2951 N N . ASN A 1 361 ? 1.352 10.129 6.154 1.00 94.94 361 ASN A N 1
ATOM 2952 C CA . ASN A 1 361 ? 0.101 10.615 5.598 1.00 94.94 361 ASN A CA 1
ATOM 2953 C C . ASN A 1 361 ? 0.302 12.045 5.106 1.00 94.94 361 ASN A C 1
ATOM 2955 O O . ASN A 1 361 ? 1.080 12.798 5.693 1.00 94.94 361 ASN A O 1
ATOM 2959 N N . VAL A 1 362 ? -0.425 12.422 4.062 1.00 94.31 362 VAL A N 1
ATOM 2960 C CA . VAL A 1 362 ? -0.478 13.798 3.566 1.00 94.31 362 VAL A CA 1
ATOM 2961 C C . VAL A 1 362 ? -1.846 14.365 3.919 1.00 94.31 362 VAL A C 1
ATOM 2963 O O . VAL A 1 362 ? -2.863 13.746 3.615 1.00 94.31 362 VAL A O 1
ATOM 2966 N N . ILE A 1 363 ? -1.873 15.520 4.587 1.00 92.25 363 ILE A N 1
ATOM 2967 C CA . ILE A 1 363 ? -3.107 16.246 4.919 1.00 92.25 363 ILE A CA 1
ATOM 2968 C C . ILE A 1 363 ? -2.950 17.665 4.382 1.00 92.25 363 ILE A C 1
ATOM 2970 O O . ILE A 1 363 ? -2.138 18.449 4.875 1.00 92.25 363 ILE A O 1
ATOM 2974 N N . GLY A 1 364 ? -3.691 17.983 3.320 1.00 90.19 364 GLY A N 1
ATOM 2975 C CA . GLY A 1 364 ? -3.470 19.211 2.560 1.00 90.19 364 GLY A CA 1
ATOM 2976 C C . GLY A 1 364 ? -2.070 19.236 1.939 1.00 90.19 364 GLY A C 1
ATOM 2977 O O . GLY A 1 364 ? -1.758 18.420 1.079 1.00 90.19 364 GLY A O 1
ATOM 2978 N N . GLN A 1 365 ? -1.238 20.183 2.374 1.00 90.69 365 GLN A N 1
ATOM 2979 C CA . GLN A 1 365 ? 0.151 20.355 1.920 1.00 90.69 365 GLN A CA 1
ATOM 2980 C C . GLN A 1 365 ? 1.176 19.899 2.975 1.00 90.69 365 GLN A C 1
ATOM 2982 O O . GLN A 1 365 ? 2.386 20.054 2.797 1.00 90.69 365 GLN A O 1
ATOM 2987 N N . ASP A 1 366 ? 0.699 19.350 4.090 1.00 91.31 366 ASP A N 1
ATOM 2988 C CA . ASP A 1 366 ? 1.534 18.948 5.210 1.00 91.31 366 ASP A CA 1
ATOM 2989 C C . ASP A 1 366 ? 1.782 17.437 5.160 1.00 91.31 366 ASP A C 1
ATOM 2991 O O . ASP A 1 366 ? 0.863 16.634 4.971 1.00 91.31 366 ASP A O 1
ATOM 2995 N N . LEU A 1 367 ? 3.040 17.050 5.366 1.00 94.12 367 LEU A N 1
ATOM 2996 C CA . LEU A 1 367 ? 3.443 15.658 5.512 1.00 94.12 367 LEU A CA 1
ATOM 2997 C C . LEU A 1 367 ? 3.493 15.295 6.989 1.00 94.12 367 LEU A C 1
ATOM 2999 O O . LEU A 1 367 ? 4.147 15.964 7.783 1.00 94.12 367 LEU A O 1
ATOM 3003 N N . TYR A 1 368 ? 2.878 14.181 7.346 1.00 94.69 368 TYR A N 1
ATOM 3004 C CA . TYR A 1 368 ? 2.913 13.638 8.691 1.00 94.69 368 TYR A CA 1
ATOM 3005 C C . TYR A 1 368 ? 3.670 12.320 8.687 1.00 94.69 368 TYR A C 1
ATOM 3007 O O . TYR A 1 368 ? 3.334 11.433 7.909 1.00 94.69 368 TYR A O 1
ATOM 3015 N N . VAL A 1 369 ? 4.657 12.176 9.571 1.00 95.25 369 VAL A N 1
ATOM 3016 C CA . VAL A 1 369 ? 5.400 10.929 9.806 1.00 95.25 369 VAL A CA 1
ATOM 3017 C C . VAL A 1 369 ? 5.063 10.439 11.199 1.00 95.25 369 VAL A C 1
ATOM 3019 O O . VAL A 1 369 ? 5.116 11.202 12.164 1.00 95.25 369 VAL A O 1
ATOM 3022 N N . TRP A 1 370 ? 4.762 9.158 11.328 1.00 94.69 370 TRP A N 1
ATOM 3023 C CA . TRP A 1 370 ? 4.526 8.551 12.628 1.00 94.69 370 TRP A CA 1
ATOM 3024 C C . TRP A 1 370 ? 5.059 7.133 12.694 1.00 94.69 370 TRP A C 1
ATOM 3026 O O . TRP A 1 370 ? 5.331 6.503 11.674 1.00 94.69 370 TRP A O 1
ATOM 3036 N N . GLY A 1 371 ? 5.188 6.637 13.917 1.00 95.00 371 GLY A N 1
ATOM 3037 C CA . GLY A 1 371 ? 5.465 5.240 14.195 1.00 95.00 371 GLY A CA 1
ATOM 3038 C C . GLY A 1 371 ? 5.362 4.944 15.683 1.00 95.00 371 GLY A C 1
ATOM 3039 O O . GLY A 1 371 ? 5.266 5.834 16.528 1.00 95.00 371 GLY A O 1
ATOM 3040 N N . ARG A 1 372 ? 5.434 3.666 16.008 1.00 94.44 372 ARG A N 1
ATOM 3041 C CA . ARG A 1 372 ? 5.366 3.141 17.363 1.00 94.44 372 ARG A CA 1
ATOM 3042 C C . ARG A 1 372 ? 6.772 2.997 17.944 1.00 94.44 372 ARG A C 1
ATOM 3044 O O . ARG A 1 372 ? 7.586 2.252 17.403 1.00 94.44 372 ARG A O 1
ATOM 3051 N N . GLY A 1 373 ? 7.039 3.680 19.052 1.00 93.19 373 GLY A N 1
ATOM 3052 C CA . GLY A 1 373 ? 8.211 3.446 19.893 1.00 93.19 373 GLY A CA 1
ATOM 3053 C C . GLY A 1 373 ? 7.936 2.396 20.973 1.00 93.19 373 GLY A C 1
ATOM 3054 O O . GLY A 1 373 ? 6.876 1.767 21.004 1.00 93.19 373 GLY A O 1
ATOM 3055 N N . SER A 1 374 ? 8.885 2.220 21.892 1.00 92.31 374 SER A N 1
ATOM 3056 C CA . SER A 1 374 ? 8.742 1.291 23.023 1.00 92.31 374 SER A CA 1
ATOM 3057 C C . SER A 1 374 ? 7.615 1.702 23.976 1.00 92.31 374 SER A C 1
ATOM 3059 O O . SER A 1 374 ? 6.788 0.876 24.360 1.00 92.31 374 SER A O 1
ATOM 3061 N N . SER A 1 375 ? 7.551 2.986 24.334 1.00 87.56 375 SER A N 1
ATOM 3062 C CA . SER A 1 375 ? 6.618 3.517 25.336 1.00 87.56 375 SER A CA 1
ATOM 3063 C C . SER A 1 375 ? 5.515 4.399 24.758 1.00 87.56 375 SER A C 1
ATOM 3065 O O . SER A 1 375 ? 4.464 4.537 25.381 1.00 87.56 375 SER A O 1
ATOM 3067 N N . THR A 1 376 ? 5.728 4.997 23.585 1.00 88.88 376 THR A N 1
ATOM 3068 C CA . THR A 1 376 ? 4.795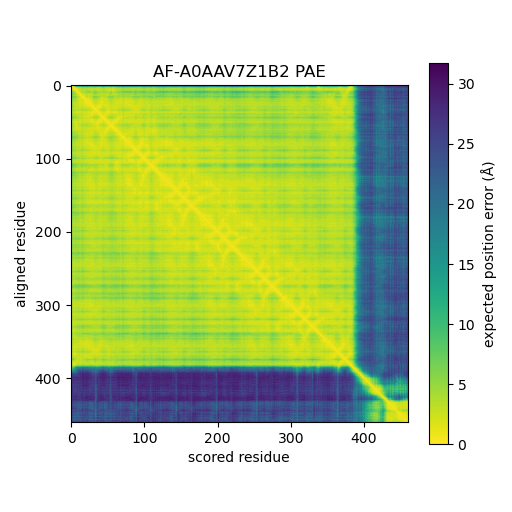 5.972 23.020 1.00 88.88 376 THR A CA 1
ATOM 3069 C C . THR A 1 376 ? 4.707 5.881 21.503 1.00 88.88 376 THR A C 1
ATOM 3071 O O . THR A 1 376 ? 5.609 5.389 20.822 1.00 88.88 376 THR A O 1
ATOM 3074 N N . PHE A 1 377 ? 3.599 6.374 20.969 1.00 89.69 377 PHE A N 1
ATOM 3075 C CA . PHE A 1 377 ? 3.433 6.631 19.551 1.00 89.69 377 PHE A CA 1
ATOM 3076 C C . PHE A 1 377 ? 4.073 7.978 19.200 1.00 89.69 377 PHE A C 1
ATOM 3078 O O . PHE A 1 377 ? 3.664 9.015 19.717 1.00 89.69 377 PHE A O 1
ATOM 3085 N N . HIS A 1 378 ? 5.076 7.977 18.329 1.00 93.00 378 HIS A N 1
ATOM 3086 C CA . HIS A 1 378 ? 5.755 9.192 17.897 1.00 93.00 378 HIS A CA 1
ATOM 3087 C C . HIS A 1 378 ? 5.063 9.777 16.676 1.00 93.00 378 HIS A C 1
ATOM 3089 O O . HIS A 1 378 ? 4.751 9.051 15.731 1.00 93.00 378 HIS A O 1
ATOM 3095 N N . PHE A 1 379 ? 4.874 11.094 16.680 1.00 93.69 379 PHE A N 1
ATOM 3096 C CA . PHE A 1 379 ? 4.174 11.789 15.615 1.00 93.69 379 PHE A CA 1
ATOM 3097 C C . PHE A 1 379 ? 4.857 13.108 15.270 1.00 93.69 379 PHE A C 1
ATOM 3099 O O . PHE A 1 379 ? 5.127 13.926 16.148 1.00 93.69 379 PHE A O 1
ATOM 3106 N N . TYR A 1 380 ? 5.133 13.313 13.989 1.00 94.62 380 TYR A N 1
ATOM 3107 C CA . TYR A 1 380 ? 5.829 14.475 13.456 1.00 94.62 380 TYR A CA 1
ATOM 3108 C C . TYR A 1 380 ? 5.057 15.038 12.268 1.00 94.62 380 TYR A C 1
ATOM 3110 O O . TYR A 1 380 ? 4.452 14.291 11.503 1.00 94.62 380 TYR A O 1
ATOM 3118 N N . SER A 1 381 ? 5.120 16.352 12.093 1.00 93.81 381 SER A N 1
ATOM 3119 C CA . SER A 1 381 ? 4.598 17.050 10.917 1.00 93.81 381 SER A CA 1
ATOM 3120 C C . SER A 1 381 ? 5.696 17.870 10.257 1.00 93.81 381 SER A C 1
ATOM 3122 O O . SER A 1 381 ? 6.559 18.425 10.937 1.00 93.81 381 SER A O 1
ATOM 3124 N N . TYR A 1 382 ? 5.646 17.959 8.939 1.00 93.00 382 TYR A N 1
ATOM 3125 C CA . TYR A 1 382 ? 6.473 18.817 8.115 1.00 93.00 382 TYR A CA 1
ATOM 3126 C C . TYR A 1 382 ? 5.547 19.650 7.241 1.00 93.00 382 TYR A C 1
ATOM 3128 O O . TYR A 1 382 ? 4.797 19.119 6.421 1.00 93.00 382 TYR A O 1
ATOM 3136 N N . LYS A 1 383 ? 5.597 20.965 7.441 1.00 89.56 383 LYS A N 1
ATOM 3137 C CA . LYS A 1 383 ? 4.820 21.910 6.647 1.00 89.56 383 LYS A CA 1
ATOM 3138 C C . LYS A 1 383 ? 5.616 22.284 5.415 1.00 89.56 383 LYS A C 1
ATOM 3140 O O . LYS A 1 383 ? 6.671 22.913 5.545 1.00 89.56 383 LYS A O 1
ATOM 3145 N N . THR A 1 384 ? 5.118 21.923 4.236 1.00 81.94 384 THR A N 1
ATOM 3146 C CA . THR A 1 384 ? 5.674 22.495 3.011 1.00 81.94 384 THR A CA 1
ATOM 3147 C C . THR A 1 384 ? 5.327 23.984 3.017 1.00 81.94 384 THR A C 1
ATOM 3149 O O . THR A 1 384 ? 4.231 24.388 3.424 1.00 81.94 384 THR A O 1
ATOM 3152 N N . LYS A 1 385 ? 6.277 24.856 2.662 1.00 74.62 385 LYS A N 1
ATOM 3153 C CA . LYS A 1 385 ? 5.917 26.262 2.470 1.00 74.62 385 LYS A CA 1
ATOM 3154 C C . LYS A 1 385 ? 4.836 26.297 1.394 1.00 74.62 385 LYS A C 1
ATOM 3156 O O . LYS A 1 385 ? 5.042 25.747 0.315 1.00 74.62 385 LYS A O 1
ATOM 3161 N N . LYS A 1 386 ? 3.718 26.979 1.671 1.00 61.44 386 LYS A N 1
ATOM 3162 C CA . LYS A 1 386 ? 2.816 27.443 0.615 1.00 61.44 386 LYS A CA 1
ATOM 3163 C C . LYS A 1 386 ? 3.643 28.360 -0.280 1.00 61.44 386 LYS A C 1
ATOM 3165 O O . LYS A 1 386 ? 3.729 29.560 -0.033 1.00 61.44 386 LYS A O 1
ATOM 3170 N N . ASN A 1 387 ? 4.277 27.805 -1.304 1.00 51.75 387 ASN A N 1
ATOM 3171 C CA . ASN A 1 387 ? 4.550 28.588 -2.486 1.00 51.75 387 ASN A CA 1
ATOM 3172 C C . ASN A 1 387 ? 3.156 28.896 -3.013 1.00 51.75 387 ASN A C 1
ATOM 3174 O O . ASN A 1 387 ? 2.495 28.026 -3.575 1.00 51.75 387 ASN A O 1
ATOM 3178 N N . ILE A 1 388 ? 2.657 30.096 -2.717 1.00 40.22 388 ILE A N 1
ATOM 3179 C CA . ILE A 1 388 ? 1.541 30.656 -3.462 1.00 40.22 388 ILE A CA 1
ATOM 3180 C C . ILE A 1 388 ? 2.098 30.773 -4.876 1.00 40.22 388 ILE A C 1
ATOM 3182 O O . ILE A 1 388 ? 2.774 31.744 -5.211 1.00 40.22 388 ILE A O 1
ATOM 3186 N N . ILE A 1 389 ? 1.930 29.716 -5.667 1.00 40.59 389 ILE A N 1
ATOM 3187 C CA . ILE A 1 389 ? 2.159 29.766 -7.098 1.00 40.59 389 ILE A CA 1
ATOM 3188 C C . ILE A 1 389 ? 1.013 30.634 -7.592 1.00 40.59 389 ILE A C 1
ATOM 3190 O O . ILE A 1 389 ? -0.071 30.146 -7.896 1.00 40.59 389 ILE A O 1
ATOM 3194 N N . VAL A 1 390 ? 1.225 31.948 -7.577 1.00 36.81 390 VAL A N 1
ATOM 3195 C CA . VAL A 1 390 ? 0.463 32.840 -8.439 1.00 36.81 390 VAL A CA 1
ATOM 3196 C C . VAL A 1 390 ? 0.787 32.342 -9.846 1.00 36.81 390 VAL A C 1
ATOM 3198 O O . VAL A 1 390 ? 1.971 32.333 -10.186 1.00 36.81 390 VAL A O 1
ATOM 3201 N N . PRO A 1 391 ? -0.180 31.846 -10.635 1.00 35.31 391 PRO A N 1
ATOM 3202 C CA . PRO A 1 391 ? 0.109 31.326 -11.963 1.00 35.31 391 PRO A CA 1
ATOM 3203 C C . PRO A 1 391 ? 0.729 32.442 -12.808 1.00 35.31 391 PRO A C 1
ATOM 3205 O O . PRO A 1 391 ? 0.043 33.360 -13.252 1.00 35.31 391 PRO A O 1
ATOM 3208 N N . THR A 1 392 ? 2.046 32.407 -12.992 1.00 38.94 392 THR A N 1
ATOM 3209 C CA . THR A 1 392 ? 2.774 33.393 -13.801 1.00 38.94 392 THR A CA 1
ATOM 3210 C C . THR A 1 392 ? 2.766 33.040 -15.286 1.00 38.94 392 THR A C 1
ATOM 3212 O O . THR A 1 392 ? 3.165 33.863 -16.112 1.00 38.94 392 THR A O 1
ATOM 3215 N N . GLU A 1 393 ? 2.247 31.869 -15.665 1.00 39.53 393 GLU A N 1
ATOM 3216 C CA . GLU A 1 393 ? 2.132 31.419 -17.056 1.00 39.53 393 GLU A CA 1
ATOM 3217 C C . GLU A 1 393 ? 0.939 32.070 -17.778 1.00 39.53 393 GLU A C 1
ATOM 3219 O O . GLU A 1 393 ? -0.018 31.415 -18.178 1.00 39.53 393 GLU A O 1
ATOM 3224 N N . LYS A 1 394 ? 1.004 33.405 -17.888 1.00 38.84 394 LYS A N 1
ATOM 3225 C CA . LYS A 1 394 ? 0.488 34.259 -18.983 1.00 38.84 394 LYS A CA 1
ATOM 3226 C C . LYS A 1 394 ? 0.736 35.763 -18.751 1.00 38.84 394 LYS A C 1
ATOM 3228 O O . LYS A 1 394 ? 0.092 36.593 -19.384 1.00 38.84 394 LYS A O 1
ATOM 3233 N N . PHE A 1 395 ? 1.684 36.150 -17.890 1.00 41.38 395 PHE A N 1
ATOM 3234 C CA . PHE A 1 395 ? 1.944 37.566 -17.575 1.00 41.38 395 PHE A CA 1
ATOM 3235 C C . PHE A 1 395 ? 3.318 38.064 -18.024 1.00 41.38 395 PHE A C 1
ATOM 3237 O O . PHE A 1 395 ? 3.992 38.800 -17.307 1.00 41.38 395 PHE A O 1
ATOM 3244 N N . GLN A 1 396 ? 3.721 37.722 -19.245 1.00 38.91 396 GLN A N 1
ATOM 3245 C CA . GLN A 1 396 ? 4.720 38.513 -19.959 1.00 38.91 396 GLN A CA 1
ATOM 3246 C C . GLN A 1 396 ? 4.012 39.214 -21.125 1.00 38.91 396 GLN A C 1
ATOM 3248 O O . GLN A 1 396 ? 3.540 38.560 -22.047 1.00 38.91 396 GLN A O 1
ATOM 3253 N N . ASN A 1 397 ? 3.922 40.547 -21.028 1.00 41.09 397 ASN A N 1
ATOM 3254 C CA . ASN A 1 397 ? 3.413 41.517 -22.019 1.00 41.09 397 ASN A CA 1
ATOM 3255 C C . ASN A 1 397 ? 1.958 42.009 -21.938 1.00 41.09 397 ASN A C 1
ATOM 3257 O O . ASN A 1 397 ? 1.451 42.552 -22.916 1.00 41.09 397 ASN A O 1
ATOM 3261 N N . ILE A 1 398 ? 1.313 41.978 -20.769 1.00 38.41 398 ILE A N 1
ATOM 3262 C CA . ILE A 1 398 ? 0.148 42.847 -20.532 1.00 38.41 398 ILE A CA 1
ATOM 3263 C C . ILE A 1 398 ? 0.494 43.790 -19.384 1.00 38.41 398 ILE A C 1
ATOM 3265 O O . ILE A 1 398 ? 0.607 43.374 -18.232 1.00 38.41 398 ILE A O 1
ATOM 3269 N N . THR A 1 399 ? 0.706 45.070 -19.698 1.00 41.62 399 THR A N 1
ATOM 3270 C CA . THR A 1 399 ? 0.806 46.130 -18.690 1.00 41.62 399 THR A CA 1
ATOM 3271 C C . THR A 1 399 ? -0.417 46.052 -17.777 1.00 41.62 399 THR A C 1
ATOM 3273 O O . THR A 1 399 ? -1.547 45.911 -18.243 1.00 41.62 399 THR A O 1
ATOM 3276 N N . LYS A 1 400 ? -0.183 46.126 -16.461 1.00 40.12 400 LYS A N 1
ATOM 3277 C CA . LYS A 1 400 ? -1.161 45.937 -15.369 1.00 40.12 400 LYS A CA 1
ATOM 3278 C C . LYS A 1 400 ? -2.497 46.682 -15.585 1.00 40.12 400 LYS A C 1
ATOM 3280 O O . LYS A 1 400 ? -3.538 46.230 -15.118 1.00 40.12 400 LYS A O 1
ATOM 3285 N N . THR A 1 401 ? -2.477 47.770 -16.351 1.00 46.50 401 THR A N 1
ATOM 3286 C CA . THR A 1 401 ? -3.628 48.594 -16.745 1.00 46.50 401 THR A CA 1
ATOM 3287 C C . THR A 1 401 ? -4.592 47.908 -17.731 1.00 46.50 401 THR A C 1
ATOM 3289 O O . THR A 1 401 ? -5.801 48.068 -17.594 1.00 46.50 401 THR A O 1
ATOM 3292 N N . ASN A 1 402 ? -4.100 47.093 -18.674 1.00 44.06 402 ASN A N 1
ATOM 3293 C CA . ASN A 1 402 ? -4.924 46.461 -19.723 1.00 44.06 402 ASN A CA 1
ATOM 3294 C C . ASN A 1 402 ? -5.581 45.142 -19.287 1.00 44.06 402 ASN A C 1
ATOM 3296 O O . ASN A 1 402 ? -6.585 44.718 -19.855 1.00 44.06 402 ASN A O 1
ATOM 3300 N N . TYR A 1 403 ? -5.034 44.475 -18.270 1.00 43.78 403 TYR A N 1
ATOM 3301 C CA . TYR A 1 403 ? -5.633 43.252 -17.731 1.00 43.78 403 TYR A CA 1
ATOM 3302 C C . TYR A 1 403 ? -6.827 43.563 -16.816 1.00 43.78 403 TYR A C 1
ATOM 3304 O O . TYR A 1 403 ? -7.863 42.902 -16.882 1.00 43.78 403 TYR A O 1
ATOM 3312 N N . ILE A 1 404 ? -6.714 44.628 -16.014 1.00 48.19 404 ILE A N 1
ATOM 3313 C CA . ILE A 1 404 ? -7.790 45.089 -15.132 1.00 48.19 404 ILE A CA 1
ATOM 3314 C C . ILE A 1 404 ? -8.969 45.637 -15.951 1.00 48.19 404 ILE A C 1
ATOM 3316 O O . ILE A 1 404 ? -10.111 45.361 -15.604 1.00 48.19 404 ILE A O 1
ATOM 3320 N N . SER A 1 405 ? -8.736 46.335 -17.069 1.00 50.53 405 SER A N 1
ATOM 3321 C CA . SER A 1 405 ? -9.829 46.808 -17.937 1.00 50.53 405 SER A CA 1
ATOM 3322 C C . SER A 1 405 ? -10.590 45.669 -18.634 1.00 50.53 405 SER A C 1
ATOM 3324 O O . SER A 1 405 ? -11.809 45.751 -18.768 1.00 50.53 405 SER A O 1
ATOM 3326 N N . ASN A 1 406 ? -9.913 44.576 -19.004 1.00 48.12 406 ASN A N 1
ATOM 3327 C CA . ASN A 1 406 ? -10.551 43.420 -19.647 1.00 48.12 406 ASN A CA 1
ATOM 3328 C C . ASN A 1 406 ? -11.308 42.508 -18.663 1.00 48.12 406 ASN A C 1
ATOM 3330 O O . ASN A 1 406 ? -12.353 41.962 -19.015 1.00 48.12 406 ASN A O 1
ATOM 3334 N N . LEU A 1 407 ? -10.847 42.382 -17.412 1.00 48.44 407 LEU A N 1
ATOM 3335 C CA . LEU A 1 407 ? -11.611 41.706 -16.352 1.00 48.44 407 LEU A CA 1
ATOM 3336 C C . LEU A 1 407 ? -12.820 42.532 -15.882 1.00 48.44 407 LEU A C 1
ATOM 3338 O O . LEU A 1 407 ? -13.855 41.951 -15.559 1.00 48.44 407 LEU A O 1
ATOM 3342 N N . LYS A 1 408 ? -12.724 43.871 -15.896 1.00 50.38 408 LYS A N 1
ATOM 3343 C CA . LYS A 1 408 ? -13.802 44.795 -15.487 1.00 50.38 408 LYS A CA 1
ATOM 3344 C C . LYS A 1 408 ? -15.089 44.650 -16.318 1.00 50.38 408 LYS A C 1
ATOM 3346 O O . LYS A 1 408 ? -16.161 44.946 -15.800 1.00 50.38 408 LYS A O 1
ATOM 3351 N N . ASN A 1 409 ? -15.004 44.138 -17.551 1.00 49.31 409 ASN A N 1
ATOM 3352 C CA . ASN A 1 409 ? -16.121 44.130 -18.505 1.00 49.31 409 ASN A CA 1
ATOM 3353 C C . ASN A 1 409 ? -16.730 42.745 -18.804 1.00 49.31 409 ASN A C 1
ATOM 3355 O O . ASN A 1 409 ? -17.630 42.663 -19.636 1.00 49.31 409 ASN A O 1
ATOM 3359 N N . SER A 1 410 ? -16.287 41.656 -18.157 1.00 51.88 410 SER A N 1
ATOM 3360 C CA . SER A 1 410 ? -16.862 40.319 -18.398 1.00 51.88 410 SER A CA 1
ATOM 3361 C C . SER A 1 410 ? -17.322 39.620 -17.117 1.00 51.88 410 SER A C 1
ATOM 3363 O O . SER A 1 410 ? -16.638 39.632 -16.096 1.00 51.88 410 SER A O 1
ATOM 3365 N N . ILE A 1 411 ? -18.475 38.946 -17.190 1.00 51.41 411 ILE A N 1
ATOM 3366 C CA . ILE A 1 411 ? -19.023 38.103 -16.109 1.00 51.41 411 ILE A CA 1
ATOM 3367 C C . ILE A 1 411 ? -18.033 36.982 -15.731 1.00 51.41 411 ILE A C 1
ATOM 3369 O O . ILE A 1 411 ? -17.894 36.636 -14.559 1.00 51.41 411 ILE A O 1
ATOM 3373 N N . SER A 1 412 ? -17.269 36.472 -16.705 1.00 51.88 412 SER A N 1
ATOM 3374 C CA . SER A 1 412 ? -16.206 35.479 -16.490 1.00 51.88 412 SER A CA 1
ATOM 3375 C C . SER A 1 412 ? -15.075 35.999 -15.590 1.00 51.88 412 SER A C 1
ATOM 3377 O O . SER A 1 412 ? -14.538 35.239 -14.782 1.00 51.88 412 SER A O 1
ATOM 3379 N N . GLY A 1 413 ? -14.760 37.296 -15.662 1.00 57.69 413 GLY A N 1
ATOM 3380 C CA . GLY A 1 413 ? -13.774 37.919 -14.784 1.00 57.69 413 GLY A CA 1
ATOM 3381 C C . GLY A 1 413 ? -14.206 37.975 -13.321 1.00 57.69 413 GLY A C 1
ATOM 3382 O O . GLY A 1 413 ? -13.372 37.807 -12.432 1.00 57.69 413 GLY A O 1
ATOM 3383 N N . LEU A 1 414 ? -15.512 38.118 -13.069 1.00 54.56 414 LEU A N 1
ATOM 3384 C CA . LEU A 1 414 ? -16.069 38.092 -11.717 1.00 54.56 414 LEU A CA 1
ATOM 3385 C C . LEU A 1 414 ? -15.980 36.699 -11.090 1.00 54.56 414 LEU A C 1
ATOM 3387 O O . LEU A 1 414 ? -15.562 36.576 -9.945 1.00 54.56 414 LEU A O 1
ATOM 3391 N N . TYR A 1 415 ? -16.297 35.650 -11.857 1.00 55.31 415 TYR A N 1
ATOM 3392 C CA . TYR A 1 415 ? -16.141 34.258 -11.416 1.00 55.31 415 TYR A CA 1
ATOM 3393 C C . TYR A 1 415 ? -14.694 33.925 -11.057 1.00 55.31 415 TYR A C 1
ATOM 3395 O O . TYR A 1 415 ? -14.437 33.225 -10.083 1.00 55.31 415 TYR A O 1
ATOM 3403 N N . HIS A 1 416 ? -13.733 34.454 -11.816 1.00 56.06 416 HIS A N 1
ATOM 3404 C CA . HIS A 1 416 ? -12.324 34.240 -11.516 1.00 56.06 416 HIS A CA 1
ATOM 3405 C C . HIS A 1 416 ? -11.883 34.979 -10.243 1.00 56.06 416 HIS A C 1
ATOM 3407 O O . HIS A 1 416 ? -11.102 34.433 -9.467 1.00 56.06 416 HIS A O 1
ATOM 3413 N N . LEU A 1 417 ? -12.423 36.180 -9.987 1.00 56.41 417 LEU A N 1
ATOM 3414 C CA . LEU A 1 417 ? -12.193 36.920 -8.742 1.00 56.41 417 LEU A CA 1
ATOM 3415 C C . LEU A 1 417 ? -12.808 36.202 -7.528 1.00 56.41 417 LEU A C 1
ATOM 3417 O O . LEU A 1 417 ? -12.164 36.106 -6.488 1.00 56.41 417 LEU A O 1
ATOM 3421 N N . ILE A 1 418 ? -14.021 35.661 -7.680 1.00 58.53 418 ILE A N 1
ATOM 3422 C CA . ILE A 1 418 ? -14.706 34.860 -6.655 1.00 58.53 418 ILE A CA 1
ATOM 3423 C C . ILE A 1 418 ? -13.900 33.587 -6.353 1.00 58.53 418 ILE A C 1
ATOM 3425 O O . ILE A 1 418 ? -13.592 33.338 -5.193 1.00 58.53 418 ILE A O 1
ATOM 3429 N N . ASN A 1 419 ? -13.441 32.855 -7.374 1.00 53.50 419 ASN A N 1
ATOM 3430 C CA . ASN A 1 419 ? -12.605 31.660 -7.193 1.00 53.50 419 ASN A CA 1
ATOM 3431 C C . ASN A 1 419 ? -11.240 31.972 -6.548 1.00 53.50 419 ASN A C 1
ATOM 3433 O O . ASN A 1 419 ? -10.724 31.178 -5.763 1.00 53.50 419 ASN A O 1
ATOM 3437 N N . LEU A 1 420 ? -10.635 33.125 -6.856 1.00 51.41 420 LEU A N 1
ATOM 3438 C CA . LEU A 1 420 ? -9.400 33.581 -6.203 1.00 51.41 420 LEU A CA 1
ATOM 3439 C C . LEU A 1 420 ? -9.616 33.893 -4.714 1.00 51.41 420 LEU A C 1
ATOM 3441 O O . LEU A 1 420 ? -8.738 33.612 -3.901 1.00 51.41 420 LEU A O 1
ATOM 3445 N N . LEU A 1 421 ? -10.790 34.409 -4.345 1.00 49.50 421 LEU A N 1
ATOM 3446 C CA . LEU A 1 421 ? -11.172 34.647 -2.951 1.00 49.50 421 LEU A CA 1
ATOM 3447 C C . LEU A 1 421 ? -11.548 33.345 -2.220 1.00 49.50 421 LEU A C 1
ATOM 3449 O O . LEU A 1 421 ? -11.209 33.188 -1.045 1.00 49.50 421 LEU A O 1
ATOM 3453 N N . GLU A 1 422 ? -12.165 32.378 -2.906 1.00 49.56 422 GLU A N 1
ATOM 3454 C CA .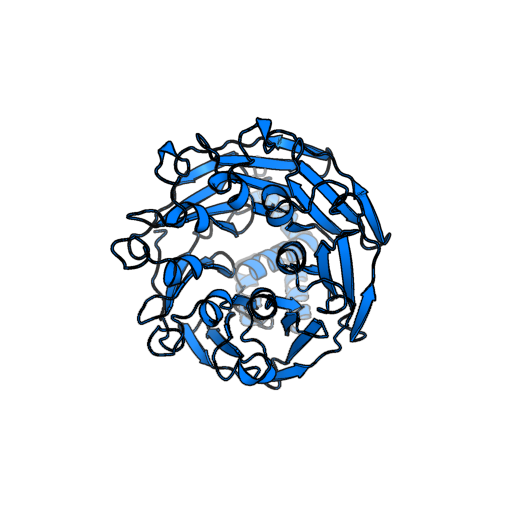 GLU A 1 422 ? -12.380 31.017 -2.387 1.00 49.56 422 GLU A CA 1
ATOM 3455 C C . GLU A 1 422 ? -11.047 30.302 -2.094 1.00 49.56 422 GLU A C 1
ATOM 3457 O O . GLU A 1 422 ? -10.921 29.590 -1.095 1.00 49.56 422 GLU A O 1
ATOM 3462 N N . LEU A 1 423 ? -10.005 30.553 -2.897 1.00 41.12 423 LEU A N 1
ATOM 3463 C CA . LEU A 1 423 ? -8.654 30.018 -2.675 1.00 41.12 423 LEU A CA 1
ATOM 3464 C C . LEU A 1 423 ? -7.938 30.630 -1.455 1.00 41.12 423 LEU A C 1
ATOM 3466 O O . LEU A 1 423 ? -7.114 29.950 -0.835 1.00 41.12 423 LEU A O 1
ATOM 3470 N N . GLU A 1 424 ? -8.268 31.862 -1.052 1.00 43.66 424 GLU A N 1
ATOM 3471 C CA . GLU A 1 424 ? -7.786 32.450 0.209 1.00 43.66 424 GLU A CA 1
ATOM 3472 C C . GLU A 1 424 ? -8.546 31.938 1.451 1.00 43.66 424 GLU A C 1
ATOM 3474 O O . GLU A 1 424 ? -8.078 32.135 2.573 1.00 43.66 424 GLU A O 1
ATOM 3479 N N . THR A 1 425 ? -9.675 31.232 1.294 1.00 49.78 425 THR A N 1
ATOM 3480 C CA . THR A 1 425 ? -10.646 30.978 2.381 1.00 49.78 425 THR A CA 1
ATOM 3481 C C . THR A 1 425 ? -11.016 29.502 2.607 1.00 49.78 425 THR A C 1
ATOM 3483 O O . THR A 1 425 ? -12.099 29.180 3.095 1.00 49.78 425 THR A O 1
ATOM 3486 N N . LEU A 1 426 ? -10.068 28.588 2.378 1.00 40.75 426 LEU A N 1
ATOM 3487 C CA . LEU A 1 426 ? -10.120 27.153 2.733 1.00 40.75 426 LEU A CA 1
ATOM 3488 C C . LEU A 1 426 ? -10.138 26.873 4.268 1.00 40.75 426 LEU A C 1
ATOM 3490 O O . LEU A 1 426 ? -9.430 25.995 4.756 1.00 40.75 426 LEU A O 1
ATOM 3494 N N . GLU A 1 427 ? -10.946 27.603 5.048 1.00 42.16 427 GLU A N 1
ATOM 3495 C CA . GLU A 1 427 ? -11.154 27.417 6.502 1.00 42.16 427 GLU A CA 1
ATOM 3496 C C . GLU A 1 427 ? -12.615 27.143 6.915 1.00 42.16 427 GLU A C 1
ATOM 3498 O O . GLU A 1 427 ? -12.962 27.187 8.095 1.00 42.16 427 GLU A O 1
ATOM 3503 N N . GLY A 1 428 ? -13.458 26.723 5.975 1.00 35.12 428 GLY A N 1
ATOM 3504 C CA . GLY A 1 428 ? -14.769 26.154 6.285 1.00 35.12 428 GLY A CA 1
ATOM 3505 C C . GLY A 1 428 ? -15.936 27.078 5.959 1.00 35.12 428 GLY A C 1
ATOM 3506 O O . GLY A 1 428 ? -15.810 28.298 5.937 1.00 35.12 428 GLY A O 1
ATOM 3507 N N . LYS A 1 429 ? -17.062 26.423 5.651 1.00 49.44 429 LYS A N 1
ATOM 3508 C CA . LYS A 1 429 ? -18.328 26.988 5.170 1.00 49.44 429 LYS A CA 1
ATOM 3509 C C . LYS A 1 429 ? -18.643 28.346 5.798 1.00 49.44 429 LYS A C 1
ATOM 3511 O O . LYS A 1 429 ? -18.891 28.412 6.999 1.00 49.44 429 LYS A O 1
ATOM 3516 N N . LEU A 1 430 ? -18.707 29.381 4.969 1.00 44.25 430 LEU A N 1
ATOM 3517 C CA . LEU A 1 430 ? -19.310 30.653 5.335 1.00 44.25 430 LEU A CA 1
ATOM 3518 C C . LEU A 1 430 ? -20.111 31.192 4.156 1.00 44.25 430 LEU A C 1
ATOM 3520 O O . LEU A 1 430 ? -19.622 31.242 3.029 1.00 44.25 430 LEU A O 1
ATOM 3524 N N . GLU A 1 431 ? -21.347 31.559 4.473 1.00 54.81 431 GLU A N 1
ATOM 3525 C CA . GLU A 1 431 ? -22.250 32.347 3.647 1.00 54.81 431 GLU A CA 1
ATOM 3526 C C . GLU A 1 431 ? -21.553 33.653 3.233 1.00 54.81 431 GLU A C 1
ATOM 3528 O O . GLU A 1 431 ? -20.750 34.220 3.985 1.00 54.81 431 GLU A O 1
ATOM 3533 N N . LEU A 1 432 ? -21.833 34.121 2.013 1.00 60.53 432 LEU A N 1
ATOM 3534 C CA . LEU A 1 432 ? -21.546 35.504 1.635 1.00 60.53 432 LEU A CA 1
ATOM 3535 C C . LEU A 1 432 ? -22.185 36.405 2.718 1.00 60.53 432 LEU A C 1
ATOM 3537 O O . LEU A 1 432 ? -23.278 36.099 3.182 1.00 60.53 432 LEU A O 1
ATOM 3541 N N . ASP A 1 433 ? -21.529 37.485 3.154 1.00 79.44 433 ASP A N 1
ATOM 3542 C CA . ASP A 1 433 ? -22.131 38.456 4.080 1.00 79.44 433 ASP A CA 1
ATOM 3543 C C . ASP A 1 433 ? -21.989 39.890 3.552 1.00 79.44 433 ASP A C 1
ATOM 3545 O O . ASP A 1 433 ? -21.115 40.200 2.733 1.00 79.44 433 ASP A O 1
ATOM 3549 N N . GLU A 1 434 ? -22.860 40.786 4.022 1.00 79.56 434 GLU A N 1
ATOM 3550 C CA . GLU A 1 434 ? -22.882 42.190 3.591 1.00 79.56 434 GLU A CA 1
ATOM 3551 C C . GLU A 1 434 ? -21.538 42.899 3.800 1.00 79.56 434 GLU A C 1
ATOM 3553 O O . GLU A 1 434 ? -21.133 43.758 3.011 1.00 79.56 434 GLU A O 1
ATOM 3558 N N . LYS A 1 435 ? -20.834 42.559 4.887 1.00 78.88 435 LYS A N 1
ATOM 3559 C CA . LYS A 1 435 ? -19.593 43.224 5.291 1.00 78.88 435 LYS A CA 1
ATOM 3560 C C . LYS A 1 435 ? -18.473 42.932 4.297 1.00 78.88 435 LYS A C 1
ATOM 3562 O O . LYS A 1 435 ? -17.666 43.814 4.002 1.00 78.88 435 LYS A O 1
ATOM 3567 N N . ARG A 1 436 ? -18.427 41.713 3.762 1.00 73.50 436 ARG A N 1
ATOM 3568 C CA . ARG A 1 436 ? -17.460 41.307 2.740 1.00 73.50 436 ARG A CA 1
ATOM 3569 C C . ARG A 1 436 ? -17.772 41.916 1.383 1.00 73.50 436 ARG A C 1
ATOM 3571 O O . ARG A 1 436 ? -16.836 42.378 0.739 1.00 73.50 436 ARG A O 1
ATOM 3578 N N . ILE A 1 437 ? -19.043 41.991 0.982 1.00 77.50 437 ILE A N 1
ATOM 3579 C CA . ILE A 1 437 ? -19.419 42.655 -0.278 1.00 77.50 437 ILE A CA 1
ATOM 3580 C C . ILE A 1 437 ? -19.009 44.128 -0.237 1.00 77.50 437 ILE A C 1
ATOM 3582 O O . ILE A 1 437 ? -18.319 44.582 -1.143 1.00 77.50 437 ILE A O 1
ATOM 3586 N N . LYS A 1 438 ? -19.299 44.846 0.857 1.00 79.44 438 LYS A N 1
ATOM 3587 C CA . LYS A 1 438 ? -18.849 46.241 1.029 1.00 79.44 438 LYS A CA 1
ATOM 3588 C C . LYS A 1 438 ? -17.329 46.382 0.970 1.00 79.44 438 LYS A C 1
ATOM 3590 O O . LYS A 1 438 ? -16.818 47.271 0.301 1.00 79.44 438 LYS A O 1
ATOM 3595 N N . LYS A 1 439 ? -16.587 45.466 1.598 1.00 76.88 439 LYS A N 1
ATOM 3596 C CA . LYS A 1 439 ? -15.121 45.473 1.518 1.00 76.88 439 LYS A CA 1
ATOM 3597 C C . LYS A 1 439 ? -14.616 45.245 0.085 1.00 76.88 439 LYS A C 1
ATOM 3599 O O . LYS A 1 439 ? -13.618 45.843 -0.301 1.00 76.88 439 LYS A O 1
ATOM 3604 N N . LEU A 1 440 ? -15.294 44.417 -0.712 1.00 71.38 440 LEU A N 1
ATOM 3605 C CA . LEU A 1 440 ? -14.971 44.239 -2.133 1.00 71.38 440 LEU A CA 1
ATOM 3606 C C . LEU A 1 440 ? -15.288 45.495 -2.950 1.00 71.38 440 LEU A C 1
ATOM 3608 O O . LEU A 1 440 ? -14.495 45.856 -3.813 1.00 71.38 440 LEU A O 1
ATOM 3612 N N . GLU A 1 441 ? -16.392 46.179 -2.648 1.00 81.88 441 GLU A N 1
ATOM 3613 C CA . GLU A 1 441 ? -16.736 47.467 -3.261 1.00 81.88 441 GLU A CA 1
ATOM 3614 C C . GLU A 1 441 ? -15.715 48.569 -2.947 1.00 81.88 441 GLU A C 1
ATOM 3616 O O . GLU A 1 441 ? -15.488 49.441 -3.782 1.00 81.88 441 GLU A O 1
ATOM 3621 N N . GLU A 1 442 ? -15.110 48.541 -1.757 1.00 78.06 442 GLU A N 1
ATOM 3622 C CA . GLU A 1 442 ? -14.069 49.487 -1.335 1.00 78.06 442 GLU A CA 1
ATOM 3623 C C . GLU A 1 442 ? -12.697 49.148 -1.928 1.00 78.06 442 GLU A C 1
ATOM 3625 O O . GLU A 1 442 ? -11.951 50.035 -2.341 1.00 78.06 442 GLU A O 1
ATOM 3630 N N . MET A 1 443 ? -12.341 47.861 -1.956 1.00 67.38 443 MET A N 1
ATOM 3631 C CA . MET A 1 443 ? -11.033 47.403 -2.430 1.00 67.38 443 MET A CA 1
ATOM 3632 C C . MET A 1 443 ? -10.916 47.421 -3.954 1.00 67.38 443 MET A C 1
ATOM 3634 O O . MET A 1 443 ? -9.805 47.521 -4.483 1.00 67.38 443 MET A O 1
ATOM 3638 N N . TYR A 1 444 ? -12.040 47.310 -4.661 1.00 72.44 444 TYR A N 1
ATOM 3639 C CA . TYR A 1 444 ? -12.080 47.201 -6.109 1.00 72.44 444 TYR A CA 1
ATOM 3640 C C . TYR A 1 444 ? -13.150 48.134 -6.678 1.00 72.44 444 TYR A C 1
ATOM 3642 O O . TYR A 1 444 ? -14.307 48.093 -6.273 1.00 72.44 444 TYR A O 1
ATOM 3650 N N . GLU A 1 445 ? -12.790 48.930 -7.687 1.00 71.62 445 GLU A N 1
ATOM 3651 C CA . GLU A 1 445 ? -13.753 49.687 -8.499 1.00 71.62 445 GLU A CA 1
ATOM 3652 C C . GLU A 1 445 ? -14.576 48.733 -9.388 1.00 71.62 445 GLU A C 1
ATOM 3654 O O . GLU A 1 445 ? -14.363 48.646 -10.602 1.00 71.62 445 GLU A O 1
ATOM 3659 N N . ILE A 1 446 ? -15.474 47.963 -8.774 1.00 76.62 446 ILE A N 1
ATOM 3660 C CA . ILE A 1 446 ? -16.420 47.088 -9.469 1.00 76.62 446 ILE A CA 1
ATOM 3661 C C . ILE A 1 446 ? -17.603 47.903 -9.994 1.00 76.62 446 ILE A C 1
ATOM 3663 O O . ILE A 1 446 ? -18.069 48.847 -9.349 1.00 76.62 446 ILE A O 1
ATOM 3667 N N . SER A 1 447 ? -18.075 47.555 -11.191 1.00 79.81 447 SER A N 1
ATOM 3668 C CA . SER A 1 447 ? -19.183 48.265 -11.833 1.00 79.81 447 SER A CA 1
ATOM 3669 C C . SER A 1 447 ? -20.503 48.016 -11.099 1.00 79.81 447 SER A C 1
ATOM 3671 O O . SER A 1 447 ? -20.658 47.024 -10.384 1.00 79.81 447 SER A O 1
ATOM 3673 N N . GLN A 1 448 ? -21.482 48.904 -11.283 1.00 76.94 448 GLN A N 1
ATOM 3674 C CA . GLN A 1 448 ? -22.748 48.824 -10.550 1.00 76.94 448 GLN A CA 1
ATOM 3675 C C . GLN A 1 448 ? -23.499 47.503 -10.787 1.00 76.94 448 GLN A C 1
ATOM 3677 O O . GLN A 1 448 ? -24.011 46.915 -9.840 1.00 76.94 448 GLN A O 1
ATOM 3682 N N . ASN A 1 449 ? -23.444 46.967 -12.009 1.00 72.00 449 ASN A N 1
ATOM 3683 C CA . ASN A 1 449 ? -24.046 45.673 -12.349 1.00 72.00 449 ASN A CA 1
ATOM 3684 C C . ASN A 1 449 ? -23.378 44.502 -11.602 1.00 72.00 449 ASN A C 1
ATOM 3686 O O . ASN A 1 449 ? -24.026 43.516 -11.264 1.00 72.00 449 ASN A O 1
ATOM 3690 N N . GLN A 1 450 ? -22.073 44.597 -11.329 1.00 72.31 450 GLN A N 1
ATOM 3691 C CA . GLN A 1 450 ? -21.338 43.575 -10.577 1.00 72.31 450 GLN A CA 1
ATOM 3692 C C . GLN A 1 450 ? -21.679 43.627 -9.088 1.00 72.31 450 GLN A C 1
ATOM 3694 O O . GLN A 1 450 ? -21.804 42.579 -8.457 1.00 72.31 450 GLN A O 1
ATOM 3699 N N . LYS A 1 451 ? -21.876 44.835 -8.543 1.00 79.25 451 LYS A N 1
ATOM 3700 C CA . LYS A 1 451 ? -22.390 45.014 -7.181 1.00 79.25 451 LYS A CA 1
ATOM 3701 C C . LYS A 1 451 ? -23.763 44.371 -7.057 1.00 79.25 451 LYS A C 1
ATOM 3703 O O . LYS A 1 451 ? -23.956 43.527 -6.190 1.00 79.25 451 LYS A O 1
ATOM 3708 N N . GLU A 1 452 ? -24.684 44.699 -7.961 1.00 76.19 452 GLU A N 1
ATOM 3709 C CA . GLU A 1 452 ? -26.035 44.129 -7.957 1.00 76.19 452 GLU A CA 1
ATOM 3710 C C . GLU A 1 452 ? -26.027 42.599 -8.017 1.00 76.19 452 GLU A C 1
ATOM 3712 O O . GLU A 1 452 ? -26.730 41.974 -7.229 1.00 76.19 452 GLU A O 1
ATOM 3717 N N . TYR A 1 453 ? -25.176 41.992 -8.850 1.00 74.44 453 TYR A N 1
ATOM 3718 C CA . TYR A 1 453 ? -25.048 40.534 -8.924 1.00 74.44 453 TYR A CA 1
ATOM 3719 C C . TYR A 1 453 ? -24.525 39.900 -7.623 1.00 74.44 453 TYR A C 1
ATOM 3721 O O . TYR A 1 453 ? -25.053 38.882 -7.177 1.00 74.44 453 TYR A O 1
ATOM 3729 N N . LEU A 1 454 ? -23.513 40.499 -6.983 1.00 74.38 454 LEU A N 1
ATOM 3730 C CA . LEU A 1 454 ? -22.997 40.016 -5.693 1.00 74.38 454 LEU A CA 1
ATOM 3731 C C . LEU A 1 454 ? -24.059 40.119 -4.591 1.00 74.38 454 LEU A C 1
ATOM 3733 O O . LEU A 1 454 ? -24.225 39.191 -3.801 1.00 74.38 454 LEU A O 1
ATOM 3737 N N . TRP A 1 455 ? -24.811 41.219 -4.568 1.00 80.94 455 TRP A N 1
ATOM 3738 C CA . TRP A 1 455 ? -25.932 41.406 -3.650 1.00 80.94 455 TRP A CA 1
ATOM 3739 C C . TRP A 1 455 ? -27.107 40.467 -3.955 1.00 80.94 455 TRP A C 1
ATOM 3741 O O . TRP A 1 455 ? -27.802 40.046 -3.035 1.00 80.94 455 TRP A O 1
ATOM 3751 N N . GLU A 1 456 ? -27.338 40.099 -5.217 1.00 73.69 456 GLU A N 1
ATOM 3752 C CA . GLU A 1 456 ? -28.352 39.109 -5.596 1.00 73.69 456 GLU A CA 1
ATOM 3753 C C . GLU A 1 456 ? -27.949 37.691 -5.168 1.00 73.69 456 GLU A C 1
ATOM 3755 O O . GLU A 1 456 ? -28.785 36.960 -4.645 1.00 73.69 456 GLU A O 1
ATOM 3760 N N . LEU A 1 457 ? -26.672 37.323 -5.319 1.00 67.88 457 LEU A N 1
ATOM 3761 C CA . LEU A 1 457 ? -26.116 36.066 -4.804 1.00 67.88 457 LEU A CA 1
ATOM 3762 C C . LEU A 1 457 ? -26.183 35.973 -3.280 1.00 67.88 457 LEU A C 1
ATOM 3764 O O . LEU A 1 457 ? -26.348 34.880 -2.768 1.00 67.88 457 LEU A O 1
ATOM 3768 N N . LEU A 1 458 ? -26.056 37.094 -2.566 1.00 76.31 458 LEU A N 1
ATOM 3769 C CA . LEU A 1 458 ? -26.237 37.133 -1.114 1.00 76.31 458 LEU A CA 1
ATOM 3770 C C . LEU A 1 458 ? -27.696 36.900 -0.695 1.00 76.31 458 LEU A C 1
ATOM 3772 O O . LEU A 1 458 ? -27.956 36.359 0.375 1.00 76.31 458 LEU A O 1
ATOM 3776 N N . ARG A 1 459 ? -28.649 37.379 -1.502 1.00 76.50 459 ARG A N 1
ATOM 3777 C CA . ARG A 1 459 ? -30.087 37.247 -1.220 1.00 76.50 459 ARG A CA 1
ATOM 3778 C C . ARG A 1 459 ? -30.636 35.857 -1.552 1.00 76.50 459 ARG A C 1
ATOM 3780 O O . ARG A 1 459 ? -31.703 35.523 -1.040 1.00 76.50 459 ARG A O 1
ATOM 3787 N N . LYS A 1 460 ? -29.974 35.123 -2.450 1.00 69.62 460 LYS A N 1
ATOM 3788 C CA . LYS A 1 460 ? -30.301 33.741 -2.830 1.00 69.62 460 LYS A CA 1
ATOM 3789 C C . LYS A 1 460 ? -29.646 32.766 -1.869 1.00 69.62 460 LYS A C 1
ATOM 3791 O O . LYS A 1 460 ? -30.328 31.774 -1.536 1.00 69.62 460 LYS A O 1
#

pLDDT: mean 88.91, std 15.47, range [35.12, 98.5]

Sequence (460 aa):
MEQWKSLPGFNSLGDGGGWGKPQYYNTILTNVIGQDLYVWGRGYSTFHFYKFDTKNQKWKSLPGIKTLGDEGGWSNPKYYSTIRTNVIGQDLYVWGRGYSAFHLYKFDTKSQEWIPLPGFDSLGDKEGWGDPKYYSTIQTNVIGQDLYVWGRGSSKFHLYVFDAKFQDWTSLPGINALSDKEGWGDPKYYSTIRTNVIGQDLYVWGRGSSTFHFYKFHTQAQEWIPLPGFSSLSDEGGWGDPKYYSTIQTNVIGQDLYVWGRGSSTFHFYKFDTQAQQWIPLPGFSSLSDKGGWSKPKYYSTIKTNVIGQDLYVWGRGSSTFHFYKFDTQSQKWISLHGFNSLGDQGGWGDPKYYSTLRTNVIGQDLYVWGRGSSTFHFYSYKTKKNIIVPTEKFQNITKTNYISNLKNSISGLYHLINLLELETLEGKLELDEKRIKKLEEMYEISQNQKEYLWELLRK